Protein AF-A0A7S3QVF7-F1 (afdb_monomer_lite)

Structure (mmCIF, N/CA/C/O backbone):
data_AF-A0A7S3QVF7-F1
#
_entry.id   AF-A0A7S3QVF7-F1
#
loop_
_atom_site.group_PDB
_atom_site.id
_atom_site.type_symbol
_atom_site.label_atom_id
_atom_site.label_alt_id
_atom_site.label_comp_id
_atom_site.label_asym_id
_atom_site.label_entity_id
_atom_site.label_seq_id
_atom_site.pdbx_PDB_ins_code
_atom_site.Cartn_x
_atom_site.Cartn_y
_atom_site.Cartn_z
_atom_site.occupancy
_atom_site.B_iso_or_equiv
_atom_site.auth_seq_id
_atom_site.auth_comp_id
_atom_site.auth_asym_id
_atom_site.auth_atom_id
_atom_site.pdbx_PDB_model_num
ATOM 1 N N . MET A 1 1 ? 8.727 -25.957 68.732 1.00 53.03 1 MET A N 1
ATOM 2 C CA . MET A 1 1 ? 9.577 -26.970 68.072 1.00 53.03 1 MET A CA 1
ATOM 3 C C . MET A 1 1 ? 8.767 -27.721 67.022 1.00 53.03 1 MET A C 1
ATOM 5 O O . MET A 1 1 ? 8.095 -28.667 67.396 1.00 53.03 1 MET A O 1
ATOM 9 N N . THR A 1 2 ? 8.829 -27.343 65.740 1.00 46.22 2 THR A N 1
ATOM 10 C CA . THR A 1 2 ? 8.772 -28.288 64.598 1.00 46.22 2 THR A CA 1
ATOM 11 C C . THR A 1 2 ? 9.211 -27.546 63.330 1.00 46.22 2 THR A C 1
ATOM 13 O O . THR A 1 2 ? 8.646 -26.516 62.979 1.00 46.22 2 THR A O 1
ATOM 16 N N . ARG A 1 3 ? 10.284 -28.026 62.691 1.00 47.75 3 ARG A N 1
ATOM 17 C CA . ARG A 1 3 ? 10.813 -27.532 61.410 1.00 47.75 3 ARG A CA 1
ATOM 18 C C . ARG A 1 3 ? 10.069 -28.234 60.277 1.00 47.75 3 ARG A C 1
ATOM 20 O O . ARG A 1 3 ? 10.037 -29.459 60.283 1.00 47.75 3 ARG A O 1
ATOM 27 N N . ILE A 1 4 ? 9.593 -27.497 59.273 1.00 52.06 4 ILE A N 1
ATOM 28 C CA . ILE A 1 4 ? 9.209 -28.073 57.975 1.00 52.06 4 ILE A CA 1
ATOM 29 C C . ILE A 1 4 ? 9.954 -27.338 56.857 1.00 52.06 4 ILE A C 1
ATOM 31 O O . ILE A 1 4 ? 10.165 -26.128 56.889 1.00 52.06 4 ILE A O 1
ATOM 35 N N . GLN A 1 5 ? 10.477 -28.152 55.948 1.00 49.47 5 GLN A N 1
ATOM 36 C CA . GLN A 1 5 ? 11.608 -27.899 55.072 1.00 49.47 5 GLN A CA 1
ATOM 37 C C . GLN A 1 5 ? 11.250 -27.105 53.808 1.00 49.47 5 GLN A C 1
ATOM 39 O O . GLN A 1 5 ? 10.257 -27.369 53.137 1.00 49.47 5 GLN A O 1
ATOM 44 N N . LYS A 1 6 ? 12.166 -26.205 53.429 1.00 51.09 6 LYS A N 1
ATOM 45 C CA . LYS A 1 6 ? 12.298 -25.606 52.093 1.00 51.09 6 LYS A CA 1
ATOM 46 C C . LYS A 1 6 ? 12.533 -26.695 51.038 1.00 51.09 6 LYS A C 1
ATOM 48 O O . LYS A 1 6 ? 13.575 -27.346 51.066 1.00 51.09 6 LYS A O 1
ATOM 53 N N . ARG A 1 7 ? 11.649 -26.807 50.043 1.00 48.09 7 ARG A N 1
ATOM 54 C CA . ARG A 1 7 ? 11.953 -27.444 48.752 1.00 48.09 7 ARG A CA 1
ATOM 55 C C . ARG A 1 7 ? 12.159 -26.357 47.698 1.00 48.09 7 ARG A C 1
ATOM 57 O O . ARG A 1 7 ? 11.225 -25.663 47.319 1.00 48.09 7 ARG A O 1
ATOM 64 N N . ARG A 1 8 ? 13.412 -26.190 47.263 1.00 44.38 8 ARG A N 1
ATOM 65 C CA . ARG A 1 8 ? 13.795 -25.410 46.079 1.00 44.38 8 ARG A CA 1
ATOM 66 C C . ARG A 1 8 ? 13.640 -26.311 44.851 1.00 44.38 8 ARG A C 1
ATOM 68 O O . ARG A 1 8 ? 14.362 -27.299 44.740 1.00 44.38 8 ARG A O 1
ATOM 75 N N . GLY A 1 9 ? 12.719 -25.975 43.953 1.00 45.03 9 GLY A N 1
ATOM 76 C CA . GLY A 1 9 ? 12.634 -26.569 42.619 1.00 45.03 9 GLY A CA 1
ATOM 77 C C . GLY A 1 9 ? 13.639 -25.904 41.676 1.00 45.03 9 GLY A C 1
ATOM 78 O O . GLY A 1 9 ? 13.624 -24.687 41.515 1.00 45.03 9 GLY A O 1
ATOM 79 N N . ARG A 1 10 ? 14.538 -26.703 41.094 1.00 51.75 10 ARG A N 1
ATOM 80 C CA . ARG A 1 10 ? 15.382 -26.344 39.942 1.00 51.75 10 ARG A CA 1
ATOM 81 C C . ARG A 1 10 ? 14.523 -26.350 38.665 1.00 51.75 10 ARG A C 1
ATOM 83 O O . ARG A 1 10 ? 13.769 -27.307 38.504 1.00 51.75 10 ARG A O 1
ATOM 90 N N . PRO A 1 11 ? 14.687 -25.401 37.728 1.00 51.50 11 PRO A N 1
ATOM 91 C CA . PRO A 1 11 ? 14.188 -25.565 36.366 1.00 51.50 11 PRO A CA 1
ATOM 92 C C . PRO A 1 11 ? 15.179 -26.398 35.520 1.00 51.50 11 PRO A C 1
ATOM 94 O O . PRO A 1 11 ? 16.395 -26.303 35.736 1.00 51.50 11 PRO A O 1
ATOM 97 N N . PRO A 1 12 ? 14.704 -27.219 34.566 1.00 52.66 12 PRO A N 1
ATOM 98 C CA . PRO A 1 12 ? 15.567 -28.009 33.696 1.00 52.66 12 PRO A CA 1
ATOM 99 C C . PRO A 1 12 ? 16.131 -27.144 32.558 1.00 52.66 12 PRO A C 1
ATOM 101 O O . PRO A 1 12 ? 15.398 -26.607 31.734 1.00 52.66 12 PRO A O 1
ATOM 104 N N . LYS A 1 13 ? 17.461 -27.030 32.497 1.00 50.66 13 LYS A N 1
ATOM 105 C CA . LYS A 1 13 ? 18.193 -26.602 31.298 1.00 50.66 13 LYS A CA 1
ATOM 106 C C . LYS A 1 13 ? 18.429 -27.836 30.432 1.00 50.66 13 LYS A C 1
ATOM 108 O O . LYS A 1 13 ? 19.403 -28.535 30.676 1.00 50.66 13 LYS A O 1
ATOM 113 N N . GLN A 1 14 ? 17.548 -28.127 29.479 1.00 53.38 14 GLN A N 1
ATOM 114 C CA . GLN A 1 14 ? 17.820 -29.100 28.409 1.00 53.38 14 GLN A CA 1
ATOM 115 C C . GLN A 1 14 ? 16.765 -28.988 27.296 1.00 53.38 14 GLN A C 1
ATOM 117 O O . GLN A 1 14 ? 15.979 -29.893 27.062 1.00 53.38 14 GLN A O 1
ATOM 122 N N . GLN A 1 15 ? 16.712 -27.836 26.622 1.00 47.94 15 GLN A N 1
ATOM 123 C CA . GLN A 1 15 ? 15.997 -27.714 25.342 1.00 47.94 15 GLN A CA 1
ATOM 124 C C . GLN A 1 15 ? 16.528 -26.544 24.500 1.00 47.94 15 GLN A C 1
ATOM 126 O O . GLN A 1 15 ? 15.779 -25.790 23.896 1.00 47.94 15 GLN A O 1
ATOM 131 N N . GLN A 1 16 ? 17.849 -26.346 24.504 1.00 47.97 16 GLN A N 1
ATOM 132 C CA . GLN A 1 16 ? 18.496 -25.290 23.718 1.00 47.97 16 GLN A CA 1
ATOM 133 C C . GLN A 1 16 ? 19.848 -25.761 23.169 1.00 47.97 16 GLN A C 1
ATOM 135 O O . GLN A 1 16 ? 20.853 -25.063 23.240 1.00 47.97 16 GLN A O 1
ATOM 140 N N . GLN A 1 17 ? 19.889 -27.003 22.682 1.00 49.03 17 GLN A N 1
ATOM 141 C CA . GLN A 1 17 ? 21.078 -27.556 22.029 1.00 49.03 17 GLN A CA 1
ATOM 142 C C . GLN A 1 17 ? 20.718 -28.557 20.921 1.00 49.03 17 GLN A C 1
ATOM 144 O O . GLN A 1 17 ? 21.410 -29.544 20.713 1.00 49.03 17 GLN A O 1
ATOM 149 N N . GLN A 1 18 ? 19.612 -28.297 20.213 1.00 45.06 18 GLN A N 1
ATOM 150 C CA . GLN A 1 18 ? 19.188 -29.089 19.053 1.00 45.06 18 GLN A CA 1
ATOM 151 C C . GLN A 1 18 ? 18.587 -28.211 17.939 1.00 45.06 18 GLN A C 1
ATOM 153 O O . GLN A 1 18 ? 17.607 -28.573 17.305 1.00 45.06 18 GLN A O 1
ATOM 158 N N . GLN A 1 19 ? 19.170 -27.023 17.735 1.00 47.50 19 GLN A N 1
ATOM 159 C CA . GLN A 1 19 ? 18.889 -26.130 16.595 1.00 47.50 19 GLN A CA 1
ATOM 160 C C . GLN A 1 19 ? 20.181 -25.545 15.985 1.00 47.50 19 GLN A C 1
ATOM 162 O O . GLN A 1 19 ? 20.173 -24.451 15.439 1.00 47.50 19 GLN A O 1
ATOM 167 N N . GLN A 1 20 ? 21.325 -26.233 16.107 1.00 47.50 20 GLN A N 1
ATOM 168 C CA . GLN A 1 20 ? 22.597 -25.757 15.525 1.00 47.50 20 GLN A CA 1
ATOM 169 C C . GLN A 1 20 ? 23.251 -26.724 14.533 1.00 47.50 20 GLN A C 1
ATOM 171 O O . GLN A 1 20 ? 24.400 -26.521 14.156 1.00 47.50 20 GLN A O 1
ATOM 176 N N . GLN A 1 21 ? 22.547 -27.759 14.078 1.00 44.81 21 GLN A N 1
ATOM 177 C CA . GLN A 1 21 ? 23.069 -28.665 13.055 1.00 44.81 21 GLN A CA 1
ATOM 178 C C . GLN A 1 21 ? 21.932 -29.100 12.140 1.00 44.81 21 GLN A C 1
ATOM 180 O O . GLN A 1 21 ? 21.388 -30.172 12.330 1.00 44.81 21 GLN A O 1
ATOM 185 N N . ASP A 1 22 ? 21.532 -28.210 11.235 1.00 42.53 22 ASP A N 1
ATOM 186 C CA . ASP A 1 22 ? 20.975 -28.531 9.917 1.00 42.53 22 ASP A CA 1
ATOM 187 C C . ASP A 1 22 ? 20.913 -27.221 9.124 1.00 42.53 22 ASP A C 1
ATOM 189 O O . ASP A 1 22 ? 20.160 -26.309 9.458 1.00 42.53 22 ASP A O 1
ATOM 193 N N . GLY A 1 23 ? 21.778 -27.088 8.117 1.00 40.66 23 GLY A N 1
ATOM 194 C CA . GLY A 1 23 ? 21.824 -25.899 7.263 1.00 40.66 23 GLY A CA 1
ATOM 195 C C . GLY A 1 23 ? 23.201 -25.571 6.698 1.00 40.66 23 GLY A C 1
ATOM 196 O O . GLY A 1 23 ? 23.620 -24.417 6.711 1.00 40.66 23 GLY A O 1
ATOM 197 N N . ALA A 1 24 ? 23.928 -26.583 6.225 1.00 44.53 24 ALA A N 1
ATOM 198 C CA . ALA A 1 24 ? 25.065 -26.372 5.347 1.00 44.53 24 ALA A CA 1
ATOM 199 C C . ALA A 1 24 ? 24.586 -25.869 3.972 1.00 44.53 24 ALA A C 1
ATOM 201 O O . ALA A 1 24 ? 23.633 -26.400 3.412 1.00 44.53 24 ALA A O 1
ATOM 202 N N . SER A 1 25 ? 25.349 -24.927 3.414 1.00 45.94 25 SER A N 1
ATOM 203 C CA . SER A 1 25 ? 25.468 -24.647 1.979 1.00 45.94 25 SER A CA 1
ATOM 204 C C . SER A 1 25 ? 24.233 -24.082 1.260 1.00 45.94 25 SER A C 1
ATOM 206 O O . SER A 1 25 ? 23.471 -24.804 0.626 1.00 45.94 25 SER A O 1
ATOM 208 N N . VAL A 1 26 ? 24.128 -22.750 1.227 1.00 44.81 26 VAL A N 1
ATOM 209 C CA . VAL A 1 26 ? 23.520 -22.051 0.084 1.00 44.81 26 VAL A CA 1
ATOM 210 C C . VAL A 1 26 ? 24.628 -21.263 -0.600 1.00 44.81 26 VAL A C 1
ATOM 212 O O . VAL A 1 26 ? 24.959 -20.136 -0.234 1.00 44.81 26 VAL A O 1
ATOM 215 N N . ALA A 1 27 ? 25.255 -21.928 -1.568 1.00 41.25 27 ALA A N 1
ATOM 216 C CA . ALA A 1 27 ? 26.032 -21.280 -2.605 1.00 41.25 27 ALA A CA 1
ATOM 217 C C . ALA A 1 27 ? 25.123 -20.330 -3.399 1.00 41.25 27 ALA A C 1
ATOM 219 O O . ALA A 1 27 ? 23.940 -20.606 -3.610 1.00 41.25 27 ALA A O 1
ATOM 220 N N . GLY A 1 28 ? 25.696 -19.200 -3.805 1.00 46.28 28 GLY A N 1
ATOM 221 C CA . GLY A 1 28 ? 24.997 -18.093 -4.433 1.00 46.28 28 GLY A CA 1
ATOM 222 C C . GLY A 1 28 ? 24.122 -18.494 -5.617 1.00 46.28 28 GLY A C 1
ATOM 223 O O . GLY A 1 28 ? 24.598 -18.983 -6.635 1.00 46.28 28 GLY A O 1
ATOM 224 N N . THR A 1 29 ? 22.847 -18.153 -5.506 1.00 40.06 29 THR A N 1
ATOM 225 C CA . THR A 1 29 ? 22.083 -17.617 -6.626 1.00 40.06 29 THR A CA 1
ATOM 226 C C . THR A 1 29 ? 21.461 -16.325 -6.121 1.00 40.06 29 THR A C 1
ATOM 228 O O . THR A 1 29 ? 20.715 -16.304 -5.148 1.00 40.06 29 THR A O 1
ATOM 231 N N . SER A 1 30 ? 21.874 -15.213 -6.724 1.00 42.12 30 SER A N 1
ATOM 232 C CA . SER A 1 30 ? 21.235 -13.915 -6.549 1.00 42.12 30 SER A CA 1
ATOM 233 C C . SER A 1 30 ? 19.883 -13.997 -7.248 1.00 42.12 30 SER A C 1
ATOM 235 O O . SER A 1 30 ? 19.756 -13.610 -8.408 1.00 42.12 30 SER A O 1
ATOM 237 N N . THR A 1 31 ? 18.890 -14.589 -6.587 1.00 49.88 31 THR A N 1
ATOM 238 C CA . THR A 1 31 ? 17.507 -14.566 -7.052 1.00 49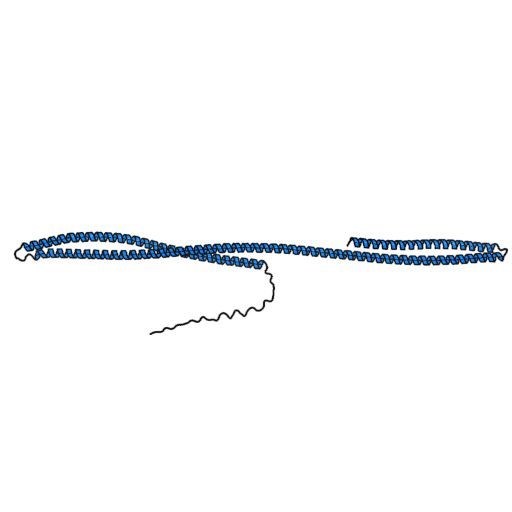.88 31 THR A CA 1
ATOM 239 C C . THR A 1 31 ? 17.048 -13.122 -6.951 1.00 49.88 31 THR A C 1
ATOM 241 O O . THR A 1 31 ? 16.848 -12.590 -5.859 1.00 49.88 31 THR A O 1
ATOM 244 N N . ALA A 1 32 ? 16.957 -12.459 -8.101 1.00 43.34 32 ALA A N 1
ATOM 245 C CA . ALA A 1 32 ? 16.237 -11.209 -8.224 1.00 43.34 32 ALA A CA 1
ATOM 246 C C . ALA A 1 32 ? 14.834 -11.444 -7.654 1.00 43.34 32 ALA A C 1
ATOM 248 O O . ALA A 1 32 ? 14.074 -12.242 -8.200 1.00 43.34 32 ALA A O 1
ATOM 249 N N . TRP A 1 33 ? 14.531 -10.808 -6.522 1.00 43.97 33 TRP A N 1
ATOM 250 C CA . TRP A 1 33 ? 13.187 -10.787 -5.964 1.00 43.97 33 TRP A CA 1
ATOM 251 C C . TRP A 1 33 ? 12.302 -10.133 -7.013 1.00 43.97 33 TRP A C 1
ATOM 253 O O . TRP A 1 33 ? 12.413 -8.936 -7.284 1.00 43.97 33 TRP A O 1
ATOM 263 N N . THR A 1 34 ? 11.498 -10.945 -7.689 1.00 51.47 34 THR A N 1
ATOM 264 C CA . THR A 1 34 ? 10.581 -10.431 -8.696 1.00 51.47 34 THR A CA 1
ATOM 265 C C . THR A 1 34 ? 9.538 -9.573 -7.982 1.00 51.47 34 THR A C 1
ATOM 267 O O . THR A 1 34 ? 9.170 -9.856 -6.842 1.00 51.47 34 THR A O 1
ATOM 270 N N . GLY A 1 35 ? 9.036 -8.512 -8.622 1.00 52.31 35 GLY A N 1
ATOM 271 C CA . GLY A 1 35 ? 7.989 -7.667 -8.027 1.00 52.31 35 GLY A CA 1
ATOM 272 C C . GLY A 1 35 ? 6.749 -8.456 -7.563 1.00 52.31 35 GLY A C 1
ATOM 273 O O . GLY A 1 35 ? 6.043 -8.010 -6.664 1.00 52.31 35 GLY A O 1
ATOM 274 N N . ALA A 1 36 ? 6.532 -9.659 -8.107 1.00 57.47 36 ALA A N 1
ATOM 275 C CA . ALA A 1 36 ? 5.493 -10.596 -7.684 1.00 57.47 36 ALA A CA 1
ATOM 276 C C . ALA A 1 36 ? 5.729 -11.192 -6.278 1.00 57.47 36 ALA A C 1
ATOM 278 O O . ALA A 1 36 ? 4.775 -11.358 -5.515 1.00 57.47 36 ALA A O 1
ATOM 279 N N . ASP A 1 37 ? 6.979 -11.461 -5.890 1.00 58.03 37 ASP A N 1
ATOM 280 C CA . ASP A 1 37 ? 7.311 -11.987 -4.557 1.00 58.03 37 ASP A CA 1
ATOM 281 C C . ASP A 1 37 ? 7.116 -10.922 -3.466 1.00 58.03 37 ASP A C 1
ATOM 283 O O . ASP A 1 37 ? 6.627 -11.215 -2.376 1.00 58.03 37 ASP A O 1
ATOM 287 N N . LEU A 1 38 ? 7.416 -9.658 -3.782 1.00 57.22 38 LEU A N 1
ATOM 288 C CA . LEU A 1 38 ? 7.151 -8.524 -2.888 1.00 57.22 38 LEU A CA 1
ATOM 289 C C . LEU A 1 38 ? 5.649 -8.220 -2.773 1.00 57.22 38 LEU A C 1
ATOM 291 O O . LEU A 1 38 ? 5.163 -7.976 -1.670 1.00 57.22 38 LEU A O 1
ATOM 295 N N . SER A 1 39 ? 4.905 -8.292 -3.884 1.00 62.38 39 SER A N 1
ATOM 296 C CA . SER A 1 39 ? 3.445 -8.115 -3.885 1.00 62.38 39 SER A CA 1
ATOM 297 C C . SER A 1 39 ? 2.745 -9.202 -3.066 1.00 62.38 39 SER A C 1
ATOM 299 O O . SER A 1 39 ? 1.918 -8.896 -2.213 1.00 62.38 39 SER A O 1
ATOM 301 N N . SER A 1 40 ? 3.125 -10.470 -3.252 1.00 71.19 40 SER A N 1
ATOM 302 C CA . SER A 1 40 ? 2.537 -11.593 -2.505 1.00 71.19 40 SER A CA 1
ATOM 303 C C . SER A 1 40 ? 2.914 -11.593 -1.016 1.00 71.19 40 SER A C 1
ATOM 305 O O . SER A 1 40 ? 2.121 -12.019 -0.173 1.00 71.19 40 SER A O 1
ATOM 307 N N . GLY A 1 41 ? 4.100 -11.080 -0.666 1.00 68.44 41 GLY A N 1
ATOM 308 C CA . GLY A 1 41 ? 4.510 -10.855 0.722 1.00 68.44 41 GLY A CA 1
ATOM 309 C C . GLY A 1 41 ? 3.669 -9.784 1.420 1.00 68.44 41 GLY A C 1
ATOM 310 O O . GLY A 1 41 ? 3.199 -10.012 2.536 1.00 68.44 41 GLY A O 1
ATOM 311 N N . LEU A 1 42 ? 3.424 -8.656 0.745 1.00 66.50 42 LEU A N 1
ATOM 312 C CA . LEU A 1 42 ? 2.557 -7.584 1.245 1.00 66.50 42 LEU A CA 1
ATOM 313 C C . LEU A 1 42 ? 1.100 -8.040 1.376 1.00 66.50 42 LEU A C 1
ATOM 315 O O . LEU A 1 42 ? 0.476 -7.768 2.397 1.00 66.50 42 LEU A O 1
ATOM 319 N N . GLU A 1 43 ? 0.571 -8.789 0.406 1.00 71.00 43 GLU A N 1
ATOM 320 C CA . GLU A 1 43 ? -0.786 -9.350 0.475 1.00 71.00 43 GLU A CA 1
ATOM 321 C C . GLU A 1 43 ? -0.953 -10.327 1.645 1.00 71.00 43 GLU A C 1
ATOM 323 O O . GLU A 1 43 ? -1.961 -10.274 2.351 1.00 71.00 43 GLU A O 1
ATOM 328 N N . ARG A 1 44 ? 0.046 -11.183 1.908 1.00 73.62 44 ARG A N 1
ATOM 329 C CA . ARG A 1 44 ? 0.030 -12.058 3.092 1.00 73.62 44 ARG A CA 1
ATOM 330 C C . ARG A 1 44 ? 0.063 -11.272 4.392 1.00 73.62 44 ARG A C 1
ATOM 332 O O . ARG A 1 44 ? -0.710 -11.593 5.287 1.00 73.62 44 ARG A O 1
ATOM 339 N N . GLN A 1 45 ? 0.926 -10.262 4.497 1.00 68.62 45 GLN A N 1
ATOM 340 C CA . GLN A 1 45 ? 0.980 -9.421 5.694 1.00 68.62 45 GLN A CA 1
ATOM 341 C C . GLN A 1 45 ? -0.337 -8.676 5.914 1.00 68.62 45 GLN A C 1
ATOM 343 O O . GLN A 1 45 ? -0.816 -8.612 7.043 1.00 68.62 45 GLN A O 1
ATOM 348 N N . LEU A 1 46 ? -0.961 -8.169 4.848 1.00 69.50 46 LEU A N 1
ATOM 349 C CA . LEU A 1 46 ? -2.256 -7.502 4.935 1.00 69.50 46 LEU A CA 1
ATOM 350 C C . LEU A 1 46 ? -3.353 -8.470 5.403 1.00 69.50 46 LEU A C 1
ATOM 352 O O . LEU A 1 46 ? -4.121 -8.131 6.300 1.00 69.50 46 LEU A O 1
ATOM 356 N N . ALA A 1 47 ? -3.393 -9.684 4.845 1.00 71.50 47 ALA A N 1
ATOM 357 C CA . ALA A 1 47 ? -4.355 -10.715 5.229 1.00 71.50 47 ALA A CA 1
ATOM 358 C C . ALA A 1 47 ? -4.153 -11.195 6.676 1.00 71.50 47 ALA A C 1
ATOM 360 O O . ALA A 1 47 ? -5.122 -11.438 7.392 1.00 71.50 47 ALA A O 1
ATOM 361 N N . GLU A 1 48 ? -2.904 -11.305 7.132 1.00 76.44 48 GLU A N 1
ATOM 362 C CA . GLU A 1 48 ? -2.581 -11.692 8.506 1.00 76.44 48 GLU A CA 1
ATOM 363 C C . GLU A 1 48 ? -2.983 -10.600 9.506 1.00 76.44 48 GLU A C 1
ATOM 365 O O . GLU A 1 48 ? -3.611 -10.900 10.521 1.00 76.44 48 GLU A O 1
ATOM 370 N N . VAL A 1 49 ? -2.724 -9.327 9.186 1.00 70.44 49 VAL A N 1
ATOM 371 C CA . VAL A 1 49 ? -3.184 -8.182 9.990 1.00 70.44 49 VAL A CA 1
ATOM 372 C C . VAL A 1 49 ? -4.715 -8.095 10.005 1.00 70.44 49 VAL A C 1
ATOM 374 O O . VAL A 1 49 ? -5.300 -7.849 11.059 1.00 70.44 49 VAL A O 1
ATOM 377 N N . GLN A 1 50 ? -5.380 -8.345 8.874 1.00 72.12 50 GLN A N 1
ATOM 378 C CA . GLN A 1 50 ? -6.845 -8.408 8.803 1.00 72.12 50 GLN A CA 1
ATOM 379 C C . GLN A 1 50 ? -7.414 -9.548 9.657 1.00 72.12 50 GLN A C 1
ATOM 381 O O . GLN A 1 50 ? -8.362 -9.328 10.407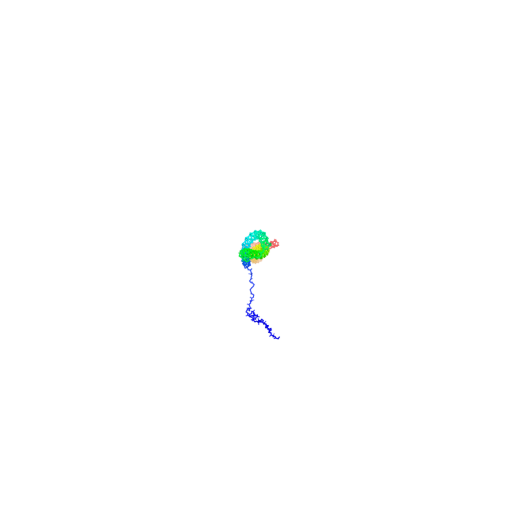 1.00 72.12 50 GLN A O 1
ATOM 386 N N . GLY A 1 51 ? -6.815 -10.741 9.612 1.00 77.94 51 GLY A N 1
ATOM 387 C CA . GLY A 1 51 ? -7.238 -11.872 10.442 1.00 77.94 51 GLY A CA 1
ATOM 388 C C . GLY A 1 51 ? -7.068 -11.599 11.938 1.00 77.94 51 GLY A C 1
ATOM 389 O O . GLY A 1 51 ? -8.001 -11.794 12.716 1.00 77.94 51 GLY A O 1
ATOM 390 N N . GLN A 1 52 ? -5.911 -11.063 12.340 1.00 69.56 52 GLN A N 1
ATOM 391 C CA . GLN A 1 52 ? -5.654 -10.668 13.730 1.00 69.56 52 GLN A CA 1
ATOM 392 C C . GLN A 1 52 ? -6.643 -9.604 14.221 1.00 69.56 52 GLN A C 1
ATOM 394 O O . GLN A 1 52 ? -7.051 -9.626 15.384 1.00 69.56 52 GLN A O 1
ATOM 399 N N . LEU A 1 53 ? -7.055 -8.691 13.340 1.00 66.31 53 LEU A N 1
ATOM 400 C CA . LEU A 1 53 ? -8.050 -7.675 13.651 1.00 66.31 53 LEU A CA 1
ATOM 401 C C . LEU A 1 53 ? -9.440 -8.273 13.857 1.00 66.31 53 LEU A C 1
ATOM 403 O O . LEU A 1 53 ? -10.090 -7.938 14.844 1.00 66.31 53 LEU A O 1
ATOM 407 N N . GLU A 1 54 ? -9.906 -9.134 12.951 1.00 75.38 54 GLU A N 1
ATOM 408 C CA . GLU A 1 54 ? -11.212 -9.782 13.101 1.00 75.38 54 GLU A CA 1
ATOM 409 C C . GLU A 1 54 ? -11.280 -10.588 14.400 1.00 75.38 54 GLU A C 1
ATOM 411 O O . GLU A 1 54 ? -12.283 -10.534 15.116 1.00 75.38 54 GLU A O 1
ATOM 416 N N . ASP A 1 55 ? -10.196 -11.280 14.746 1.00 72.12 55 ASP A N 1
ATOM 417 C CA . ASP A 1 55 ? -10.099 -12.027 15.995 1.00 72.12 55 ASP A CA 1
ATOM 418 C C . ASP A 1 55 ? -10.093 -11.101 17.218 1.00 72.12 55 ASP A C 1
ATOM 420 O O . ASP A 1 55 ? -10.823 -11.356 18.180 1.00 72.12 55 ASP A O 1
ATOM 424 N N . ALA A 1 56 ? -9.348 -9.993 17.184 1.00 66.38 56 ALA A N 1
ATOM 425 C CA . ALA A 1 56 ? -9.362 -8.993 18.251 1.00 66.38 56 ALA A CA 1
ATOM 426 C C . ALA A 1 56 ? -10.747 -8.340 18.404 1.00 66.38 56 ALA A C 1
ATOM 428 O O . ALA A 1 56 ? -11.236 -8.160 19.520 1.00 66.38 56 ALA A O 1
ATOM 429 N N . GLN A 1 57 ? -11.420 -8.038 17.293 1.00 71.88 57 GLN A N 1
ATOM 430 C CA . GLN A 1 57 ? -12.756 -7.452 17.284 1.00 71.88 57 GLN A CA 1
ATOM 431 C C . GLN A 1 57 ? -13.787 -8.429 17.858 1.00 71.88 57 GLN A C 1
ATOM 433 O O . GLN A 1 57 ? -14.589 -8.035 18.706 1.00 71.88 57 GLN A O 1
ATOM 438 N N . ARG A 1 58 ? -13.718 -9.715 17.488 1.00 76.31 58 ARG A N 1
ATOM 439 C CA . ARG A 1 58 ? -14.547 -10.770 18.092 1.00 76.31 58 ARG A CA 1
ATOM 440 C C . ARG A 1 58 ? -14.270 -10.927 19.583 1.00 76.31 58 ARG A C 1
ATOM 442 O O . ARG A 1 58 ? -15.219 -11.068 20.348 1.00 76.31 58 ARG A O 1
ATOM 449 N N . GLN A 1 59 ? -13.009 -10.880 20.014 1.00 73.56 59 GLN A N 1
ATOM 450 C CA . GLN A 1 59 ? -12.653 -10.985 21.433 1.00 73.56 59 GLN A CA 1
ATOM 451 C C . GLN A 1 59 ? -13.189 -9.807 22.248 1.00 73.56 59 GLN A C 1
ATOM 453 O O . GLN A 1 59 ? -13.785 -10.022 23.302 1.00 73.56 59 GLN A O 1
ATOM 458 N N . VAL A 1 60 ? -13.031 -8.573 21.761 1.00 72.56 60 VAL A N 1
ATOM 459 C CA . VAL A 1 60 ? -13.564 -7.388 22.448 1.00 72.56 60 VAL A CA 1
ATOM 460 C C . VAL A 1 60 ? -15.086 -7.416 22.465 1.00 72.56 60 VAL A C 1
ATOM 462 O O . VAL A 1 60 ? -15.682 -7.152 23.506 1.00 72.56 60 VAL A O 1
ATOM 465 N N . GLN A 1 61 ? -15.725 -7.788 21.357 1.00 76.94 61 GLN A N 1
ATOM 466 C CA . GLN A 1 61 ? -17.178 -7.884 21.304 1.00 76.94 61 GLN A CA 1
ATOM 467 C C . GLN A 1 61 ? -17.711 -8.958 22.257 1.00 76.94 61 GLN A C 1
ATOM 469 O O . GLN A 1 61 ? -18.603 -8.668 23.049 1.00 76.94 61 GLN A O 1
ATOM 474 N N . ALA A 1 62 ? -17.107 -10.147 22.280 1.00 77.69 62 ALA A N 1
ATOM 475 C CA . ALA A 1 62 ? -17.459 -11.196 23.233 1.00 77.69 62 ALA A CA 1
ATOM 476 C C . ALA A 1 62 ? -17.227 -10.755 24.689 1.00 77.69 62 ALA A C 1
ATOM 478 O O . ALA A 1 62 ? -18.034 -11.061 25.568 1.00 77.69 62 ALA A O 1
ATOM 479 N N . HIS A 1 63 ? -16.153 -10.005 24.960 1.00 76.19 63 HIS A N 1
ATOM 480 C CA . HIS A 1 63 ? -15.889 -9.481 26.296 1.00 76.19 63 HIS A CA 1
ATOM 481 C C . HIS A 1 63 ? -16.936 -8.440 26.723 1.00 76.19 63 HIS A C 1
ATOM 483 O O . HIS A 1 63 ? -17.429 -8.515 27.852 1.00 76.19 63 HIS A O 1
ATOM 489 N N . LEU A 1 64 ? -17.307 -7.517 25.830 1.00 70.06 64 LEU A N 1
ATOM 490 C CA . LEU A 1 64 ? -18.332 -6.498 26.070 1.00 70.06 64 LEU A CA 1
ATOM 491 C C . LEU A 1 64 ? -19.719 -7.118 26.241 1.00 70.06 64 LEU A C 1
ATOM 493 O O . LEU A 1 64 ? -20.438 -6.736 27.160 1.00 70.06 64 LEU A O 1
ATOM 497 N N . GLU A 1 65 ? -20.086 -8.094 25.411 1.00 76.25 65 GLU A N 1
ATOM 498 C CA . GLU A 1 65 ? -21.342 -8.839 25.544 1.00 76.25 65 GLU A CA 1
ATOM 499 C C . GLU A 1 65 ? -21.384 -9.606 26.872 1.00 76.25 65 GLU A C 1
ATOM 501 O O . GLU A 1 65 ? -22.389 -9.557 27.584 1.00 76.25 65 GLU A O 1
ATOM 506 N N . GLY A 1 66 ? -20.270 -10.229 27.272 1.00 77.69 66 GLY A N 1
ATOM 507 C CA . GLY A 1 66 ? -20.136 -10.884 28.573 1.00 77.69 66 GLY A CA 1
ATOM 508 C C . GLY A 1 66 ? -20.267 -9.916 29.754 1.00 77.69 66 GLY A C 1
ATOM 509 O O . GLY A 1 66 ? -20.979 -10.207 30.715 1.00 77.69 66 GLY A O 1
ATOM 510 N N . GLN A 1 67 ? -19.633 -8.741 29.681 1.00 71.06 67 GLN A N 1
ATOM 511 C CA . GLN A 1 67 ? -19.746 -7.704 30.712 1.00 71.06 67 GLN A CA 1
ATOM 512 C C . GLN A 1 67 ? -21.149 -7.092 30.765 1.00 71.06 67 GLN A C 1
ATOM 514 O O . GLN A 1 67 ? -21.674 -6.880 31.856 1.00 71.06 67 GLN A O 1
ATOM 519 N N . ALA A 1 68 ? -21.784 -6.853 29.616 1.00 64.31 68 ALA A N 1
ATOM 520 C CA . ALA A 1 68 ? -23.150 -6.347 29.541 1.00 64.31 68 ALA A CA 1
ATOM 521 C C . ALA A 1 68 ? -24.152 -7.355 30.120 1.00 64.31 68 ALA A C 1
ATOM 523 O O . ALA A 1 68 ? -25.021 -6.970 30.900 1.00 64.31 68 ALA A O 1
ATOM 524 N N . ALA A 1 69 ? -23.996 -8.646 29.812 1.00 70.12 69 ALA A N 1
ATOM 525 C CA . ALA A 1 69 ? -24.815 -9.707 30.389 1.00 70.12 69 ALA A CA 1
ATOM 526 C C . ALA A 1 69 ? -24.623 -9.814 31.912 1.00 70.12 69 ALA A C 1
ATOM 528 O O . ALA 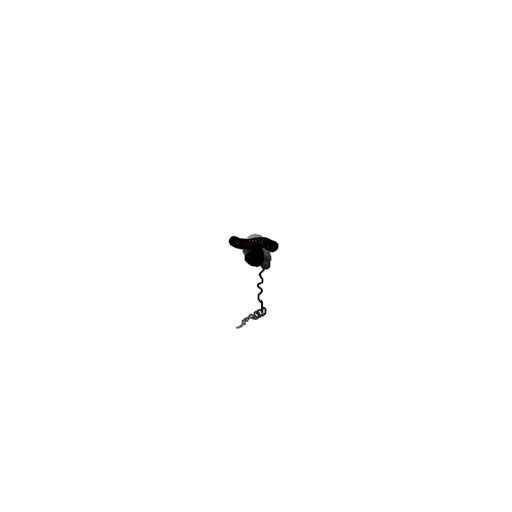A 1 69 ? -25.604 -9.909 32.651 1.00 70.12 69 ALA A O 1
ATOM 529 N N . ALA A 1 70 ? -23.379 -9.733 32.398 1.00 69.06 70 ALA A N 1
ATOM 530 C CA . ALA A 1 70 ? -23.083 -9.734 33.829 1.00 69.06 70 ALA A CA 1
ATOM 531 C C . ALA A 1 70 ? -23.661 -8.499 34.544 1.00 69.06 70 ALA A C 1
ATOM 533 O O . ALA A 1 70 ? -24.254 -8.630 35.614 1.00 69.06 70 ALA A O 1
ATOM 534 N N . ALA A 1 71 ? -23.550 -7.313 33.940 1.00 61.22 71 ALA A N 1
ATOM 535 C CA . ALA A 1 71 ? -24.120 -6.078 34.473 1.00 61.22 71 ALA A CA 1
ATOM 536 C C . ALA A 1 71 ? -25.656 -6.112 34.487 1.00 61.22 71 ALA A C 1
ATOM 538 O O . ALA A 1 71 ? -26.265 -5.693 35.469 1.00 61.22 71 ALA A O 1
ATOM 539 N N . ALA A 1 72 ? -26.288 -6.655 33.441 1.00 67.44 72 ALA A N 1
ATOM 540 C CA . ALA A 1 72 ? -27.736 -6.835 33.383 1.00 67.44 72 ALA A CA 1
ATOM 541 C C . ALA A 1 72 ? -28.230 -7.820 34.456 1.00 67.44 72 ALA A C 1
ATOM 543 O O . ALA A 1 72 ? -29.218 -7.543 35.135 1.00 67.44 72 ALA A O 1
ATOM 544 N N . ALA A 1 73 ? -27.514 -8.930 34.664 1.00 71.44 73 ALA A N 1
ATOM 545 C CA . ALA A 1 73 ? -27.815 -9.878 35.733 1.00 71.44 73 ALA A CA 1
ATOM 546 C C . ALA A 1 73 ? -27.666 -9.234 37.122 1.00 71.44 73 ALA A C 1
ATOM 548 O O . ALA A 1 73 ? -28.565 -9.363 37.950 1.00 71.44 73 ALA A O 1
ATOM 549 N N . ALA A 1 74 ? -26.582 -8.482 37.348 1.00 66.44 74 ALA A N 1
ATOM 550 C CA . ALA A 1 74 ? -26.345 -7.758 38.596 1.00 66.44 74 ALA A CA 1
ATOM 551 C C . ALA A 1 74 ? -27.434 -6.707 38.870 1.00 66.44 74 ALA A C 1
ATOM 553 O O . ALA A 1 74 ? -27.926 -6.604 39.996 1.00 66.44 74 ALA A O 1
ATOM 554 N N . ALA A 1 75 ? -27.855 -5.967 37.840 1.00 64.00 75 ALA A N 1
ATOM 555 C CA . ALA A 1 75 ? -28.938 -4.994 37.933 1.00 64.00 75 ALA A CA 1
ATOM 556 C C . ALA A 1 75 ? -30.288 -5.657 38.246 1.00 64.00 75 ALA A C 1
ATOM 558 O O . ALA A 1 75 ? -31.039 -5.141 39.071 1.00 64.00 75 ALA A O 1
ATOM 559 N N . ALA A 1 76 ? -30.581 -6.819 37.653 1.00 71.50 76 ALA A N 1
ATOM 560 C CA . ALA A 1 76 ? -31.793 -7.578 37.956 1.00 71.50 76 ALA A CA 1
ATOM 561 C C . ALA A 1 76 ? -31.819 -8.059 39.418 1.00 71.50 76 ALA A C 1
ATOM 563 O O . ALA A 1 76 ? -32.844 -7.927 40.086 1.00 71.50 76 ALA A O 1
ATOM 564 N N . THR A 1 77 ? -30.691 -8.547 39.950 1.00 73.56 77 THR A N 1
ATOM 565 C CA . THR A 1 77 ? -30.586 -8.887 41.380 1.00 73.56 77 THR A CA 1
ATOM 566 C C . THR A 1 77 ? -30.725 -7.666 42.283 1.00 73.56 77 THR A C 1
ATOM 568 O O . THR A 1 77 ? -31.485 -7.725 43.244 1.00 73.56 77 THR A O 1
ATOM 571 N N . ALA A 1 78 ? -30.082 -6.544 41.948 1.00 64.56 78 ALA A N 1
ATOM 572 C CA . ALA A 1 78 ? -30.192 -5.313 42.727 1.00 64.56 78 ALA A CA 1
ATOM 573 C C . ALA A 1 78 ? -31.624 -4.766 42.740 1.00 64.56 78 ALA A C 1
ATOM 575 O O . ALA A 1 78 ? -32.092 -4.273 43.765 1.00 64.56 78 ALA A O 1
ATOM 576 N N . HIS A 1 79 ? -32.345 -4.891 41.623 1.00 71.44 79 HIS A N 1
ATOM 577 C CA . HIS A 1 79 ? -33.748 -4.505 41.560 1.00 71.44 79 HIS A CA 1
ATOM 578 C C . HIS A 1 79 ? -34.620 -5.395 42.453 1.00 71.44 79 HIS A C 1
ATOM 580 O O . HIS A 1 79 ? -35.410 -4.868 43.234 1.00 71.44 79 HIS A O 1
ATOM 586 N N . ALA A 1 80 ? -34.424 -6.716 42.409 1.00 72.38 80 ALA A N 1
ATOM 587 C CA . ALA A 1 80 ? -35.129 -7.653 43.282 1.00 72.38 80 ALA A CA 1
ATOM 588 C C . ALA A 1 80 ? -34.814 -7.417 44.773 1.00 72.38 80 ALA A C 1
ATOM 590 O O . ALA A 1 80 ? -35.696 -7.531 45.625 1.00 72.38 80 ALA A O 1
ATOM 591 N N . ASP A 1 81 ? -33.573 -7.059 45.106 1.00 66.69 81 ASP A N 1
ATOM 592 C CA . ASP A 1 81 ? -33.181 -6.722 46.476 1.00 66.69 81 ASP A CA 1
ATOM 593 C C . ASP A 1 81 ? -33.776 -5.374 46.925 1.00 66.69 81 ASP A C 1
ATOM 595 O O . ASP A 1 81 ? -34.214 -5.254 48.069 1.00 66.69 81 ASP A O 1
ATOM 599 N N . ALA A 1 82 ? -33.908 -4.390 46.029 1.00 63.69 82 ALA A N 1
ATOM 600 C CA . ALA A 1 82 ? -34.608 -3.133 46.308 1.00 63.69 82 ALA A CA 1
ATOM 601 C C . ALA A 1 82 ? -36.125 -3.328 46.524 1.00 63.69 82 ALA A C 1
ATOM 603 O O . ALA A 1 82 ? -36.719 -2.710 47.412 1.00 63.69 82 ALA A O 1
ATOM 604 N N . GLU A 1 83 ? -36.763 -4.222 45.764 1.00 76.06 83 GLU A N 1
ATOM 605 C CA . GLU A 1 83 ? -38.160 -4.617 45.997 1.00 76.06 83 GLU A CA 1
ATOM 606 C C . GLU A 1 83 ? -38.338 -5.305 47.358 1.00 76.06 83 GLU A C 1
ATOM 608 O O . GLU A 1 83 ? -39.308 -5.056 48.073 1.00 76.06 83 GLU A O 1
ATOM 613 N N . ARG A 1 84 ? -37.381 -6.141 47.773 1.00 76.75 84 ARG A N 1
ATOM 614 C CA . ARG A 1 84 ? -37.404 -6.745 49.114 1.00 76.75 84 ARG A CA 1
ATOM 615 C C . ARG A 1 84 ? -37.200 -5.712 50.218 1.00 76.75 84 ARG A C 1
ATOM 617 O O . ARG A 1 84 ? -37.871 -5.808 51.244 1.00 76.75 84 ARG A O 1
ATOM 624 N N . ALA A 1 85 ? -36.325 -4.731 50.007 1.00 65.25 85 ALA A N 1
ATOM 625 C CA . ALA A 1 85 ? -36.087 -3.658 50.966 1.00 65.25 85 ALA A CA 1
ATOM 626 C C . ALA A 1 85 ? -37.352 -2.812 51.177 1.00 65.25 85 ALA A C 1
ATOM 628 O O . ALA A 1 85 ? -37.758 -2.593 52.315 1.00 65.25 85 ALA A O 1
ATOM 629 N N . THR A 1 86 ? -38.041 -2.435 50.095 1.00 72.25 86 THR A N 1
ATOM 630 C CA . THR A 1 86 ? -39.326 -1.714 50.181 1.00 72.25 86 THR A CA 1
ATOM 631 C C . THR A 1 86 ? -40.414 -2.547 50.866 1.00 72.25 86 THR A C 1
ATOM 633 O O . THR A 1 86 ? -41.135 -2.032 51.720 1.00 72.25 86 THR A O 1
ATOM 636 N N . GLN A 1 87 ? -40.495 -3.856 50.597 1.00 76.44 87 GLN A N 1
ATOM 637 C CA . GLN A 1 87 ? -41.397 -4.753 51.335 1.00 76.44 87 GLN A CA 1
ATOM 638 C C . GLN A 1 87 ? -41.053 -4.836 52.832 1.00 76.44 87 GLN A C 1
ATOM 640 O O . GLN A 1 87 ? -41.958 -4.888 53.668 1.00 76.44 87 GLN A O 1
ATOM 645 N N . LEU A 1 88 ? -39.767 -4.854 53.196 1.00 71.25 88 LEU A N 1
ATOM 646 C CA . LEU A 1 88 ? -39.330 -4.857 54.594 1.00 71.25 88 LEU A CA 1
ATOM 647 C C . LEU A 1 88 ? -39.624 -3.532 55.297 1.00 71.25 88 LEU A C 1
ATOM 649 O O . LEU A 1 88 ? -40.089 -3.570 56.434 1.00 71.25 88 LEU A O 1
ATOM 653 N N . GLU A 1 89 ? -39.428 -2.388 54.640 1.00 72.81 89 GLU A N 1
ATOM 654 C CA . GLU A 1 89 ? -39.836 -1.076 55.163 1.00 72.81 89 GLU A CA 1
ATOM 655 C C . GLU A 1 89 ? -41.338 -1.040 55.447 1.00 72.81 89 GLU A C 1
ATOM 657 O O . GLU A 1 89 ? -41.767 -0.580 56.507 1.00 72.81 89 GLU A O 1
ATOM 662 N N . GLN A 1 90 ? -42.142 -1.595 54.541 1.00 75.94 90 GLN A N 1
ATOM 663 C CA . GLN A 1 90 ? -43.588 -1.662 54.705 1.00 75.94 90 GLN A CA 1
ATOM 664 C C . GLN A 1 90 ? -43.980 -2.573 55.878 1.00 75.94 90 GLN A C 1
ATOM 666 O O . GLN A 1 90 ? -44.763 -2.171 56.737 1.00 75.94 90 GLN A O 1
ATOM 671 N N . ARG A 1 91 ? -43.342 -3.747 56.006 1.00 76.38 91 ARG A N 1
ATOM 672 C CA . ARG A 1 91 ? -43.519 -4.632 57.173 1.00 76.38 91 ARG A CA 1
ATOM 673 C C . ARG A 1 91 ? -43.060 -3.980 58.478 1.00 76.38 91 ARG A C 1
ATOM 675 O O . ARG A 1 91 ? -43.703 -4.186 59.502 1.00 76.38 91 ARG A O 1
ATOM 682 N N . LEU A 1 92 ? -41.973 -3.209 58.469 1.00 72.62 92 LEU A N 1
ATOM 683 C CA . LEU A 1 92 ? -41.505 -2.450 59.632 1.00 72.62 92 LEU A CA 1
ATOM 684 C C . LEU A 1 92 ? -42.534 -1.400 60.049 1.00 72.62 92 LEU A C 1
ATOM 686 O O . LEU A 1 92 ? -42.831 -1.288 61.238 1.00 72.62 92 LEU A O 1
ATOM 690 N N . MET A 1 93 ? -43.100 -0.669 59.087 1.00 76.50 93 MET A N 1
ATOM 691 C CA . MET A 1 93 ? -44.135 0.332 59.339 1.00 76.50 93 MET A CA 1
ATOM 692 C C . MET A 1 93 ? -45.400 -0.315 59.928 1.00 76.50 93 MET A C 1
ATOM 694 O O . MET A 1 93 ? -45.930 0.173 60.929 1.00 76.50 93 MET A O 1
ATOM 698 N N . ASP A 1 94 ? -45.818 -1.467 59.395 1.00 75.94 94 ASP A N 1
ATOM 699 C CA . ASP A 1 94 ? -46.941 -2.249 59.926 1.00 75.94 94 ASP A CA 1
ATOM 700 C C . ASP A 1 94 ? -46.670 -2.763 61.348 1.00 75.94 94 ASP A C 1
ATOM 702 O O . ASP A 1 94 ? -47.509 -2.607 62.238 1.00 75.94 94 ASP A O 1
ATOM 706 N N . VAL A 1 95 ? -45.487 -3.338 61.600 1.00 73.44 95 VAL A N 1
ATOM 707 C CA . VAL A 1 95 ? -45.091 -3.842 62.928 1.00 73.44 95 VAL A CA 1
ATOM 708 C C . VAL A 1 95 ? -44.991 -2.702 63.943 1.00 73.44 95 VAL A C 1
ATOM 710 O O . VAL A 1 95 ? -45.433 -2.861 65.079 1.00 73.44 95 VAL A O 1
ATOM 713 N N . GLN A 1 96 ? -44.477 -1.531 63.559 1.00 72.12 96 GLN A N 1
ATOM 714 C CA . GLN A 1 96 ? -44.481 -0.344 64.420 1.00 72.12 96 GLN A CA 1
ATOM 715 C C . GLN A 1 96 ? -45.905 0.124 64.737 1.00 72.12 96 GLN A C 1
ATOM 717 O O . GLN A 1 96 ? -46.195 0.451 65.890 1.00 72.12 96 GLN A O 1
ATOM 722 N N . GLY A 1 97 ? -46.805 0.113 63.749 1.00 75.69 97 GLY A N 1
ATOM 723 C CA . GLY A 1 97 ? -48.223 0.411 63.951 1.00 75.69 97 GLY A CA 1
ATOM 724 C C . GLY A 1 97 ? -48.886 -0.562 64.931 1.00 75.69 97 GLY A C 1
ATOM 725 O O . GLY A 1 97 ? -49.558 -0.134 65.873 1.00 75.69 97 GLY A O 1
ATOM 726 N N . GLN A 1 98 ? -48.637 -1.864 64.768 1.00 73.56 98 GLN A N 1
ATOM 727 C CA . GLN A 1 98 ? -49.106 -2.909 65.685 1.00 73.56 98 GLN A CA 1
ATOM 728 C C . GLN A 1 98 ? -48.540 -2.726 67.096 1.00 73.56 98 GLN A C 1
ATOM 730 O O . GLN A 1 98 ? -49.290 -2.811 68.066 1.00 73.56 98 GLN A O 1
ATOM 735 N N . LEU A 1 99 ? -47.249 -2.411 67.226 1.00 72.38 99 LEU A N 1
ATOM 736 C CA . LEU A 1 99 ? -46.601 -2.176 68.515 1.00 72.38 99 LEU A CA 1
ATOM 737 C C . LEU A 1 99 ? -47.197 -0.961 69.237 1.00 72.38 99 LEU A C 1
ATOM 739 O O . LEU A 1 99 ? -47.475 -1.038 70.431 1.00 72.38 99 LEU A O 1
ATOM 743 N N . GLN A 1 100 ? -47.440 0.149 68.532 1.00 76.00 100 GLN A N 1
ATOM 744 C CA . GLN A 1 100 ? -48.087 1.328 69.118 1.00 76.00 100 GLN A CA 1
ATOM 745 C C . GLN A 1 100 ? -49.527 1.035 69.556 1.00 76.00 100 GLN A C 1
ATOM 747 O O . GLN A 1 100 ? -49.954 1.484 70.624 1.00 76.00 100 GLN A O 1
ATOM 752 N N . ALA A 1 101 ? -50.279 0.280 68.749 1.00 72.25 101 ALA A N 1
ATOM 753 C CA . ALA A 1 101 ? -51.631 -0.146 69.094 1.00 72.25 101 ALA A CA 1
ATOM 754 C C . ALA A 1 101 ? -51.627 -1.050 70.336 1.00 72.25 101 ALA A C 1
ATOM 756 O O . ALA A 1 101 ? -52.370 -0.785 71.283 1.00 72.25 101 ALA A O 1
ATOM 757 N N . ALA A 1 102 ? -50.730 -2.039 70.374 1.00 68.25 102 ALA A N 1
ATOM 758 C CA . ALA A 1 102 ? -50.532 -2.918 71.518 1.00 68.25 102 ALA A CA 1
ATOM 759 C C . ALA A 1 102 ? -50.137 -2.117 72.767 1.00 68.25 102 ALA A C 1
ATOM 761 O O . ALA A 1 102 ? -50.790 -2.251 73.795 1.00 68.25 102 ALA A O 1
ATOM 762 N N . GLN A 1 103 ? -49.163 -1.201 72.688 1.00 71.94 103 GLN A N 1
ATOM 763 C CA . GLN A 1 103 ? -48.785 -0.336 73.816 1.00 71.94 103 GLN A CA 1
ATOM 764 C C . GLN A 1 103 ? -49.965 0.472 74.358 1.00 71.94 103 GLN A C 1
ATOM 766 O O . GLN A 1 103 ? -50.170 0.510 75.572 1.00 71.94 103 GLN A O 1
ATOM 771 N N . LYS A 1 104 ? -50.766 1.095 73.483 1.00 75.94 104 LYS A N 1
ATOM 772 C CA . LYS A 1 104 ? -51.980 1.812 73.904 1.00 75.94 104 LYS A CA 1
ATOM 773 C C . LYS A 1 104 ? -52.972 0.882 74.593 1.00 75.94 104 LYS A C 1
ATOM 775 O O . LYS A 1 104 ? -53.567 1.262 75.599 1.00 75.94 104 LYS A O 1
ATOM 780 N N . GLN A 1 105 ? -53.150 -0.328 74.071 1.00 74.25 105 GLN A N 1
ATOM 781 C CA . GLN A 1 105 ? -54.066 -1.316 74.627 1.00 74.25 105 GLN A CA 1
ATOM 782 C C . GLN A 1 105 ? -53.591 -1.813 75.998 1.00 74.25 105 GLN A C 1
ATOM 784 O O . GLN A 1 105 ? -54.397 -1.876 76.923 1.00 74.25 105 GLN A O 1
ATOM 789 N N . VAL A 1 106 ? -52.288 -2.062 76.161 1.00 73.62 106 VAL A N 1
ATOM 790 C CA . VAL A 1 106 ? -51.664 -2.405 77.446 1.00 73.62 106 VAL A CA 1
ATOM 791 C C . VAL A 1 106 ? -51.794 -1.261 78.448 1.00 73.62 106 VAL A C 1
ATOM 793 O O . VAL A 1 106 ? -52.207 -1.504 79.575 1.00 73.62 106 VAL A O 1
ATOM 796 N N . GLN A 1 107 ? -51.526 -0.011 78.059 1.00 75.38 107 GLN A N 1
ATOM 797 C CA . GLN A 1 107 ? -51.715 1.144 78.947 1.00 75.38 107 GLN A CA 1
ATOM 798 C C . GLN A 1 107 ? -53.177 1.314 79.373 1.00 75.38 107 GLN A C 1
ATOM 800 O O . GLN A 1 107 ? -53.454 1.565 80.544 1.00 75.38 107 GLN A O 1
ATOM 805 N N . ALA A 1 108 ? -54.124 1.147 78.446 1.00 75.62 108 ALA A N 1
ATOM 806 C CA . ALA A 1 108 ? -55.548 1.216 78.757 1.00 75.62 108 ALA A CA 1
ATOM 807 C C . ALA A 1 108 ? -55.990 0.071 79.683 1.00 75.62 108 ALA A C 1
ATOM 809 O O . ALA A 1 108 ? -56.783 0.296 80.597 1.00 75.62 108 ALA A O 1
ATOM 810 N N . GLN A 1 109 ? -55.476 -1.143 79.463 1.00 74.25 109 GLN A N 1
ATOM 811 C CA . GLN A 1 109 ? -55.704 -2.305 80.324 1.00 74.25 109 GLN A CA 1
ATOM 812 C C . GLN A 1 109 ? -55.129 -2.064 81.721 1.00 74.25 109 GLN A C 1
ATOM 814 O O . GLN A 1 109 ? -55.886 -2.144 82.676 1.00 74.25 109 GLN A O 1
ATOM 819 N N . LEU A 1 110 ? -53.865 -1.644 81.845 1.00 74.06 110 LEU A N 1
ATOM 820 C CA . LEU A 1 110 ? -53.231 -1.284 83.122 1.00 74.06 110 LEU A CA 1
ATOM 821 C C . LEU A 1 110 ? -53.987 -0.174 83.862 1.00 74.06 110 LEU A C 1
ATOM 823 O O . LEU A 1 110 ? -54.140 -0.239 85.077 1.00 74.06 110 LEU A O 1
ATOM 827 N N . GLY A 1 111 ? -54.503 0.828 83.147 1.00 73.19 111 GLY A N 1
ATOM 828 C CA . GLY A 1 111 ? -55.335 1.877 83.739 1.00 73.19 111 GLY A CA 1
ATOM 829 C C . GLY A 1 111 ? -56.642 1.331 84.323 1.00 73.19 111 GLY A C 1
ATOM 830 O O . GLY A 1 111 ? -56.983 1.637 85.465 1.00 73.19 111 GLY A O 1
ATOM 831 N N . LYS A 1 112 ? -57.348 0.472 83.574 1.00 75.88 112 LYS A N 1
ATOM 832 C CA . LYS A 1 112 ? -58.536 -0.247 84.076 1.00 75.88 112 LYS A CA 1
ATOM 833 C C . LYS A 1 112 ? -58.180 -1.174 85.238 1.00 75.88 112 LYS A C 1
ATOM 835 O O . LYS A 1 112 ? -58.959 -1.306 86.176 1.00 75.88 112 LYS A O 1
ATOM 840 N N . GLN A 1 113 ? -57.000 -1.779 85.180 1.00 73.50 113 GLN A N 1
ATOM 841 C CA . GLN A 1 113 ? -56.474 -2.685 86.184 1.00 73.50 113 GLN A CA 1
ATOM 842 C C . GLN A 1 113 ? -56.242 -1.980 87.512 1.00 73.50 113 GLN A C 1
ATOM 844 O O . GLN A 1 113 ? -56.783 -2.406 88.522 1.00 73.50 113 GLN A O 1
ATOM 849 N N . ALA A 1 114 ? -55.528 -0.856 87.494 1.00 74.31 114 ALA A N 1
ATOM 850 C CA . ALA A 1 114 ? -55.278 -0.039 88.673 1.00 74.31 114 ALA A CA 1
ATOM 851 C C . ALA A 1 114 ? -56.585 0.482 89.293 1.00 74.31 114 ALA A C 1
ATOM 853 O O . ALA A 1 114 ? -56.706 0.561 90.513 1.00 74.31 114 ALA A O 1
ATOM 854 N N . GLN A 1 115 ? -57.588 0.803 88.467 1.00 77.62 115 GLN A N 1
ATOM 855 C CA . GLN A 1 115 ? -58.921 1.186 88.943 1.00 77.62 115 GLN A CA 1
ATOM 856 C C . GLN A 1 115 ? -59.649 0.022 89.627 1.00 77.62 115 GLN A C 1
ATOM 858 O O . GLN A 1 115 ? -60.233 0.215 90.692 1.00 77.62 115 GLN A O 1
ATOM 863 N N . LEU A 1 116 ? -59.604 -1.178 89.039 1.00 75.62 116 LEU A N 1
ATOM 864 C CA . LEU A 1 116 ? -60.161 -2.398 89.626 1.00 75.62 116 LEU A CA 1
ATOM 865 C C . LEU A 1 116 ? -59.442 -2.770 90.922 1.00 75.62 116 LEU A C 1
ATOM 867 O O . LEU A 1 116 ? -60.105 -2.999 91.923 1.00 75.62 116 LEU A O 1
ATOM 871 N N . GLU A 1 117 ? -58.111 -2.759 90.940 1.00 73.81 117 GLU A N 1
ATOM 872 C CA . GLU A 1 117 ? -57.306 -3.017 92.136 1.00 73.81 117 GLU A CA 1
ATOM 873 C C . GLU A 1 117 ? -57.624 -2.021 93.251 1.00 73.81 117 GLU A C 1
ATOM 875 O O . GLU A 1 117 ? -57.926 -2.439 94.365 1.00 73.81 117 GLU A O 1
ATOM 880 N N . ALA A 1 118 ? -57.665 -0.719 92.952 1.00 76.31 118 ALA A N 1
ATOM 881 C CA . ALA A 1 118 ? -58.034 0.301 93.931 1.00 76.31 118 ALA A CA 1
ATOM 882 C C . ALA A 1 118 ? -59.473 0.121 94.449 1.00 76.31 118 ALA A C 1
ATOM 884 O O . ALA A 1 118 ? -59.737 0.313 95.637 1.00 76.31 118 ALA A O 1
ATOM 885 N N . HIS A 1 119 ? -60.407 -0.269 93.576 1.00 77.31 119 HIS A N 1
ATOM 886 C CA . HIS A 1 119 ? -61.792 -0.535 93.953 1.00 77.31 119 HIS A CA 1
ATOM 887 C C . HIS A 1 119 ? -61.922 -1.782 94.836 1.00 77.31 119 HIS A C 1
ATOM 889 O O . HIS A 1 119 ? -62.592 -1.732 95.867 1.00 77.31 119 HIS A O 1
ATOM 895 N N . LEU A 1 120 ? -61.260 -2.881 94.466 1.00 74.94 120 LEU A N 1
ATOM 896 C CA . LEU A 1 120 ? -61.268 -4.135 95.215 1.00 74.94 120 LEU A CA 1
ATOM 897 C C . LEU A 1 120 ? -60.539 -3.996 96.551 1.00 74.94 120 LEU A C 1
ATOM 899 O O . LEU A 1 120 ? -61.067 -4.430 97.570 1.00 74.94 120 LEU A O 1
ATOM 903 N N . GLU A 1 121 ? -59.386 -3.326 96.595 1.00 73.38 121 GLU A N 1
ATOM 904 C CA . GLU A 1 121 ? -58.720 -2.994 97.858 1.00 73.38 121 GLU A CA 1
ATOM 905 C C . GLU A 1 121 ? -59.593 -2.111 98.748 1.00 73.38 121 GLU A C 1
ATOM 907 O O . GLU A 1 121 ? -59.645 -2.326 99.959 1.00 73.38 121 GLU A O 1
ATOM 912 N N . GLY A 1 122 ? -60.283 -1.125 98.169 1.00 77.56 122 GLY A N 1
ATOM 913 C CA . GLY A 1 122 ? -61.225 -0.274 98.889 1.00 77.56 122 GLY A CA 1
ATOM 914 C C . GLY A 1 122 ? -62.391 -1.070 99.477 1.00 77.56 122 GLY A C 1
ATOM 915 O O . GLY A 1 122 ? -62.744 -0.866 100.638 1.00 77.56 122 GLY A O 1
ATOM 916 N N . GLN A 1 123 ? -62.949 -2.020 98.719 1.00 75.94 123 GLN A N 1
ATOM 917 C CA . GLN A 1 123 ? -63.990 -2.927 99.206 1.00 75.94 123 GLN A CA 1
ATOM 918 C C . GLN A 1 123 ? -63.476 -3.857 100.310 1.00 75.94 123 GLN A C 1
ATOM 920 O O . GLN A 1 123 ? -64.136 -3.979 101.337 1.00 75.94 123 GLN A O 1
ATOM 925 N N . ILE A 1 124 ? -62.295 -4.460 100.146 1.00 67.69 124 ILE A N 1
ATOM 926 C CA . ILE A 1 124 ? -61.693 -5.356 101.146 1.00 67.69 124 ILE A CA 1
ATOM 927 C C . ILE A 1 124 ? -61.385 -4.585 102.439 1.00 67.69 124 ILE A C 1
ATOM 929 O O . ILE A 1 124 ? -61.780 -5.017 103.520 1.00 67.69 124 ILE A O 1
ATOM 933 N N . LYS A 1 125 ? -60.757 -3.402 102.352 1.00 70.00 125 LYS A N 1
ATOM 934 C CA . LYS A 1 125 ? -60.472 -2.538 103.517 1.00 70.00 125 LYS A CA 1
ATOM 935 C C . LYS A 1 125 ? -61.757 -2.030 104.180 1.00 70.00 125 LYS A C 1
ATOM 937 O O . LYS A 1 125 ? -61.832 -1.990 105.406 1.00 70.00 125 LYS A O 1
ATOM 942 N N . GLY A 1 126 ? -62.775 -1.681 103.392 1.00 64.94 126 GLY A N 1
ATOM 943 C CA . GLY A 1 126 ? -64.085 -1.254 103.887 1.00 64.94 126 GLY A CA 1
ATOM 944 C C . GLY A 1 126 ? -64.860 -2.373 104.589 1.00 64.94 126 GLY A C 1
ATOM 945 O O . GLY A 1 126 ? -65.436 -2.141 105.649 1.00 64.94 126 GLY A O 1
ATOM 946 N N . GLN A 1 127 ? -64.828 -3.597 104.056 1.00 61.62 127 GLN A N 1
ATOM 947 C CA . GLN A 1 127 ? -65.437 -4.777 104.680 1.00 61.62 127 GLN A CA 1
ATOM 948 C C . GLN A 1 127 ? -64.674 -5.225 105.935 1.00 61.62 127 GLN A C 1
ATOM 950 O O . GLN A 1 127 ? -65.302 -5.627 106.913 1.00 61.62 127 GLN A O 1
ATOM 955 N N . ALA A 1 128 ? -63.345 -5.084 105.954 1.00 56.56 128 ALA A N 1
ATOM 956 C CA . ALA A 1 128 ? -62.517 -5.357 107.129 1.00 56.56 128 ALA A CA 1
ATOM 957 C C . ALA A 1 128 ? -62.735 -4.343 108.271 1.00 56.56 128 ALA A C 1
ATOM 959 O O . ALA A 1 128 ? -62.655 -4.712 109.440 1.00 56.56 128 ALA A O 1
ATOM 960 N N . ALA A 1 129 ? -63.039 -3.077 107.957 1.00 56.12 129 ALA A N 1
ATOM 961 C CA . ALA A 1 129 ? -63.316 -2.036 108.953 1.00 56.12 129 ALA A CA 1
ATOM 962 C C . ALA A 1 129 ? -64.754 -2.071 109.517 1.00 56.12 129 ALA A C 1
ATOM 964 O O . ALA A 1 129 ? -65.014 -1.464 110.555 1.00 56.12 129 ALA A O 1
ATOM 965 N N . ALA A 1 130 ? -65.687 -2.761 108.850 1.00 50.22 130 ALA A N 1
ATOM 966 C CA . ALA A 1 130 ? -67.123 -2.701 109.140 1.00 50.22 130 ALA A CA 1
ATOM 967 C C . ALA A 1 130 ? -67.698 -3.891 109.942 1.00 50.22 130 ALA A C 1
ATOM 969 O O . ALA A 1 130 ? -68.906 -3.910 110.176 1.00 50.22 130 ALA A O 1
ATOM 970 N N . ALA A 1 131 ? -66.898 -4.868 110.391 1.00 40.75 131 ALA A N 1
ATOM 971 C CA . ALA A 1 131 ? -67.427 -6.052 111.085 1.00 40.75 131 ALA A CA 1
ATOM 972 C C . ALA A 1 131 ? -66.691 -6.406 112.400 1.00 40.75 131 ALA A C 1
ATOM 974 O O . ALA A 1 131 ? -65.482 -6.641 112.376 1.00 40.75 131 ALA A O 1
ATOM 975 N N . PRO A 1 132 ? -67.402 -6.542 113.543 1.00 47.00 132 PRO A N 1
ATOM 976 C CA . PRO A 1 132 ? -66.939 -7.328 114.682 1.00 47.00 132 PRO A CA 1
ATOM 977 C C . PRO A 1 132 ? -67.098 -8.834 114.384 1.00 47.00 132 PRO A C 1
ATOM 979 O O . PRO A 1 132 ? -68.073 -9.265 113.776 1.00 47.00 132 PRO A O 1
ATOM 982 N N . THR A 1 133 ? -66.104 -9.619 114.803 1.00 47.50 133 THR A N 1
ATOM 983 C CA . THR A 1 133 ? -65.964 -11.092 114.762 1.00 47.50 133 THR A CA 1
ATOM 984 C C . THR A 1 133 ? -67.211 -11.935 114.414 1.00 47.50 133 THR A C 1
ATOM 986 O O . THR A 1 133 ? -68.136 -12.000 115.219 1.00 47.50 133 THR A O 1
ATOM 989 N N . THR A 1 134 ? -67.185 -12.669 113.284 1.00 40.97 134 THR A N 1
ATOM 990 C CA . THR A 1 134 ? -67.566 -14.108 113.128 1.00 40.97 134 THR A CA 1
ATOM 991 C C . THR A 1 134 ? -67.481 -14.592 111.657 1.00 40.97 134 THR A C 1
ATOM 993 O O . THR A 1 134 ? -68.190 -14.113 110.777 1.00 40.97 134 THR A O 1
ATOM 996 N N . THR A 1 135 ? -66.553 -15.530 111.410 1.00 46.81 135 THR A N 1
ATOM 997 C CA . THR A 1 135 ? -66.467 -16.651 110.427 1.00 46.81 135 THR A CA 1
ATOM 998 C C . THR A 1 135 ? -67.078 -16.618 109.008 1.00 46.81 135 THR A C 1
ATOM 1000 O O . THR A 1 135 ? -67.018 -17.641 108.333 1.00 46.81 135 THR A O 1
ATOM 1003 N N . THR A 1 136 ? -67.586 -15.505 108.477 1.00 47.97 136 THR A N 1
ATOM 1004 C CA . THR A 1 136 ? -68.180 -15.466 107.113 1.00 47.97 136 THR A CA 1
ATOM 1005 C C . THR A 1 136 ? -67.421 -14.586 106.114 1.00 47.97 136 THR A C 1
ATOM 1007 O O . THR A 1 136 ? -67.875 -14.377 104.992 1.00 47.97 136 THR A O 1
ATOM 1010 N N . THR A 1 137 ? -66.246 -14.082 106.491 1.00 50.25 137 THR A N 1
ATOM 1011 C CA . THR A 1 137 ? -65.405 -13.195 105.668 1.00 50.25 137 THR A CA 1
ATOM 1012 C C . THR A 1 137 ? -64.559 -13.940 104.626 1.00 50.25 137 THR A C 1
ATOM 1014 O O . THR A 1 137 ? -64.346 -13.420 103.532 1.00 50.25 137 THR A O 1
ATOM 1017 N N . GLU A 1 138 ? -64.149 -15.185 104.886 1.00 52.00 138 GLU A N 1
ATOM 1018 C CA . GLU A 1 138 ? -63.286 -15.946 103.961 1.00 52.00 138 GLU A CA 1
ATOM 1019 C C . GLU A 1 138 ? -63.992 -16.352 102.653 1.00 52.00 138 GLU A C 1
ATOM 1021 O O . GLU A 1 138 ? -63.366 -16.385 101.592 1.00 52.00 138 GLU A O 1
ATOM 1026 N N . ALA A 1 139 ? -65.309 -16.593 102.692 1.00 53.88 139 ALA A N 1
ATOM 1027 C CA . ALA A 1 139 ? -66.091 -16.955 101.505 1.00 53.88 139 ALA A CA 1
ATOM 1028 C C . ALA A 1 139 ? -66.288 -15.777 100.527 1.00 53.88 139 ALA A C 1
ATOM 1030 O O . ALA A 1 139 ? -66.435 -15.993 99.325 1.00 53.88 139 ALA A O 1
ATOM 1031 N N . SER A 1 140 ? -66.258 -14.538 101.034 1.00 56.09 140 SER A N 1
ATOM 1032 C CA . SER A 1 140 ? -66.412 -13.300 100.253 1.00 56.09 140 SER A CA 1
ATOM 1033 C C . SER A 1 140 ? -65.081 -12.799 99.667 1.00 56.09 140 SER A C 1
ATOM 1035 O O . SER A 1 140 ? -65.057 -12.242 98.573 1.00 56.09 140 SER A O 1
ATOM 1037 N N . GLU A 1 141 ? -63.950 -13.039 100.341 1.00 59.59 141 GLU A N 1
ATOM 1038 C CA . GLU A 1 141 ? -62.620 -12.641 99.845 1.00 59.59 141 GLU A CA 1
ATOM 1039 C C . GLU A 1 141 ? -62.069 -13.542 98.727 1.00 59.59 141 GLU A C 1
ATOM 1041 O O . GLU A 1 141 ? -61.327 -13.078 97.858 1.00 59.59 141 GLU A O 1
ATOM 1046 N N . ALA A 1 142 ? -62.399 -14.836 98.739 1.00 68.69 142 ALA A N 1
ATOM 1047 C CA . ALA A 1 142 ? -61.904 -15.803 97.758 1.00 68.69 142 ALA A CA 1
ATOM 1048 C C . ALA A 1 142 ? -62.192 -15.436 96.278 1.00 68.69 142 ALA A C 1
ATOM 1050 O O . ALA A 1 142 ? -61.269 -15.535 95.462 1.00 68.69 142 ALA A O 1
ATOM 1051 N N . PRO A 1 143 ? -63.409 -14.997 95.885 1.00 73.19 143 PRO A N 1
ATOM 1052 C CA . PRO A 1 143 ? -63.679 -14.594 94.502 1.00 73.19 143 PRO A CA 1
ATOM 1053 C C . PRO A 1 143 ? -62.930 -13.319 94.087 1.00 73.19 143 PRO A C 1
ATOM 1055 O O . PRO A 1 143 ? -62.473 -13.233 92.948 1.00 73.19 143 PRO A O 1
ATOM 1058 N N . LEU A 1 144 ? -62.727 -12.370 95.006 1.00 68.69 144 LEU A N 1
ATOM 1059 C CA . LEU A 1 144 ? -61.982 -11.134 94.738 1.00 68.69 144 LEU A CA 1
ATOM 1060 C C . LEU A 1 144 ? -60.489 -11.401 94.509 1.00 68.69 144 LEU A C 1
ATOM 1062 O O . LEU A 1 144 ? -59.897 -10.875 93.568 1.00 68.69 144 LEU A O 1
ATOM 1066 N N . LYS A 1 145 ? -59.890 -12.292 95.310 1.00 72.62 145 LYS A N 1
ATOM 1067 C CA . LYS A 1 145 ? -58.500 -12.742 95.114 1.00 72.62 145 LYS A CA 1
ATOM 1068 C C . LYS A 1 145 ? -58.320 -13.495 93.790 1.00 72.62 145 LYS A C 1
ATOM 1070 O O . LYS A 1 145 ? -57.281 -13.351 93.151 1.00 72.62 145 LYS A O 1
ATOM 1075 N N . ARG A 1 146 ? -59.328 -14.260 93.347 1.00 75.94 146 ARG A N 1
ATOM 1076 C CA . ARG A 1 146 ? -59.322 -14.912 92.023 1.00 75.94 146 ARG A CA 1
ATOM 1077 C C . ARG A 1 146 ? -59.346 -13.907 90.876 1.00 75.94 146 ARG A C 1
ATOM 1079 O O . ARG A 1 146 ? -58.525 -14.033 89.975 1.00 75.94 146 ARG A O 1
ATOM 1086 N N . GLN A 1 147 ? -60.226 -12.907 90.932 1.00 71.88 147 GLN A N 1
ATOM 1087 C CA . GLN A 1 147 ? -60.282 -11.864 89.902 1.00 71.88 147 GLN A CA 1
ATOM 1088 C C . GLN A 1 147 ? -58.973 -11.078 89.818 1.00 71.88 147 GLN A C 1
ATOM 1090 O O . GLN A 1 147 ? -58.482 -10.836 88.720 1.00 71.88 147 GLN A O 1
ATOM 1095 N N . LEU A 1 148 ? -58.360 -10.749 90.960 1.00 72.75 148 LEU A N 1
ATOM 1096 C CA . LEU A 1 148 ? -57.046 -10.106 90.991 1.00 72.75 148 LEU A CA 1
ATOM 1097 C C . LEU A 1 148 ? -55.963 -10.972 90.322 1.00 72.75 148 LEU A C 1
ATOM 1099 O O . LEU A 1 148 ? -55.152 -10.464 89.551 1.00 72.75 148 LEU A O 1
ATOM 1103 N N . ALA A 1 149 ? -55.968 -12.284 90.571 1.00 74.81 149 ALA A N 1
ATOM 1104 C CA . ALA A 1 149 ? -55.010 -13.210 89.969 1.00 74.81 149 ALA A CA 1
ATOM 1105 C C . ALA A 1 149 ? -55.201 -13.372 88.447 1.00 74.81 149 ALA A C 1
ATOM 1107 O O . ALA A 1 149 ? -54.216 -13.410 87.709 1.00 74.81 149 ALA A O 1
ATOM 1108 N N . GLU A 1 150 ? -56.445 -13.439 87.961 1.00 75.69 150 GLU A N 1
ATOM 1109 C CA . GLU A 1 150 ? -56.755 -13.476 86.520 1.00 75.69 150 GLU A CA 1
ATOM 1110 C C . GLU A 1 150 ? -56.274 -12.207 85.816 1.00 75.69 150 GLU A C 1
ATOM 1112 O O . GLU A 1 150 ? -55.631 -12.255 84.766 1.00 75.69 150 GLU A O 1
ATOM 1117 N N . VAL A 1 151 ? -56.523 -11.069 86.450 1.00 69.25 151 VAL A N 1
ATOM 1118 C CA . VAL A 1 151 ? -56.102 -9.754 85.992 1.00 69.25 151 VAL A CA 1
ATOM 1119 C C . VAL A 1 151 ? -54.566 -9.635 85.934 1.00 69.25 151 VAL A C 1
ATOM 1121 O O . VAL A 1 151 ? -54.013 -9.178 84.930 1.00 69.25 151 VAL A O 1
ATOM 1124 N N . GLN A 1 152 ? -53.850 -10.135 86.945 1.00 72.69 152 GLN A N 1
ATOM 1125 C CA . GLN A 1 152 ? -52.383 -10.202 86.937 1.00 72.69 152 GLN A CA 1
ATOM 1126 C C . GLN A 1 152 ? -51.834 -11.144 85.853 1.00 72.69 152 GLN A C 1
ATOM 1128 O O .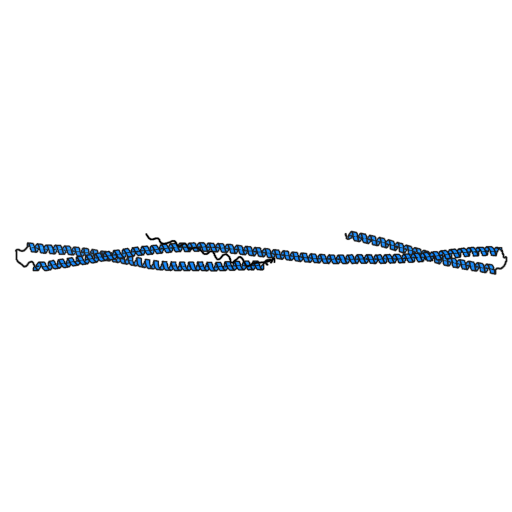 GLN A 1 152 ? -50.828 -10.821 85.215 1.00 72.69 152 GLN A O 1
ATOM 1133 N N . GLN A 1 153 ? -52.491 -12.280 85.587 1.00 78.06 153 GLN A N 1
ATOM 1134 C CA . GLN A 1 153 ? -52.110 -13.151 84.469 1.00 78.06 153 GLN A CA 1
ATOM 1135 C C . GLN A 1 153 ? -52.287 -12.465 83.113 1.00 78.06 153 GLN A C 1
ATOM 1137 O O . GLN A 1 153 ? -51.429 -12.608 82.239 1.00 78.06 153 GLN A O 1
ATOM 1142 N N . GLN A 1 154 ? -53.367 -11.705 82.934 1.00 73.94 154 GLN A N 1
ATOM 1143 C CA . GLN A 1 154 ? -53.640 -11.001 81.684 1.00 73.94 154 GLN A CA 1
ATOM 1144 C C . GLN A 1 154 ? -52.605 -9.895 81.417 1.00 73.94 154 GLN A C 1
ATOM 1146 O O . GLN A 1 154 ? -52.125 -9.759 80.290 1.00 73.94 154 GLN A O 1
ATOM 1151 N N . ALA A 1 155 ? -52.174 -9.178 82.462 1.00 70.25 155 ALA A N 1
ATOM 1152 C CA . ALA A 1 155 ? -51.074 -8.216 82.384 1.00 70.25 155 ALA A CA 1
ATOM 1153 C C . ALA A 1 155 ? -49.744 -8.880 81.991 1.00 70.25 155 ALA A C 1
ATOM 1155 O O . ALA A 1 155 ? -49.041 -8.394 81.103 1.00 70.25 155 ALA A O 1
ATOM 1156 N N . ALA A 1 156 ? -49.421 -10.025 82.600 1.00 76.44 156 ALA A N 1
ATOM 1157 C CA . ALA A 1 156 ? -48.212 -10.779 82.277 1.00 76.44 156 ALA A CA 1
ATOM 1158 C C . ALA A 1 156 ? -48.216 -11.306 80.829 1.00 76.44 156 ALA A C 1
ATOM 1160 O O . ALA A 1 156 ? -47.171 -11.322 80.174 1.00 76.44 156 ALA A O 1
ATOM 1161 N N . TRP A 1 157 ? -49.381 -11.714 80.313 1.00 80.88 157 TRP A N 1
ATOM 1162 C CA . TRP A 1 157 ? -49.538 -12.147 78.923 1.00 80.88 157 TRP A CA 1
ATOM 1163 C C . TRP A 1 157 ? -49.303 -10.995 77.936 1.00 80.88 157 TRP A C 1
ATOM 1165 O O . TRP A 1 157 ? -48.473 -11.120 77.038 1.00 80.88 157 TRP A O 1
ATOM 1175 N N . LEU A 1 158 ? -49.936 -9.841 78.165 1.00 72.75 158 LEU A N 1
ATOM 1176 C CA . LEU A 1 158 ? -49.749 -8.639 77.347 1.00 72.75 158 LEU A CA 1
ATOM 1177 C C . LEU A 1 158 ? -48.296 -8.138 77.350 1.00 72.75 158 LEU A C 1
ATOM 1179 O O . LEU A 1 158 ? -47.775 -7.693 76.328 1.00 72.75 158 LEU A O 1
ATOM 1183 N N . GLN A 1 159 ? -47.620 -8.225 78.496 1.00 77.31 159 GLN A N 1
ATOM 1184 C CA . GLN A 1 159 ? -46.220 -7.828 78.614 1.00 77.31 159 GLN A CA 1
ATOM 1185 C C . GLN A 1 159 ? -45.284 -8.758 77.825 1.00 77.31 159 GLN A C 1
ATOM 1187 O O . GLN A 1 159 ? -44.313 -8.281 77.234 1.00 77.31 159 GLN A O 1
ATOM 1192 N N . ARG A 1 160 ? -45.593 -10.063 77.761 1.00 79.44 160 ARG A N 1
ATOM 1193 C CA . ARG A 1 160 ? -44.889 -11.010 76.881 1.00 79.44 160 ARG A CA 1
ATOM 1194 C C . ARG A 1 160 ? -45.107 -10.688 75.410 1.00 79.44 160 ARG A C 1
ATOM 1196 O O . ARG A 1 160 ? -44.130 -10.629 74.673 1.00 79.44 160 ARG A O 1
ATOM 1203 N N . GLU A 1 161 ? -46.345 -10.436 75.000 1.00 77.94 161 GLU A N 1
ATOM 1204 C CA . GLU A 1 161 ? -46.669 -10.125 73.603 1.00 77.94 161 GLU A CA 1
ATOM 1205 C C . GLU A 1 161 ? -45.966 -8.838 73.132 1.00 77.94 161 GLU A C 1
ATOM 1207 O O . GLU A 1 161 ? -45.417 -8.784 72.030 1.00 77.94 161 GLU A O 1
ATOM 1212 N N . LEU A 1 162 ? -45.871 -7.830 74.008 1.00 76.56 162 LEU A N 1
ATOM 1213 C CA . LEU A 1 162 ? -45.113 -6.607 73.744 1.00 76.56 162 LEU A CA 1
ATOM 1214 C C . LEU A 1 162 ? -43.603 -6.868 73.594 1.00 76.56 162 LEU A C 1
ATOM 1216 O O . LEU A 1 162 ? -42.974 -6.312 72.692 1.00 76.56 162 LEU A O 1
ATOM 1220 N N . GLN A 1 163 ? -43.010 -7.705 74.455 1.00 79.00 163 GLN A N 1
ATOM 1221 C CA . GLN A 1 163 ? -41.605 -8.104 74.308 1.00 79.00 163 GLN A CA 1
ATOM 1222 C C . GLN A 1 163 ? -41.367 -8.842 72.988 1.00 79.00 163 GLN A C 1
ATOM 1224 O O . GLN A 1 163 ? -40.392 -8.554 72.297 1.00 79.00 163 GLN A O 1
ATOM 1229 N N . GLU A 1 164 ? -42.272 -9.741 72.609 1.00 79.75 164 GLU A N 1
ATOM 1230 C CA . GLU A 1 164 ? -42.177 -10.503 71.365 1.00 79.75 164 GLU A CA 1
ATOM 1231 C C . GLU A 1 164 ? -42.266 -9.591 70.129 1.00 79.75 164 GLU A C 1
ATOM 1233 O O . GLU A 1 164 ? -41.495 -9.745 69.180 1.00 79.75 164 GLU A O 1
ATOM 1238 N N . ALA A 1 165 ? -43.140 -8.580 70.161 1.00 71.62 165 ALA A N 1
ATOM 1239 C CA . ALA A 1 165 ? -43.227 -7.561 69.117 1.00 71.62 165 ALA A CA 1
ATOM 1240 C C . ALA A 1 165 ? -41.946 -6.707 69.019 1.00 71.62 165 ALA A C 1
ATOM 1242 O O . ALA A 1 165 ? -41.469 -6.444 67.914 1.00 71.62 165 ALA A O 1
ATOM 1243 N N . HIS A 1 166 ? -41.345 -6.324 70.152 1.00 76.31 166 HIS A N 1
ATOM 1244 C CA . HIS A 1 166 ? -40.052 -5.630 70.168 1.00 76.31 166 HIS A CA 1
ATOM 1245 C C . HIS A 1 166 ? -38.924 -6.481 69.571 1.00 76.31 166 HIS A C 1
ATOM 1247 O O . HIS A 1 166 ? -38.127 -5.962 68.788 1.00 76.31 166 HIS A O 1
ATOM 1253 N N . SER A 1 167 ? -38.867 -7.777 69.893 1.00 81.38 167 SER A N 1
ATOM 1254 C CA . SER A 1 167 ? -37.887 -8.697 69.306 1.00 81.38 167 SER A CA 1
ATOM 1255 C C . SER A 1 167 ? -38.051 -8.812 67.789 1.00 81.38 167 SER A C 1
ATOM 1257 O O . SER A 1 167 ? -37.068 -8.675 67.063 1.00 81.38 167 SER A O 1
ATOM 1259 N N . ARG A 1 168 ? -39.287 -8.960 67.290 1.00 76.81 168 ARG A N 1
ATOM 1260 C CA . ARG A 1 168 ? -39.569 -9.001 65.841 1.00 76.81 168 ARG A CA 1
ATOM 1261 C C . ARG A 1 168 ? -39.185 -7.701 65.131 1.00 76.81 168 ARG A C 1
ATOM 1263 O O . ARG A 1 168 ? -38.682 -7.746 64.011 1.00 76.81 168 ARG A O 1
ATOM 1270 N N . LEU A 1 169 ? -39.396 -6.549 65.773 1.00 78.56 169 LEU A N 1
ATOM 1271 C CA . LEU A 1 169 ? -38.986 -5.253 65.228 1.00 78.56 169 LEU A CA 1
ATOM 1272 C C . LEU A 1 169 ? -37.458 -5.152 65.107 1.00 78.56 169 LEU A C 1
ATOM 1274 O O . LEU A 1 169 ? -36.960 -4.720 64.069 1.00 78.56 169 LEU A O 1
ATOM 1278 N N . ALA A 1 170 ? -36.724 -5.576 66.138 1.00 79.69 170 ALA A N 1
ATOM 1279 C CA . ALA A 1 170 ? -35.264 -5.573 66.121 1.00 79.69 170 ALA A CA 1
ATOM 1280 C C . ALA A 1 170 ? -34.708 -6.494 65.019 1.00 79.69 170 ALA A C 1
ATOM 1282 O O . ALA A 1 170 ? -33.824 -6.093 64.260 1.00 79.69 170 ALA A O 1
ATOM 1283 N N . GLU A 1 171 ? -35.261 -7.700 64.862 1.00 82.06 171 GLU A N 1
ATOM 1284 C CA . GLU A 1 171 ? -34.881 -8.615 63.776 1.00 82.06 171 GLU A CA 1
ATOM 1285 C C . GLU A 1 171 ? -35.139 -8.006 62.390 1.00 82.06 171 GLU A C 1
ATOM 1287 O O . GLU A 1 171 ? -34.266 -8.061 61.521 1.00 82.06 171 GLU A O 1
ATOM 1292 N N . ALA A 1 172 ? -36.299 -7.372 62.191 1.00 73.75 172 ALA A N 1
ATOM 1293 C CA . ALA A 1 172 ? -36.640 -6.716 60.932 1.00 73.75 172 ALA A CA 1
ATOM 1294 C C . ALA A 1 172 ? -35.708 -5.532 60.611 1.00 73.75 172 ALA A C 1
ATOM 1296 O O . ALA A 1 172 ? -35.283 -5.386 59.465 1.00 73.75 172 ALA A O 1
ATOM 1297 N N . GLN A 1 173 ? -35.327 -4.728 61.612 1.00 76.94 173 GLN A N 1
ATOM 1298 C CA . GLN A 1 173 ? -34.336 -3.656 61.441 1.00 76.94 173 GLN A CA 1
ATOM 1299 C C . GLN A 1 173 ? -32.977 -4.216 61.013 1.00 76.94 173 GLN A C 1
ATOM 1301 O O . GLN A 1 173 ? -32.393 -3.745 60.039 1.00 76.94 173 GLN A O 1
ATOM 1306 N N . THR A 1 174 ? -32.519 -5.278 61.676 1.00 84.44 174 THR A N 1
ATOM 1307 C CA . THR A 1 174 ? -31.230 -5.909 61.360 1.00 84.44 174 THR A CA 1
ATOM 1308 C C . THR A 1 174 ? -31.215 -6.479 59.933 1.00 84.44 174 THR A C 1
ATOM 1310 O O . THR A 1 174 ? -30.228 -6.337 59.210 1.00 84.44 174 THR A O 1
ATOM 1313 N N . GLN A 1 175 ? -32.319 -7.093 59.486 1.00 78.12 175 GLN A N 1
ATOM 1314 C CA . GLN A 1 175 ? -32.461 -7.574 58.105 1.00 78.12 175 GLN A CA 1
ATOM 1315 C C . GLN A 1 175 ? -32.464 -6.429 57.084 1.00 78.12 175 GLN A C 1
ATOM 1317 O O . GLN A 1 175 ? -31.828 -6.551 56.035 1.00 78.12 175 GLN A O 1
ATOM 1322 N N . SER A 1 176 ? -33.137 -5.319 57.395 1.00 77.69 176 SER A N 1
ATOM 1323 C CA . SER A 1 176 ? -33.162 -4.127 56.542 1.00 77.69 176 SER A CA 1
ATOM 1324 C C . SER A 1 176 ? -31.763 -3.528 56.364 1.00 77.69 176 SER A C 1
ATOM 1326 O O . SER A 1 176 ? -31.363 -3.216 55.243 1.00 77.69 176 SER A O 1
ATOM 1328 N N . GLU A 1 177 ? -30.987 -3.405 57.444 1.00 80.25 177 GLU A N 1
ATOM 1329 C CA . GLU A 1 177 ? -29.607 -2.902 57.390 1.00 80.25 177 GLU A CA 1
ATOM 1330 C C . GLU A 1 177 ? -28.692 -3.818 56.563 1.00 80.25 177 GLU A C 1
ATOM 1332 O O . GLU A 1 177 ? -27.903 -3.340 55.743 1.00 80.25 177 GLU A O 1
ATOM 1337 N N . ALA A 1 178 ? -28.829 -5.139 56.718 1.00 79.31 178 ALA A N 1
ATOM 1338 C CA . ALA A 1 178 ? -28.063 -6.111 55.941 1.00 79.31 178 ALA A CA 1
ATOM 1339 C C . ALA A 1 178 ? -28.374 -6.034 54.434 1.00 79.31 178 ALA A C 1
ATOM 1341 O O . ALA A 1 178 ? -27.456 -6.094 53.610 1.00 79.31 178 ALA A O 1
ATOM 1342 N N . GLN A 1 179 ? -29.645 -5.853 54.057 1.00 76.56 179 GLN A N 1
ATOM 1343 C CA . GLN A 1 179 ? -30.022 -5.645 52.656 1.00 76.56 179 GLN A CA 1
ATOM 1344 C C . GLN A 1 179 ? -29.504 -4.316 52.106 1.00 76.56 179 GLN A C 1
ATOM 1346 O O . GLN A 1 179 ? -28.947 -4.299 51.009 1.00 76.56 179 GLN A O 1
ATOM 1351 N N . ALA A 1 180 ? -29.599 -3.223 52.868 1.00 74.44 180 ALA A N 1
ATOM 1352 C CA . ALA A 1 180 ? -29.056 -1.930 52.454 1.00 74.44 180 ALA A CA 1
ATOM 1353 C C . ALA A 1 180 ? -27.542 -2.007 52.180 1.00 74.44 180 ALA A C 1
ATOM 1355 O O . ALA A 1 180 ? -27.058 -1.489 51.170 1.00 74.44 180 ALA A O 1
ATOM 1356 N N . ALA A 1 181 ? -26.793 -2.717 53.031 1.00 77.06 181 ALA A N 1
ATOM 1357 C CA . ALA A 1 181 ? -25.369 -2.967 52.815 1.00 77.06 181 ALA A CA 1
ATOM 1358 C C . ALA A 1 181 ? -25.101 -3.813 51.555 1.00 77.06 181 ALA A C 1
ATOM 1360 O O . ALA A 1 181 ? -24.148 -3.538 50.822 1.00 77.06 181 ALA A O 1
ATOM 1361 N N . SER A 1 182 ? -25.946 -4.812 51.275 1.00 80.62 182 SER A N 1
ATOM 1362 C CA . SER A 1 182 ? -25.844 -5.648 50.072 1.00 80.62 182 SER A CA 1
ATOM 1363 C C . SER A 1 182 ? -26.063 -4.842 48.787 1.00 80.62 182 SER A C 1
ATOM 1365 O O . SER A 1 182 ? -25.211 -4.877 47.895 1.00 80.62 182 SER A O 1
ATOM 1367 N N . VAL A 1 183 ? -27.127 -4.032 48.733 1.00 73.25 183 VAL A N 1
ATOM 1368 C CA . VAL A 1 183 ? -27.430 -3.145 47.595 1.00 73.25 183 VAL A CA 1
ATOM 1369 C C . VAL A 1 183 ? -26.301 -2.132 47.376 1.00 73.25 183 VAL A C 1
ATOM 1371 O O . VAL A 1 183 ? -25.862 -1.923 46.244 1.00 73.25 183 VAL A O 1
ATOM 1374 N N . ALA A 1 184 ? -25.755 -1.549 48.449 1.00 73.88 184 ALA A N 1
ATOM 1375 C CA . ALA A 1 184 ? -24.607 -0.647 48.350 1.00 73.88 184 ALA A CA 1
ATOM 1376 C C . ALA A 1 184 ? -23.353 -1.346 47.783 1.00 73.88 184 ALA A C 1
ATOM 1378 O O . ALA A 1 184 ? -22.602 -0.742 47.012 1.00 73.88 184 ALA A O 1
ATOM 1379 N N . GLY A 1 185 ? -23.128 -2.616 48.133 1.00 76.81 185 GLY A N 1
ATOM 1380 C CA . GLY A 1 185 ? -22.054 -3.439 47.573 1.00 76.81 185 GLY A CA 1
ATOM 1381 C C . GLY A 1 185 ? -22.225 -3.694 46.073 1.00 76.81 185 GLY A C 1
ATOM 1382 O O . GLY A 1 185 ? -21.289 -3.472 45.304 1.00 76.81 185 GLY A O 1
ATOM 1383 N N . GLN A 1 186 ? -23.428 -4.083 45.645 1.00 72.12 186 GLN A N 1
ATOM 1384 C CA . GLN A 1 186 ? -23.756 -4.300 44.230 1.00 72.12 186 GLN A CA 1
ATOM 1385 C C . GLN A 1 186 ? -23.619 -3.009 43.404 1.00 72.12 186 GLN A C 1
ATOM 1387 O O . GLN A 1 186 ? -23.057 -3.031 42.310 1.00 72.12 186 GLN A O 1
ATOM 1392 N N . ALA A 1 187 ? -24.049 -1.860 43.938 1.00 69.56 187 ALA A N 1
ATOM 1393 C CA . ALA A 1 187 ? -23.911 -0.566 43.265 1.00 69.56 187 ALA A CA 1
ATOM 1394 C C . ALA A 1 187 ? -22.439 -0.179 43.016 1.00 69.56 187 ALA A C 1
ATOM 1396 O O . ALA A 1 187 ? -22.098 0.353 41.954 1.00 69.56 187 ALA A O 1
ATOM 1397 N N . ARG A 1 188 ? -21.543 -0.483 43.967 1.00 78.25 188 ARG A N 1
ATOM 1398 C CA . ARG A 1 188 ? -20.094 -0.284 43.786 1.00 78.25 188 ARG A CA 1
ATOM 1399 C C . ARG A 1 188 ? -19.536 -1.179 42.683 1.00 78.25 188 ARG A C 1
ATOM 1401 O O . ARG A 1 188 ? -18.845 -0.673 41.806 1.00 78.25 188 ARG A O 1
ATOM 1408 N N . GLN A 1 189 ? -19.892 -2.464 42.682 1.00 73.06 189 GLN A N 1
ATOM 1409 C CA . GLN A 1 189 ? -19.465 -3.408 41.640 1.00 73.06 189 GLN A CA 1
ATOM 1410 C C . GLN A 1 189 ? -19.938 -2.978 40.247 1.00 73.06 189 GLN A C 1
ATOM 1412 O O . GLN A 1 189 ? -19.170 -3.035 39.289 1.00 73.06 189 GLN A O 1
ATOM 1417 N N . LEU A 1 190 ? -21.176 -2.489 40.133 1.00 73.25 190 LEU A N 1
ATOM 1418 C CA . LEU A 1 190 ? -21.698 -1.956 38.876 1.00 73.25 190 LEU A CA 1
ATOM 1419 C C . LEU A 1 190 ? -20.891 -0.739 38.399 1.00 73.25 190 LEU A C 1
ATOM 1421 O O . LEU A 1 190 ? -20.567 -0.639 37.218 1.00 73.25 190 LEU A O 1
ATOM 1425 N N . THR A 1 191 ? -20.535 0.162 39.315 1.00 73.75 191 THR A N 1
ATOM 1426 C CA . THR A 1 191 ? -19.725 1.350 39.001 1.00 73.75 191 THR A CA 1
ATOM 1427 C C . THR A 1 191 ? -18.323 0.961 38.518 1.00 73.75 191 THR A C 1
ATOM 1429 O O . THR A 1 191 ? -17.836 1.500 37.525 1.00 73.75 191 THR A O 1
ATOM 1432 N N . GLU A 1 192 ? -17.681 -0.007 39.176 1.00 73.69 192 GLU A N 1
ATOM 1433 C CA . GLU A 1 192 ? -16.377 -0.541 38.760 1.00 73.69 192 GLU A CA 1
ATOM 1434 C C . GLU A 1 192 ? -16.445 -1.202 37.376 1.00 73.69 192 GLU A C 1
ATOM 1436 O O . GLU A 1 192 ? -15.587 -0.947 36.529 1.00 73.69 192 GLU A O 1
ATOM 1441 N N . ALA A 1 193 ? -17.494 -1.987 37.107 1.00 66.25 193 ALA A N 1
ATOM 1442 C CA . ALA A 1 193 ? -17.712 -2.599 35.800 1.00 66.25 193 ALA A CA 1
ATOM 1443 C C . ALA A 1 193 ? -17.912 -1.544 34.695 1.00 66.25 193 ALA A C 1
ATOM 1445 O O . ALA A 1 193 ? -17.332 -1.664 33.617 1.00 66.25 193 ALA A O 1
ATOM 1446 N N . GLN A 1 194 ? -18.670 -0.474 34.961 1.00 65.38 194 GLN A N 1
ATOM 1447 C CA . GLN A 1 194 ? -18.850 0.633 34.011 1.00 65.38 194 GLN A CA 1
ATOM 1448 C C . GLN A 1 194 ? -17.530 1.349 33.692 1.00 65.38 194 GLN A C 1
ATOM 1450 O O . GLN A 1 194 ? -17.273 1.683 32.535 1.00 65.38 194 GLN A O 1
ATOM 1455 N N . LEU A 1 195 ? -16.672 1.549 34.696 1.00 72.25 195 LEU A N 1
ATOM 1456 C CA . LEU A 1 195 ? -15.329 2.104 34.511 1.00 72.25 195 LEU A CA 1
ATOM 1457 C C . LEU A 1 195 ? -14.449 1.201 33.637 1.00 72.25 195 LEU A C 1
ATOM 1459 O O . LEU A 1 195 ? -13.784 1.705 32.731 1.00 72.25 195 LEU A O 1
ATOM 1463 N N . GLN A 1 196 ? -14.479 -0.117 33.858 1.00 69.00 196 GLN A N 1
ATOM 1464 C CA . GLN A 1 196 ? -13.747 -1.080 33.027 1.00 69.00 196 GLN A CA 1
ATOM 1465 C C . GLN A 1 196 ? -14.233 -1.075 31.574 1.00 69.00 196 GLN A C 1
ATOM 1467 O O . GLN A 1 196 ? -13.411 -1.009 30.662 1.00 69.00 196 GLN A O 1
ATOM 1472 N N . VAL A 1 197 ? -15.551 -1.069 31.346 1.00 70.00 197 VAL A N 1
ATOM 1473 C CA . VAL A 1 197 ? -16.133 -0.966 29.996 1.00 70.00 197 VAL A CA 1
ATOM 1474 C C . VAL A 1 197 ? -15.669 0.318 29.304 1.00 70.00 197 VAL A C 1
ATOM 1476 O O . VAL A 1 197 ? -15.230 0.277 28.156 1.00 70.00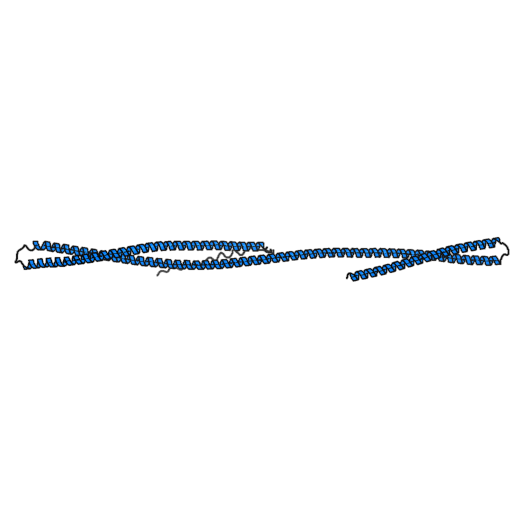 197 VAL A O 1
ATOM 1479 N N . ALA A 1 198 ? -15.712 1.457 30.000 1.00 67.25 198 ALA A N 1
ATOM 1480 C CA . ALA A 1 198 ? -15.269 2.733 29.443 1.00 67.25 198 ALA A CA 1
ATOM 1481 C C . ALA A 1 198 ? -13.769 2.732 29.094 1.00 67.25 198 ALA A C 1
ATOM 1483 O O . ALA A 1 198 ? -13.364 3.336 28.099 1.00 67.25 198 ALA A O 1
ATOM 1484 N N . GLN A 1 199 ? -12.938 2.052 29.888 1.00 72.00 199 GLN A N 1
ATOM 1485 C CA . GLN A 1 199 ? -11.516 1.893 29.594 1.00 72.00 199 GLN A CA 1
ATOM 1486 C C . GLN A 1 199 ? -11.289 1.015 28.355 1.00 72.00 199 GLN A C 1
ATOM 1488 O O . GLN A 1 199 ? -10.586 1.441 27.440 1.00 72.00 199 GLN A O 1
ATOM 1493 N N . LEU A 1 200 ? -11.946 -0.146 28.274 1.00 68.06 200 LEU A N 1
ATOM 1494 C CA . LEU A 1 200 ? -11.863 -1.042 27.115 1.00 68.06 200 LEU A CA 1
ATOM 1495 C C . LEU A 1 200 ? -12.334 -0.359 25.823 1.00 68.06 200 LEU A C 1
ATOM 1497 O O . LEU A 1 200 ? -11.725 -0.534 24.772 1.00 68.06 200 LEU A O 1
ATOM 1501 N N . GLN A 1 201 ? -13.376 0.474 25.889 1.00 68.19 201 GLN A N 1
ATOM 1502 C CA . GLN A 1 201 ? -13.835 1.264 24.741 1.00 68.19 201 GLN A CA 1
ATOM 1503 C C . GLN A 1 201 ? -12.773 2.254 24.242 1.00 68.19 201 GLN A C 1
ATOM 1505 O O . GLN A 1 201 ? -12.618 2.426 23.032 1.00 68.19 201 GLN A O 1
ATOM 1510 N N . ARG A 1 202 ? -12.021 2.891 25.149 1.00 75.88 202 ARG A N 1
ATOM 1511 C CA . ARG A 1 202 ? -10.912 3.785 24.772 1.00 75.88 202 ARG A CA 1
ATOM 1512 C C . ARG A 1 202 ? -9.751 3.015 24.158 1.00 75.88 202 ARG A C 1
ATOM 1514 O O . ARG A 1 202 ? -9.201 3.462 23.156 1.00 75.88 202 ARG A O 1
ATOM 1521 N N . GLU A 1 203 ? -9.397 1.868 24.730 1.00 67.62 203 GLU A N 1
ATOM 1522 C CA . GLU A 1 203 ? -8.354 0.990 24.186 1.00 67.62 203 GLU A CA 1
ATOM 1523 C C . GLU A 1 203 ? -8.732 0.489 22.783 1.00 67.62 203 GLU A C 1
ATOM 1525 O O . GLU A 1 203 ? -7.908 0.540 21.870 1.00 67.62 203 GLU A O 1
ATOM 1530 N N . LEU A 1 204 ? -10.001 0.119 22.569 1.00 70.62 204 LEU A N 1
ATOM 1531 C CA . LEU A 1 204 ? -10.522 -0.267 21.256 1.00 70.62 204 LEU A CA 1
ATOM 1532 C C . LEU A 1 204 ? -10.477 0.890 20.246 1.00 70.62 204 LEU A C 1
ATOM 1534 O O . LEU A 1 204 ? -10.077 0.679 19.102 1.00 70.62 204 LEU A O 1
ATOM 1538 N N . GLN A 1 205 ? -10.870 2.106 20.642 1.00 71.81 205 GLN A N 1
ATOM 1539 C CA . GLN A 1 205 ? -10.763 3.289 19.777 1.00 71.81 205 GLN A CA 1
ATOM 1540 C C . GLN A 1 205 ? -9.310 3.581 19.396 1.00 71.81 205 GLN A C 1
ATOM 1542 O O . GLN A 1 205 ? -9.024 3.865 18.233 1.00 71.81 205 GLN A O 1
ATOM 1547 N N . TYR A 1 206 ? -8.391 3.473 20.355 1.00 73.44 206 TYR A N 1
ATOM 1548 C CA . TYR A 1 206 ? -6.968 3.651 20.102 1.00 73.44 206 TYR A CA 1
ATOM 1549 C C . TYR A 1 206 ? -6.438 2.600 19.115 1.00 73.44 206 TYR A C 1
ATOM 1551 O O . TYR A 1 206 ? -5.799 2.961 18.126 1.00 73.44 206 TYR A O 1
ATOM 1559 N N . ALA A 1 207 ? -6.777 1.322 19.310 1.00 64.06 207 ALA A N 1
ATOM 1560 C CA . ALA A 1 207 ? -6.414 0.247 18.387 1.00 64.06 207 ALA A CA 1
ATOM 1561 C C . ALA A 1 207 ? -6.977 0.473 16.971 1.00 64.06 207 ALA A C 1
ATOM 1563 O O . ALA A 1 207 ? -6.253 0.304 15.992 1.00 64.06 207 ALA A O 1
ATOM 1564 N N . HIS A 1 208 ? -8.228 0.934 16.851 1.00 69.69 208 HIS A N 1
ATOM 1565 C CA . HIS A 1 208 ? -8.821 1.304 15.560 1.00 69.69 208 HIS A CA 1
ATOM 1566 C C . HIS A 1 208 ? -8.058 2.438 14.868 1.00 69.69 208 HIS A C 1
ATOM 1568 O O . HIS A 1 208 ? -7.846 2.386 13.659 1.00 69.69 208 HIS A O 1
ATOM 1574 N N . SER A 1 209 ? -7.635 3.459 15.619 1.00 77.81 209 SER A N 1
ATOM 1575 C CA . SER A 1 209 ? -6.877 4.575 15.044 1.00 77.81 209 SER A CA 1
ATOM 1576 C C . SER A 1 209 ? -5.503 4.137 14.527 1.00 77.81 209 SER A C 1
ATOM 1578 O O . SER A 1 209 ? -5.132 4.494 13.412 1.00 77.81 209 SER A O 1
ATOM 1580 N N . GLN A 1 210 ? -4.802 3.286 15.283 1.00 73.00 210 GLN A N 1
ATOM 1581 C CA . GLN A 1 210 ? -3.518 2.710 14.878 1.00 73.00 210 GLN A CA 1
ATOM 1582 C C . GLN A 1 210 ? -3.651 1.836 13.627 1.00 73.00 210 GLN A C 1
ATOM 1584 O O . GLN A 1 210 ? -2.799 1.876 12.743 1.00 73.00 210 GLN A O 1
ATOM 1589 N N . LEU A 1 211 ? -4.743 1.075 13.517 1.00 70.44 211 LEU A N 1
ATOM 1590 C CA . LEU A 1 211 ? -5.028 0.290 12.322 1.00 70.44 211 LEU A CA 1
ATOM 1591 C C . LEU A 1 211 ? -5.248 1.184 11.099 1.00 70.44 211 LEU A C 1
ATOM 1593 O O . LEU A 1 211 ? -4.676 0.916 10.045 1.00 70.44 211 LEU A O 1
ATOM 1597 N N . ALA A 1 212 ? -6.068 2.228 11.228 1.00 76.00 212 ALA A N 1
ATOM 1598 C CA . ALA A 1 212 ? -6.328 3.149 10.126 1.00 76.00 212 ALA A CA 1
ATOM 1599 C C . ALA A 1 212 ? -5.028 3.813 9.638 1.00 76.00 212 ALA A C 1
ATOM 1601 O O . ALA A 1 212 ? -4.813 3.953 8.435 1.00 76.00 212 ALA A O 1
ATOM 1602 N N . GLU A 1 213 ? -4.129 4.160 10.563 1.00 81.88 213 GLU A N 1
ATOM 1603 C CA . GLU A 1 213 ? -2.809 4.691 10.226 1.00 81.88 213 GLU A CA 1
ATOM 1604 C C . GLU A 1 213 ? -1.931 3.648 9.513 1.00 81.88 213 GLU A C 1
ATOM 1606 O O . GLU A 1 213 ? -1.339 3.952 8.476 1.00 81.88 213 GLU A O 1
ATOM 1611 N N . ALA A 1 214 ? -1.897 2.403 9.997 1.00 69.31 214 ALA A N 1
ATOM 1612 C CA . ALA A 1 214 ? -1.157 1.316 9.355 1.00 69.31 214 ALA A CA 1
ATOM 1613 C C . ALA A 1 214 ? -1.685 0.992 7.943 1.00 69.31 214 ALA A C 1
ATOM 1615 O O . ALA A 1 214 ? -0.893 0.767 7.025 1.00 69.31 214 ALA A O 1
ATOM 1616 N N . GLN A 1 215 ? -3.007 1.014 7.742 1.00 72.31 215 GLN A N 1
ATOM 1617 C CA . GLN A 1 215 ? -3.634 0.841 6.427 1.00 72.31 215 GLN A CA 1
ATOM 1618 C C . GLN A 1 215 ? -3.231 1.964 5.469 1.00 72.31 215 GLN A C 1
ATOM 1620 O O . GLN A 1 215 ? -2.756 1.683 4.371 1.00 72.31 215 GLN A O 1
ATOM 1625 N N . ALA A 1 216 ? -3.314 3.223 5.907 1.00 83.19 216 ALA A N 1
ATOM 1626 C CA . ALA A 1 216 ? -2.896 4.363 5.095 1.00 83.19 216 ALA A CA 1
ATOM 1627 C C . ALA A 1 216 ? -1.400 4.301 4.725 1.00 83.19 216 ALA A C 1
ATOM 1629 O O . ALA A 1 216 ? -1.019 4.606 3.593 1.00 83.19 216 ALA A O 1
ATOM 1630 N N . GLN A 1 217 ? -0.539 3.869 5.655 1.00 81.19 217 GLN A N 1
ATOM 1631 C CA . GLN A 1 217 ? 0.885 3.658 5.380 1.00 81.19 217 GLN A CA 1
ATOM 1632 C C . GLN A 1 217 ? 1.112 2.537 4.354 1.00 81.19 217 GLN A C 1
ATOM 1634 O O . GLN A 1 217 ? 1.930 2.702 3.446 1.00 81.19 217 GLN A O 1
ATOM 1639 N N . SER A 1 218 ? 0.381 1.425 4.464 1.00 78.81 218 SER A N 1
ATOM 1640 C CA . SER A 1 218 ? 0.452 0.312 3.510 1.00 78.81 218 SER A CA 1
ATOM 1641 C C . SER A 1 218 ? 0.017 0.739 2.103 1.00 78.81 218 SER A C 1
ATOM 1643 O O . SER A 1 218 ? 0.736 0.491 1.133 1.00 78.81 218 SER A O 1
ATOM 1645 N N . GLU A 1 219 ? -1.092 1.472 1.982 1.00 80.56 219 GLU A N 1
ATOM 1646 C CA . GLU A 1 219 ? -1.570 2.021 0.707 1.00 80.56 219 GLU A CA 1
ATOM 1647 C C . GLU A 1 219 ? -0.552 2.984 0.079 1.00 80.56 219 GLU A C 1
ATOM 1649 O O . GLU A 1 219 ? -0.264 2.906 -1.120 1.00 80.56 219 GLU A O 1
ATOM 1654 N N . ALA A 1 220 ? 0.061 3.855 0.887 1.00 85.69 220 ALA A N 1
ATOM 1655 C CA . ALA A 1 220 ? 1.105 4.765 0.423 1.00 85.69 220 ALA A CA 1
ATOM 1656 C C . ALA A 1 220 ? 2.351 4.014 -0.084 1.00 85.69 220 ALA A C 1
ATOM 1658 O O . ALA A 1 220 ? 2.931 4.385 -1.111 1.00 85.69 220 ALA A O 1
ATOM 1659 N N . GLN A 1 221 ? 2.755 2.937 0.597 1.00 77.69 221 GLN A N 1
ATOM 1660 C CA . GLN A 1 221 ? 3.851 2.075 0.150 1.00 77.69 221 GLN A CA 1
ATOM 1661 C C . GLN A 1 221 ? 3.507 1.352 -1.158 1.00 77.69 221 GLN A C 1
ATOM 1663 O O . GLN A 1 221 ? 4.323 1.360 -2.081 1.00 77.69 221 GLN A O 1
ATOM 1668 N N . ALA A 1 222 ? 2.296 0.804 -1.287 1.00 77.81 222 ALA A N 1
ATOM 1669 C CA . ALA A 1 222 ? 1.834 0.148 -2.511 1.00 77.81 222 ALA A CA 1
ATOM 1670 C C . ALA A 1 222 ? 1.816 1.112 -3.714 1.00 77.81 222 ALA A C 1
ATOM 1672 O O . ALA A 1 222 ? 2.279 0.770 -4.809 1.00 77.81 222 ALA A O 1
ATOM 1673 N N . ALA A 1 223 ? 1.365 2.354 -3.508 1.00 82.50 223 ALA A N 1
ATOM 1674 C CA . ALA A 1 223 ? 1.412 3.398 -4.529 1.00 82.50 223 ALA A CA 1
ATOM 1675 C C . ALA A 1 223 ? 2.857 3.748 -4.935 1.00 82.50 223 ALA A C 1
ATOM 1677 O O . ALA A 1 223 ? 3.153 3.904 -6.123 1.00 82.50 223 ALA A O 1
ATOM 1678 N N . SER A 1 224 ? 3.776 3.822 -3.965 1.00 88.38 224 SER A N 1
ATOM 1679 C CA . SER A 1 224 ? 5.203 4.057 -4.219 1.00 88.38 224 SER A CA 1
ATOM 1680 C C . SER A 1 224 ? 5.833 2.935 -5.054 1.00 88.38 224 SER A C 1
ATOM 1682 O O . SER A 1 224 ? 6.474 3.211 -6.070 1.00 88.38 224 SER A O 1
ATOM 1684 N N . VAL A 1 225 ? 5.584 1.671 -4.691 1.00 83.88 225 VAL A N 1
ATOM 1685 C CA . VAL A 1 225 ? 6.055 0.495 -5.445 1.00 83.88 225 VAL A CA 1
ATOM 1686 C C . VAL A 1 225 ? 5.505 0.506 -6.872 1.00 83.88 225 VAL A C 1
ATOM 1688 O O . VAL A 1 225 ? 6.253 0.288 -7.823 1.00 83.88 225 VAL A O 1
ATOM 1691 N N . THR A 1 226 ? 4.225 0.841 -7.046 1.00 87.00 226 THR A N 1
ATOM 1692 C CA . THR A 1 226 ? 3.600 0.955 -8.374 1.00 87.00 226 THR A CA 1
ATOM 1693 C C . THR A 1 226 ? 4.293 2.014 -9.233 1.00 87.00 226 THR A C 1
ATOM 1695 O O . THR A 1 226 ? 4.609 1.765 -10.397 1.00 87.00 226 THR A O 1
ATOM 1698 N N . LYS A 1 227 ? 4.596 3.184 -8.657 1.00 88.75 227 LYS A N 1
ATOM 1699 C CA . LYS A 1 227 ? 5.320 4.254 -9.355 1.00 88.75 227 LYS A CA 1
ATOM 1700 C C . LYS A 1 227 ? 6.734 3.821 -9.754 1.00 88.75 227 LYS A C 1
ATOM 1702 O O . LYS A 1 227 ? 7.158 4.087 -10.876 1.00 88.75 227 LYS A O 1
ATOM 1707 N N . GLN A 1 228 ? 7.453 3.132 -8.869 1.00 83.62 228 GLN A N 1
ATOM 1708 C CA . GLN A 1 228 ? 8.785 2.597 -9.173 1.00 83.62 228 GLN A CA 1
ATOM 1709 C C . GLN A 1 228 ? 8.737 1.543 -10.288 1.00 83.62 228 GLN A C 1
ATOM 1711 O O . GLN A 1 228 ? 9.577 1.561 -11.186 1.00 83.62 228 GLN A O 1
ATOM 1716 N N . ALA A 1 229 ? 7.732 0.664 -10.284 1.00 81.38 229 ALA A N 1
ATOM 1717 C CA . ALA A 1 229 ? 7.540 -0.328 -11.338 1.00 81.38 229 ALA A CA 1
ATOM 1718 C C . ALA A 1 229 ? 7.285 0.325 -12.709 1.00 81.38 229 ALA A C 1
ATOM 1720 O O . ALA A 1 229 ? 7.864 -0.100 -13.708 1.00 81.38 229 ALA A O 1
ATOM 1721 N N . GLN A 1 230 ? 6.482 1.394 -12.757 1.00 88.06 230 GLN A N 1
ATOM 1722 C CA . GLN A 1 230 ? 6.260 2.173 -13.981 1.00 88.06 230 GLN A CA 1
ATOM 1723 C C . GLN A 1 230 ? 7.555 2.816 -14.496 1.00 88.06 230 GLN A C 1
ATOM 1725 O O . GLN A 1 230 ? 7.853 2.722 -15.684 1.00 88.06 230 GLN A O 1
ATOM 1730 N N . GLN A 1 231 ? 8.361 3.402 -13.604 1.00 89.31 231 GLN A N 1
ATOM 1731 C CA . GLN A 1 231 ? 9.659 3.983 -13.968 1.00 89.31 231 GLN A CA 1
ATOM 1732 C C . GLN A 1 231 ? 10.625 2.933 -14.533 1.00 89.31 231 GLN A C 1
ATOM 1734 O O . GLN A 1 231 ? 11.292 3.181 -15.536 1.00 89.31 231 GLN A O 1
ATOM 1739 N N . LEU A 1 232 ? 10.685 1.741 -13.930 1.00 86.44 232 LEU A N 1
ATOM 1740 C CA . LEU A 1 232 ? 11.506 0.640 -14.443 1.00 86.44 232 LEU A CA 1
ATOM 1741 C C . LEU A 1 232 ? 11.035 0.155 -15.819 1.00 86.44 232 LEU A C 1
ATOM 1743 O O . LEU A 1 232 ? 11.868 -0.131 -16.682 1.00 86.44 232 LEU A O 1
ATOM 1747 N N . ALA A 1 233 ? 9.721 0.083 -16.046 1.00 86.69 233 ALA A N 1
ATOM 1748 C CA . ALA A 1 233 ? 9.166 -0.276 -17.347 1.00 86.69 233 ALA A CA 1
ATOM 1749 C C . ALA A 1 233 ? 9.541 0.754 -18.427 1.00 86.69 233 ALA A C 1
ATOM 1751 O O . ALA A 1 233 ? 9.941 0.374 -19.528 1.00 86.69 233 ALA A O 1
ATOM 1752 N N . GLU A 1 234 ? 9.487 2.046 -18.100 1.00 92.94 234 GLU A N 1
ATOM 1753 C CA . GLU A 1 234 ? 9.881 3.122 -19.011 1.00 92.94 234 GLU A CA 1
ATOM 1754 C C . GLU A 1 234 ? 11.376 3.069 -19.354 1.00 92.94 234 GLU A C 1
ATOM 1756 O O . GLU A 1 234 ? 11.731 3.065 -20.533 1.00 92.94 234 GLU A O 1
ATOM 1761 N N . ILE A 1 235 ? 12.253 2.916 -18.353 1.00 90.62 235 ILE A N 1
ATOM 1762 C CA . ILE A 1 235 ? 13.701 2.739 -18.568 1.00 90.62 235 ILE A CA 1
ATOM 1763 C C . ILE A 1 235 ? 13.976 1.510 -19.442 1.00 90.62 235 ILE A C 1
ATOM 1765 O O . ILE A 1 235 ? 14.803 1.560 -20.351 1.00 90.62 235 ILE A O 1
ATOM 1769 N N . THR A 1 236 ? 13.264 0.406 -19.206 1.00 89.88 236 THR A N 1
ATOM 1770 C CA . THR A 1 236 ? 13.405 -0.817 -20.009 1.00 89.88 236 THR A CA 1
ATOM 1771 C C . THR A 1 236 ? 13.020 -0.570 -21.467 1.00 89.88 236 THR A C 1
ATOM 1773 O O . THR A 1 236 ? 13.738 -0.998 -22.371 1.00 89.88 236 THR A O 1
ATOM 1776 N N . SER A 1 237 ? 11.928 0.158 -21.714 1.00 91.50 237 SER A N 1
ATOM 1777 C CA . SER A 1 237 ? 11.511 0.531 -23.068 1.00 91.50 237 SER A CA 1
ATOM 1778 C C . SER A 1 237 ? 12.535 1.440 -23.751 1.00 91.50 237 SER A C 1
ATOM 1780 O O . SER A 1 237 ? 12.854 1.232 -24.920 1.00 91.50 237 SER A O 1
ATOM 1782 N N . GLN A 1 238 ? 13.080 2.425 -23.030 1.00 93.31 238 GLN A N 1
ATOM 1783 C CA . GLN A 1 238 ? 14.124 3.315 -23.548 1.00 93.31 238 GLN A CA 1
ATOM 1784 C C . GLN A 1 238 ? 15.397 2.538 -23.905 1.00 93.31 238 GLN A C 1
ATOM 1786 O O . GLN A 1 238 ? 15.981 2.764 -24.963 1.00 93.31 238 GLN A O 1
ATOM 1791 N N . LEU A 1 239 ? 15.800 1.577 -23.070 1.00 91.94 239 LEU A N 1
ATOM 1792 C CA . LEU A 1 239 ? 16.957 0.723 -23.335 1.00 91.94 239 LEU A CA 1
ATOM 1793 C C . LEU A 1 239 ? 16.746 -0.165 -24.570 1.00 91.94 239 LEU A C 1
ATOM 1795 O O . LEU A 1 239 ? 17.652 -0.315 -25.388 1.00 91.94 239 LEU A O 1
ATOM 1799 N N . GLN A 1 240 ? 15.549 -0.737 -24.732 1.00 91.06 240 GLN A N 1
ATOM 1800 C CA . GLN A 1 240 ? 15.206 -1.517 -25.924 1.00 91.06 240 GLN A CA 1
ATOM 1801 C C . GLN A 1 240 ? 15.263 -0.672 -27.197 1.00 91.06 240 GLN A C 1
ATOM 1803 O O . GLN A 1 240 ? 15.766 -1.140 -28.218 1.00 91.06 240 GLN A O 1
ATOM 1808 N N . GLU A 1 241 ? 14.783 0.568 -27.139 1.00 94.25 241 GLU A N 1
ATOM 1809 C CA . GLU A 1 241 ? 14.847 1.489 -28.271 1.00 94.25 241 GLU A CA 1
ATOM 1810 C C . GLU A 1 241 ? 16.293 1.882 -28.597 1.00 94.25 241 GLU A C 1
ATOM 1812 O O . GLU A 1 241 ? 16.705 1.801 -29.753 1.00 94.25 241 GLU A O 1
ATOM 1817 N N . ALA A 1 242 ? 17.109 2.185 -27.585 1.00 90.50 242 ALA A N 1
ATOM 1818 C CA . ALA A 1 242 ? 18.535 2.448 -27.770 1.00 90.50 242 ALA A CA 1
ATOM 1819 C C . ALA A 1 242 ? 19.267 1.255 -28.413 1.00 90.50 242 ALA A C 1
ATOM 1821 O O . ALA A 1 242 ? 20.075 1.441 -29.322 1.00 90.50 242 ALA A O 1
ATOM 1822 N N . HIS A 1 243 ? 18.953 0.018 -28.009 1.00 91.94 243 HIS A N 1
ATOM 1823 C CA . HIS A 1 243 ? 19.504 -1.180 -28.650 1.00 91.94 243 HIS A CA 1
ATOM 1824 C C . HIS A 1 243 ? 19.081 -1.317 -30.117 1.00 91.94 243 HIS A C 1
ATOM 1826 O O . HIS A 1 243 ? 19.908 -1.688 -30.950 1.00 91.94 243 HIS A O 1
ATOM 1832 N N . ARG A 1 244 ? 17.825 -1.004 -30.461 1.00 94.25 244 ARG A N 1
ATOM 1833 C CA . ARG A 1 244 ? 17.374 -1.010 -31.863 1.00 94.25 244 ARG A CA 1
ATOM 1834 C C . ARG A 1 244 ? 18.102 0.038 -32.693 1.00 94.25 244 ARG A C 1
ATOM 1836 O O . ARG A 1 244 ? 18.529 -0.267 -33.803 1.00 94.25 244 ARG A O 1
ATOM 1843 N N . GLN A 1 245 ? 18.274 1.241 -32.152 1.00 93.44 245 GLN A N 1
ATOM 1844 C CA . GLN A 1 245 ? 19.006 2.318 -32.818 1.00 93.44 245 GLN A CA 1
ATOM 1845 C C . GLN A 1 245 ? 20.474 1.950 -33.029 1.00 93.44 245 GLN A C 1
ATOM 1847 O O . GLN A 1 245 ? 21.001 2.154 -34.120 1.00 93.44 245 GLN A O 1
ATOM 1852 N N . LEU A 1 246 ? 21.115 1.339 -32.030 1.00 93.75 246 LEU A N 1
ATOM 1853 C CA . LEU A 1 246 ? 22.484 0.848 -32.156 1.00 93.75 246 LEU A CA 1
ATOM 1854 C C . LEU A 1 246 ? 22.599 -0.234 -33.239 1.00 93.75 246 LEU A C 1
ATOM 1856 O O . LEU A 1 246 ? 23.491 -0.154 -34.078 1.00 93.75 246 LEU A O 1
ATOM 1860 N N . ALA A 1 247 ? 21.683 -1.205 -33.263 1.00 92.56 247 ALA A N 1
ATOM 1861 C CA . ALA A 1 247 ? 21.662 -2.245 -34.290 1.00 92.56 247 ALA A CA 1
ATOM 1862 C C . ALA A 1 247 ? 21.448 -1.659 -35.698 1.00 92.56 247 ALA A C 1
ATOM 1864 O O . ALA A 1 247 ? 22.115 -2.059 -36.649 1.00 92.56 247 ALA A O 1
ATOM 1865 N N . ALA A 1 248 ? 20.561 -0.669 -35.838 1.00 92.44 248 ALA A N 1
ATOM 1866 C CA . ALA A 1 248 ? 20.345 0.026 -37.105 1.00 92.44 248 ALA A CA 1
ATOM 1867 C C . ALA A 1 248 ? 21.592 0.804 -37.559 1.00 92.44 248 ALA A C 1
ATOM 1869 O O . ALA A 1 248 ? 21.955 0.749 -38.734 1.00 92.44 248 ALA A O 1
ATOM 1870 N N . ALA A 1 249 ? 22.278 1.484 -36.636 1.00 91.00 249 ALA A N 1
ATOM 1871 C CA . ALA A 1 249 ? 23.523 2.190 -36.924 1.00 91.00 249 ALA A CA 1
ATOM 1872 C C . ALA A 1 249 ? 24.649 1.228 -37.339 1.00 91.00 249 ALA A C 1
ATOM 1874 O O . ALA A 1 249 ? 25.381 1.520 -38.281 1.00 91.00 249 ALA A O 1
ATOM 1875 N N . GLN A 1 250 ? 24.753 0.064 -36.690 1.00 91.06 250 GLN A N 1
ATOM 1876 C CA . GLN A 1 250 ? 25.703 -0.987 -37.069 1.00 91.06 250 GLN A CA 1
ATOM 1877 C C . GLN A 1 250 ? 25.438 -1.497 -38.487 1.00 91.06 250 GLN A C 1
ATOM 1879 O O . GLN A 1 250 ? 26.351 -1.494 -39.308 1.00 91.06 250 GLN A O 1
ATOM 1884 N N . MET A 1 251 ? 24.185 -1.832 -38.809 1.00 92.44 251 MET A N 1
ATOM 1885 C CA . MET A 1 251 ? 23.796 -2.244 -40.163 1.00 92.44 251 MET A CA 1
ATOM 1886 C C . MET A 1 251 ? 24.113 -1.164 -41.205 1.00 92.44 251 MET A C 1
ATOM 1888 O O . MET A 1 251 ? 24.602 -1.471 -42.289 1.00 92.44 251 MET A O 1
ATOM 1892 N N . HIS A 1 252 ? 23.859 0.110 -40.889 1.00 92.81 252 HIS A N 1
ATOM 1893 C CA . HIS A 1 252 ? 24.201 1.212 -41.787 1.00 92.81 252 HIS A CA 1
ATOM 1894 C C . HIS A 1 252 ? 25.716 1.321 -42.011 1.00 92.81 252 HIS A C 1
ATOM 1896 O O . HIS A 1 252 ? 26.153 1.459 -43.152 1.00 92.81 252 HIS A O 1
ATOM 1902 N N . GLY A 1 253 ? 26.511 1.188 -40.946 1.00 90.88 253 GLY A N 1
ATOM 1903 C CA . GLY A 1 253 ? 27.971 1.167 -41.026 1.00 90.88 253 GLY A CA 1
ATOM 1904 C C . GLY A 1 253 ? 28.506 0.001 -41.861 1.00 90.88 253 GLY A C 1
ATOM 1905 O O . GLY A 1 253 ? 29.402 0.200 -42.677 1.00 90.88 253 GLY A O 1
ATOM 1906 N N . GLU A 1 254 ? 27.928 -1.196 -41.729 1.00 92.25 254 GLU A N 1
ATOM 1907 C CA . GLU A 1 254 ? 28.285 -2.360 -42.552 1.00 92.25 254 GLU A CA 1
ATOM 1908 C C . GLU A 1 254 ? 27.977 -2.131 -44.037 1.00 92.25 254 GLU A C 1
ATOM 1910 O O . GLU A 1 254 ? 28.815 -2.414 -44.895 1.00 92.25 254 GLU A O 1
ATOM 1915 N N . VAL A 1 255 ? 26.809 -1.561 -44.354 1.00 94.69 255 VAL A N 1
ATOM 1916 C CA . VAL A 1 255 ? 26.437 -1.211 -45.734 1.00 94.69 255 VAL A CA 1
ATOM 1917 C C . VAL A 1 255 ? 27.377 -0.149 -46.306 1.00 94.69 255 VAL A C 1
ATOM 1919 O O . VAL A 1 255 ? 27.827 -0.279 -47.445 1.00 94.69 255 VAL A O 1
ATOM 1922 N N . GLN A 1 256 ? 27.715 0.880 -45.527 1.00 91.19 256 GLN A N 1
ATOM 1923 C CA . GLN A 1 256 ? 28.651 1.919 -45.953 1.00 91.19 256 GLN A CA 1
ATOM 1924 C C . GLN A 1 256 ? 30.055 1.346 -46.188 1.00 91.19 256 GLN A C 1
ATOM 1926 O O . GLN A 1 256 ? 30.673 1.643 -47.210 1.00 91.19 256 GLN A O 1
ATOM 1931 N N . ALA A 1 257 ? 30.542 0.476 -45.299 1.00 90.75 257 ALA A N 1
ATOM 1932 C CA . ALA A 1 257 ? 31.824 -0.205 -45.462 1.00 90.75 257 ALA A CA 1
ATOM 1933 C C . ALA A 1 257 ? 31.848 -1.089 -46.718 1.00 90.75 257 ALA A C 1
ATOM 1935 O O . ALA A 1 257 ? 32.809 -1.038 -47.486 1.00 90.75 257 ALA A O 1
ATOM 1936 N N . ALA A 1 258 ? 30.776 -1.845 -46.975 1.00 92.06 258 ALA A N 1
ATOM 1937 C CA . ALA A 1 258 ? 30.640 -2.645 -48.190 1.00 92.06 258 ALA A CA 1
ATOM 1938 C C . ALA A 1 258 ? 30.621 -1.772 -49.458 1.00 92.06 258 ALA A C 1
ATOM 1940 O O . ALA A 1 258 ? 31.254 -2.122 -50.454 1.00 92.06 258 ALA A O 1
ATOM 1941 N N . SER A 1 259 ? 29.949 -0.617 -49.416 1.00 93.31 259 SER A N 1
ATOM 1942 C CA . SER A 1 259 ? 29.928 0.346 -50.523 1.00 93.31 259 SER A CA 1
ATOM 1943 C C . SER A 1 259 ? 31.317 0.921 -50.810 1.00 93.31 259 SER A C 1
ATOM 1945 O O . SER A 1 259 ? 31.738 0.944 -51.965 1.00 93.31 259 SER A O 1
ATOM 1947 N N . MET A 1 260 ? 32.054 1.344 -49.777 1.00 90.31 260 MET A N 1
ATOM 1948 C CA . MET A 1 260 ? 33.424 1.846 -49.940 1.00 90.31 260 MET A CA 1
ATOM 1949 C C . MET A 1 260 ? 34.366 0.759 -50.471 1.00 90.31 260 MET A C 1
ATOM 1951 O O . MET A 1 260 ? 35.180 1.027 -51.350 1.00 90.31 260 MET A O 1
ATOM 1955 N N . ALA A 1 261 ? 34.229 -0.485 -49.998 1.00 92.00 261 ALA A N 1
ATOM 1956 C CA . ALA A 1 261 ? 35.008 -1.610 -50.511 1.00 92.00 261 ALA A CA 1
ATOM 1957 C C . ALA A 1 261 ? 34.721 -1.882 -52.000 1.00 92.00 261 ALA A C 1
ATOM 1959 O O . ALA A 1 261 ? 35.648 -2.116 -52.775 1.00 92.00 261 ALA A O 1
ATOM 1960 N N . ALA A 1 262 ? 33.455 -1.801 -52.422 1.00 91.25 262 ALA A N 1
ATOM 1961 C CA . ALA A 1 262 ? 33.077 -1.948 -53.825 1.00 91.25 262 ALA A CA 1
ATOM 1962 C C . ALA A 1 262 ? 33.638 -0.815 -54.704 1.00 91.25 262 ALA A C 1
ATOM 1964 O O . ALA A 1 262 ? 34.136 -1.084 -55.795 1.00 91.25 262 ALA A O 1
ATOM 1965 N N . GLN A 1 263 ? 33.606 0.433 -54.225 1.00 89.88 263 GLN A N 1
ATOM 1966 C CA . GLN A 1 263 ? 34.214 1.577 -54.918 1.00 89.88 263 GLN A CA 1
ATOM 1967 C C . GLN A 1 263 ? 35.734 1.419 -55.054 1.00 89.88 263 GLN A C 1
ATOM 1969 O O . GLN A 1 263 ? 36.273 1.609 -56.142 1.00 89.88 263 GLN A O 1
ATOM 1974 N N . ALA A 1 264 ? 36.421 1.004 -53.986 1.00 86.88 264 ALA A N 1
ATOM 1975 C CA . ALA A 1 264 ? 37.859 0.742 -54.022 1.00 86.88 264 ALA A CA 1
ATOM 1976 C C . ALA A 1 264 ? 38.218 -0.348 -55.048 1.00 86.88 264 ALA A C 1
ATOM 1978 O O . ALA A 1 264 ? 39.181 -0.192 -55.798 1.00 86.88 264 ALA A O 1
ATOM 1979 N N . GLN A 1 265 ? 37.414 -1.414 -55.137 1.00 92.00 265 GLN A N 1
ATOM 1980 C CA . GLN A 1 265 ? 37.601 -2.455 -56.150 1.00 92.00 265 GLN A CA 1
ATOM 1981 C C . GLN A 1 265 ? 37.390 -1.921 -57.573 1.00 92.00 265 GLN A C 1
ATOM 1983 O O . GLN A 1 265 ? 38.181 -2.225 -58.461 1.00 92.00 265 GLN A O 1
ATOM 1988 N N . GLN A 1 266 ? 36.357 -1.102 -57.800 1.00 91.50 266 GLN A N 1
ATOM 1989 C CA . GLN A 1 266 ? 36.115 -0.487 -59.111 1.00 91.50 266 GLN A CA 1
ATOM 1990 C C . GLN A 1 266 ? 37.276 0.411 -59.547 1.00 91.50 266 GLN A C 1
ATOM 1992 O O . GLN A 1 266 ? 37.651 0.395 -60.720 1.00 91.50 266 GLN A O 1
ATOM 1997 N N . LEU A 1 267 ? 37.857 1.167 -58.613 1.00 88.12 267 LEU A N 1
ATOM 1998 C CA . LEU A 1 267 ? 39.017 2.007 -58.887 1.00 88.12 267 LEU A CA 1
ATOM 1999 C C . LEU A 1 267 ? 40.253 1.163 -59.229 1.00 88.12 267 LEU A C 1
ATOM 2001 O O . LEU A 1 267 ? 40.935 1.465 -60.206 1.00 88.12 267 LEU A O 1
ATOM 2005 N N . ALA A 1 268 ? 40.497 0.074 -58.494 1.00 89.75 268 ALA A N 1
ATOM 2006 C CA . ALA A 1 268 ? 41.583 -0.861 -58.789 1.00 89.75 268 ALA A CA 1
ATOM 2007 C C . ALA A 1 268 ? 41.426 -1.516 -60.176 1.00 89.75 268 ALA A C 1
ATOM 2009 O O . ALA A 1 268 ? 42.379 -1.565 -60.953 1.00 89.75 268 ALA A O 1
ATOM 2010 N N . ASP A 1 269 ? 40.214 -1.955 -60.531 1.00 92.00 269 ASP A N 1
ATOM 2011 C CA . ASP A 1 269 ? 39.927 -2.530 -61.851 1.00 92.00 269 ASP A CA 1
ATOM 2012 C C . ASP A 1 269 ? 40.108 -1.493 -62.976 1.00 92.00 269 ASP A C 1
ATOM 2014 O O . ASP A 1 269 ? 40.599 -1.818 -64.060 1.00 92.00 269 ASP A O 1
ATOM 2018 N N . ALA A 1 270 ? 39.716 -0.235 -62.742 1.00 84.19 270 ALA A N 1
ATOM 2019 C CA . ALA A 1 270 ? 39.905 0.855 -63.698 1.00 84.19 270 ALA A CA 1
ATOM 2020 C C . ALA A 1 270 ? 41.391 1.191 -63.900 1.00 84.19 270 ALA A C 1
ATOM 2022 O O . ALA A 1 270 ? 41.816 1.382 -65.040 1.00 84.19 270 ALA A O 1
ATOM 2023 N N . GLN A 1 271 ? 42.181 1.208 -62.822 1.00 88.50 271 GLN A N 1
ATOM 2024 C CA . GLN A 1 271 ? 43.634 1.385 -62.879 1.00 88.50 271 GLN A CA 1
ATOM 2025 C C . GLN A 1 271 ? 44.299 0.262 -63.679 1.00 88.50 271 GLN A C 1
ATOM 2027 O O . GLN A 1 271 ? 45.052 0.550 -64.604 1.00 88.50 271 GLN A O 1
ATOM 2032 N N . ALA A 1 272 ? 43.944 -1.000 -63.418 1.00 90.81 272 ALA A N 1
ATOM 2033 C CA . ALA A 1 272 ? 44.479 -2.137 -64.166 1.00 90.81 272 ALA A CA 1
ATOM 2034 C C . ALA A 1 272 ? 44.174 -2.042 -65.674 1.00 90.81 272 ALA A C 1
ATOM 2036 O O . ALA A 1 272 ? 45.051 -2.275 -66.506 1.00 90.81 272 ALA A O 1
ATOM 2037 N N . ARG A 1 273 ? 42.950 -1.638 -66.051 1.00 91.44 273 ARG A N 1
ATOM 2038 C CA . ARG A 1 273 ? 42.588 -1.415 -67.465 1.00 91.44 273 ARG A CA 1
ATOM 2039 C C . ARG A 1 273 ? 43.359 -0.256 -68.091 1.00 91.44 273 ARG A C 1
ATOM 2041 O O . ARG A 1 273 ? 43.716 -0.334 -69.264 1.00 91.44 273 ARG A O 1
ATOM 2048 N N . ALA A 1 274 ? 43.589 0.819 -67.340 1.00 84.31 274 ALA A N 1
ATOM 2049 C CA . ALA A 1 274 ? 44.365 1.957 -67.815 1.00 84.31 274 ALA A CA 1
ATOM 2050 C C . ALA A 1 274 ? 45.839 1.578 -68.037 1.00 84.31 274 ALA A C 1
ATOM 2052 O O . ALA A 1 274 ? 46.407 1.936 -69.067 1.00 84.31 274 ALA A O 1
ATOM 2053 N N . GLU A 1 275 ? 46.437 0.807 -67.125 1.00 89.25 275 GLU A N 1
ATOM 2054 C CA . GLU A 1 275 ? 47.797 0.273 -67.264 1.00 89.25 275 GLU A CA 1
ATOM 2055 C C . GLU A 1 275 ? 47.923 -0.665 -68.472 1.00 89.25 275 GLU A C 1
ATOM 2057 O O . GLU A 1 275 ? 48.875 -0.550 -69.247 1.00 89.25 275 GLU A O 1
ATOM 2062 N N . GLU A 1 276 ? 46.946 -1.552 -68.682 1.00 93.62 276 GLU A N 1
ATOM 2063 C CA . GLU A 1 276 ? 46.910 -2.431 -69.853 1.00 93.62 276 GLU A CA 1
ATOM 2064 C C . GLU A 1 276 ? 46.806 -1.624 -71.156 1.00 93.62 276 GLU A C 1
ATOM 2066 O O . GLU A 1 276 ? 47.588 -1.845 -72.082 1.00 93.62 276 GLU A O 1
ATOM 2071 N N . ALA A 1 277 ? 45.894 -0.647 -71.217 1.00 87.25 277 ALA A N 1
ATOM 2072 C CA . ALA A 1 277 ? 45.741 0.231 -72.375 1.00 87.25 277 ALA A CA 1
ATOM 2073 C C . ALA A 1 277 ? 47.024 1.028 -72.663 1.00 87.25 277 ALA A C 1
ATOM 2075 O O . ALA A 1 277 ? 47.443 1.131 -73.816 1.00 87.25 277 ALA A O 1
ATOM 2076 N N . HIS A 1 278 ? 47.685 1.540 -71.621 1.00 86.19 278 HIS A N 1
ATOM 2077 C CA . HIS A 1 278 ? 48.969 2.224 -71.745 1.00 86.19 278 HIS A CA 1
ATOM 2078 C C . HIS A 1 278 ? 50.062 1.285 -72.278 1.00 86.19 278 HIS A C 1
ATOM 2080 O O . HIS A 1 278 ? 50.786 1.650 -73.204 1.00 86.19 278 HIS A O 1
ATOM 2086 N N . SER A 1 279 ? 50.161 0.056 -71.758 1.00 91.62 279 SER A N 1
ATOM 2087 C CA . SER A 1 279 ? 51.113 -0.941 -72.263 1.00 91.62 279 SER A CA 1
ATOM 2088 C C . SER A 1 279 ? 50.865 -1.269 -73.736 1.00 91.62 279 SER A C 1
ATOM 2090 O O . SER A 1 279 ? 51.819 -1.328 -74.508 1.00 91.62 279 SER A O 1
ATOM 2092 N N . GLN A 1 280 ? 49.605 -1.460 -74.142 1.00 91.75 280 GLN A N 1
ATOM 2093 C CA . GLN A 1 280 ? 49.244 -1.735 -75.536 1.00 91.75 280 GLN A CA 1
ATOM 2094 C C . GLN A 1 280 ? 49.611 -0.564 -76.455 1.00 91.75 280 GLN A C 1
ATOM 2096 O O . GLN A 1 280 ? 50.242 -0.774 -77.491 1.00 91.75 280 GLN A O 1
ATOM 2101 N N . ALA A 1 281 ? 49.275 0.668 -76.060 1.00 84.25 281 ALA A N 1
ATOM 2102 C CA . ALA A 1 281 ? 49.617 1.867 -76.819 1.00 84.25 281 ALA A CA 1
ATOM 2103 C C . ALA A 1 281 ? 51.141 2.053 -76.932 1.00 84.25 281 ALA A C 1
ATOM 2105 O O . ALA A 1 281 ? 51.648 2.396 -78.000 1.00 84.25 281 ALA A O 1
ATOM 2106 N N . HIS A 1 282 ? 51.890 1.760 -75.864 1.00 85.69 282 HIS A N 1
ATOM 2107 C CA . HIS A 1 282 ? 53.349 1.797 -75.882 1.00 85.69 282 HIS A CA 1
ATOM 2108 C C . HIS A 1 282 ? 53.940 0.760 -76.848 1.00 85.69 282 HIS A C 1
ATOM 2110 O O . HIS A 1 282 ? 54.815 1.098 -77.644 1.00 85.69 282 HIS A O 1
ATOM 2116 N N . THR A 1 283 ? 53.447 -0.482 -76.824 1.00 92.00 283 THR A N 1
ATOM 2117 C CA . THR A 1 283 ? 53.867 -1.525 -77.771 1.00 92.00 283 THR A CA 1
ATOM 2118 C C . THR A 1 283 ? 53.569 -1.119 -79.214 1.00 92.00 283 THR A C 1
ATOM 2120 O O . THR A 1 283 ? 54.467 -1.180 -80.049 1.00 92.00 283 THR A O 1
ATOM 2123 N N . GLN A 1 284 ? 52.364 -0.617 -79.504 1.00 86.81 284 GLN A N 1
ATOM 2124 C CA . GLN A 1 284 ? 52.013 -0.122 -80.841 1.00 86.81 284 GLN A CA 1
ATOM 2125 C C . GLN A 1 284 ? 52.935 1.018 -81.287 1.00 86.81 284 GLN A C 1
ATOM 2127 O O . GLN A 1 284 ? 53.435 1.011 -82.410 1.00 86.81 284 GLN A O 1
ATOM 2132 N N . ALA A 1 285 ? 53.223 1.981 -80.407 1.00 80.69 285 ALA A N 1
ATOM 2133 C CA . ALA A 1 285 ? 54.145 3.070 -80.711 1.00 80.69 285 ALA A CA 1
ATOM 2134 C C . ALA A 1 285 ? 55.564 2.559 -81.027 1.00 80.69 285 ALA A C 1
ATOM 2136 O O . ALA A 1 285 ? 56.196 3.058 -81.961 1.00 80.69 285 ALA A O 1
ATOM 2137 N N . GLN A 1 286 ? 56.058 1.549 -80.299 1.00 87.25 286 GLN A N 1
ATOM 2138 C CA . GLN A 1 286 ? 57.343 0.904 -80.593 1.00 87.25 286 GLN A CA 1
ATOM 2139 C C . GLN A 1 286 ? 57.333 0.178 -81.945 1.00 87.25 286 GLN A C 1
ATOM 2141 O O . GLN A 1 286 ? 58.290 0.312 -82.709 1.00 87.25 286 GLN A O 1
ATOM 2146 N N . GLU A 1 287 ? 56.263 -0.553 -82.266 1.00 90.25 287 GLU A N 1
ATOM 2147 C CA . GLU A 1 287 ? 56.104 -1.237 -83.555 1.00 90.25 287 GLU A CA 1
ATOM 2148 C C . GLU A 1 287 ? 56.085 -0.239 -84.721 1.00 90.25 287 GLU A C 1
ATOM 2150 O O . GLU A 1 287 ? 56.826 -0.406 -85.692 1.00 90.25 287 GLU A O 1
ATOM 2155 N N . HIS A 1 288 ? 55.312 0.845 -84.602 1.00 83.38 288 HIS A N 1
ATOM 2156 C CA . HIS A 1 288 ? 55.279 1.918 -85.597 1.00 83.38 288 HIS A CA 1
ATOM 2157 C C . HIS A 1 288 ? 56.641 2.604 -85.754 1.00 83.38 288 HIS A C 1
ATOM 2159 O O . HIS A 1 288 ? 57.067 2.861 -86.880 1.00 83.38 288 HIS A O 1
ATOM 2165 N N . ALA A 1 289 ? 57.358 2.859 -84.655 1.00 82.38 289 ALA A N 1
ATOM 2166 C CA . ALA A 1 289 ? 58.699 3.439 -84.702 1.00 82.38 289 ALA A CA 1
ATOM 2167 C C . ALA A 1 289 ? 59.714 2.503 -85.382 1.00 82.38 289 ALA A C 1
ATOM 2169 O O . ALA A 1 289 ? 60.508 2.955 -86.208 1.00 82.38 289 ALA A O 1
ATOM 2170 N N . ALA A 1 290 ? 59.673 1.200 -85.087 1.00 88.06 290 ALA A N 1
ATOM 2171 C CA . ALA A 1 290 ? 60.530 0.204 -85.728 1.00 88.06 290 ALA A CA 1
ATOM 2172 C C . ALA A 1 290 ? 60.234 0.074 -87.232 1.00 88.06 290 ALA A C 1
ATOM 2174 O O . ALA A 1 290 ? 61.156 -0.000 -88.053 1.00 88.06 290 ALA A O 1
ATOM 2175 N N . TYR A 1 291 ? 58.953 0.102 -87.609 1.00 85.44 291 TYR A N 1
ATOM 2176 C CA . TYR A 1 291 ? 58.538 0.109 -89.008 1.00 85.44 291 TYR A CA 1
ATOM 2177 C C . TYR A 1 291 ? 59.027 1.373 -89.731 1.00 85.44 291 TYR A C 1
ATOM 2179 O O . TYR A 1 291 ? 59.646 1.274 -90.790 1.00 85.44 291 TYR A O 1
ATOM 2187 N N . ALA A 1 292 ? 58.834 2.554 -89.135 1.00 79.62 292 ALA A N 1
ATOM 2188 C CA . ALA A 1 292 ? 59.311 3.822 -89.684 1.00 79.62 292 ALA A CA 1
ATOM 2189 C C . ALA A 1 292 ? 60.843 3.852 -89.839 1.00 79.62 292 ALA A C 1
ATOM 2191 O O . ALA A 1 292 ? 61.344 4.314 -90.863 1.00 79.62 292 ALA A O 1
ATOM 2192 N N . ALA A 1 293 ? 61.597 3.307 -88.877 1.00 84.38 293 ALA A N 1
ATOM 2193 C CA . ALA A 1 293 ? 63.052 3.183 -88.975 1.00 84.38 293 ALA A CA 1
ATOM 2194 C C . ALA A 1 293 ? 63.481 2.267 -90.135 1.00 84.38 293 ALA A C 1
ATOM 2196 O O . ALA A 1 293 ? 64.403 2.599 -90.880 1.00 84.38 293 ALA A O 1
ATOM 2197 N N . THR A 1 294 ? 62.777 1.148 -90.329 1.00 88.81 294 THR A N 1
ATOM 2198 C CA . THR A 1 294 ? 63.020 0.230 -91.454 1.00 88.81 294 THR A CA 1
ATOM 2199 C C . THR A 1 294 ? 62.758 0.922 -92.794 1.00 88.81 294 THR A C 1
ATOM 2201 O O . THR A 1 294 ? 63.569 0.813 -93.711 1.00 88.81 294 THR A O 1
ATOM 2204 N N . GLN A 1 295 ? 61.662 1.678 -92.899 1.00 81.25 295 GLN A N 1
ATOM 2205 C CA . GLN A 1 295 ? 61.334 2.469 -94.088 1.00 81.25 295 GLN A CA 1
ATOM 2206 C C . GLN A 1 295 ? 62.379 3.560 -94.363 1.00 81.25 295 GLN A C 1
ATOM 2208 O O . GLN A 1 295 ? 62.831 3.710 -95.495 1.00 81.25 295 GLN A O 1
ATOM 2213 N N . ALA A 1 296 ? 62.837 4.276 -93.332 1.00 79.69 296 ALA A N 1
ATOM 2214 C CA . ALA A 1 296 ? 63.900 5.271 -93.468 1.00 79.69 296 ALA A CA 1
ATOM 2215 C C . ALA A 1 296 ? 65.219 4.653 -93.969 1.00 79.69 296 ALA A C 1
ATOM 2217 O O . ALA A 1 296 ? 65.908 5.250 -94.794 1.00 79.69 296 ALA A O 1
ATOM 2218 N N . GLN A 1 297 ? 65.554 3.437 -93.524 1.00 87.31 297 GLN A N 1
ATOM 2219 C CA . GLN A 1 297 ? 66.720 2.710 -94.026 1.00 87.31 297 GLN A CA 1
ATOM 2220 C C . GLN A 1 297 ? 66.549 2.283 -95.491 1.00 87.31 297 GLN A C 1
ATOM 2222 O O . GLN A 1 297 ? 67.479 2.433 -96.280 1.00 87.31 297 GLN A O 1
ATOM 2227 N N . GLN A 1 298 ? 65.360 1.808 -95.878 1.00 83.44 298 GLN A N 1
ATOM 2228 C CA . GLN A 1 298 ? 65.053 1.490 -97.278 1.00 83.44 298 GLN A CA 1
ATOM 2229 C C . GLN A 1 298 ? 65.157 2.724 -98.185 1.00 83.44 298 GLN A C 1
ATOM 2231 O O . GLN A 1 298 ? 65.679 2.610 -99.293 1.00 83.44 298 GLN A O 1
ATOM 2236 N N . LEU A 1 299 ? 64.714 3.897 -97.711 1.00 80.25 299 LEU A N 1
ATOM 2237 C CA . LEU A 1 299 ? 64.903 5.173 -98.408 1.00 80.25 299 LEU A CA 1
ATOM 2238 C C . LEU A 1 299 ? 66.381 5.507 -98.583 1.00 80.25 299 LEU A C 1
ATOM 2240 O O . LEU A 1 299 ? 66.801 5.764 -99.705 1.00 80.25 299 LEU A O 1
ATOM 2244 N N . ALA A 1 300 ? 67.176 5.440 -97.513 1.00 82.38 300 ALA A N 1
ATOM 2245 C CA . ALA A 1 300 ? 68.609 5.723 -97.579 1.00 82.38 300 ALA A CA 1
ATOM 2246 C C . ALA A 1 300 ? 69.348 4.779 -98.550 1.00 82.38 300 ALA A C 1
ATOM 2248 O O . ALA A 1 300 ? 70.185 5.221 -99.338 1.00 82.38 300 ALA A O 1
ATOM 2249 N N . ASP A 1 301 ? 69.007 3.485 -98.550 1.00 83.06 301 ASP A N 1
ATOM 2250 C CA . ASP A 1 301 ? 69.564 2.506 -99.489 1.00 83.06 301 ASP A CA 1
ATOM 2251 C C . ASP A 1 301 ? 69.130 2.785 -100.940 1.00 83.06 301 ASP A C 1
ATOM 2253 O O . ASP A 1 301 ? 69.923 2.620 -101.873 1.00 83.06 301 ASP A O 1
ATOM 2257 N N . ALA A 1 302 ? 67.876 3.198 -101.155 1.00 77.31 302 ALA A N 1
ATOM 2258 C CA . ALA A 1 302 ? 67.368 3.581 -102.471 1.00 77.31 302 ALA A CA 1
ATOM 2259 C C . ALA A 1 302 ? 68.050 4.854 -102.997 1.00 77.31 302 ALA A C 1
ATOM 2261 O O . ALA A 1 302 ? 68.472 4.876 -104.154 1.00 77.31 302 ALA A O 1
ATOM 2262 N N . GLU A 1 303 ? 68.224 5.870 -102.149 1.00 80.75 303 GLU A N 1
ATOM 2263 C CA . GLU A 1 303 ? 68.966 7.098 -102.456 1.00 80.75 303 GLU A CA 1
ATOM 2264 C C . GLU A 1 303 ? 70.428 6.791 -102.812 1.00 80.75 303 GLU A C 1
ATOM 2266 O O . GLU A 1 303 ? 70.928 7.261 -103.833 1.00 80.75 303 GLU A O 1
ATOM 2271 N N . ALA A 1 304 ? 71.105 5.927 -102.049 1.00 82.38 304 ALA A N 1
ATOM 2272 C CA . ALA A 1 304 ? 72.473 5.509 -102.355 1.00 82.38 304 ALA A CA 1
ATOM 2273 C C . ALA A 1 304 ? 72.577 4.776 -103.707 1.00 82.38 304 ALA A C 1
ATOM 2275 O O . ALA A 1 304 ? 73.521 4.998 -104.469 1.00 82.38 304 ALA A O 1
ATOM 2276 N N . ARG A 1 305 ? 71.599 3.918 -104.035 1.00 81.56 305 ARG A N 1
ATOM 2277 C CA . ARG A 1 305 ? 71.525 3.248 -105.345 1.00 81.56 305 ARG A CA 1
ATOM 2278 C C . ARG A 1 305 ? 71.272 4.231 -106.482 1.00 81.56 305 ARG A C 1
ATOM 2280 O O . ARG A 1 305 ? 71.861 4.049 -107.541 1.00 81.56 305 ARG A O 1
ATOM 2287 N N . LEU A 1 306 ? 70.422 5.237 -106.281 1.00 77.62 306 LEU A N 1
ATOM 2288 C CA . LEU A 1 306 ? 70.189 6.302 -107.258 1.00 77.62 306 LEU A CA 1
ATOM 2289 C C . LEU A 1 306 ? 71.483 7.060 -107.557 1.00 77.62 306 LEU A C 1
ATOM 2291 O O . LEU A 1 306 ? 71.860 7.142 -108.720 1.00 77.62 306 LEU A O 1
ATOM 2295 N N . VAL A 1 307 ? 72.217 7.497 -106.528 1.00 82.44 307 VAL A N 1
ATOM 2296 C CA . VAL A 1 307 ? 73.524 8.164 -106.691 1.00 82.44 307 VAL A CA 1
ATOM 2297 C C . VAL A 1 307 ? 74.523 7.277 -107.447 1.00 82.44 307 VAL A C 1
ATOM 2299 O O . VAL A 1 307 ? 75.261 7.753 -108.308 1.00 82.44 307 VAL A O 1
ATOM 2302 N N . GLU A 1 308 ? 74.546 5.971 -107.173 1.00 80.88 308 GLU A N 1
ATOM 2303 C CA . GLU A 1 308 ? 75.402 5.018 -107.890 1.00 80.88 308 GLU A CA 1
ATOM 2304 C C . GLU A 1 308 ? 74.971 4.821 -109.355 1.00 80.88 308 GLU A C 1
ATOM 2306 O O . GLU A 1 308 ? 75.825 4.757 -110.240 1.00 80.88 308 GLU A O 1
ATOM 2311 N N . VAL A 1 309 ? 73.665 4.760 -109.642 1.00 76.88 309 VAL A N 1
ATOM 2312 C CA . VAL A 1 309 ? 73.143 4.725 -111.018 1.00 76.88 309 VAL A CA 1
ATOM 2313 C C . VAL A 1 309 ? 73.496 6.018 -111.746 1.00 76.88 309 VAL A C 1
ATOM 2315 O O . VAL A 1 309 ? 74.013 5.946 -112.856 1.00 76.88 309 VAL A O 1
ATOM 2318 N N . GLU A 1 310 ? 73.298 7.185 -111.130 1.00 74.38 310 GLU A N 1
ATOM 2319 C CA . GLU A 1 310 ? 73.700 8.490 -111.671 1.00 74.38 310 GLU A CA 1
ATOM 2320 C C . GLU A 1 310 ? 75.204 8.546 -111.972 1.00 74.38 310 GLU A C 1
ATOM 2322 O O . GLU A 1 310 ? 75.604 9.019 -113.040 1.00 74.38 310 GLU A O 1
ATOM 2327 N N . ARG A 1 311 ? 76.043 7.999 -111.082 1.00 75.19 311 ARG A N 1
ATOM 2328 C CA . ARG A 1 311 ? 77.489 7.850 -111.301 1.00 75.19 311 ARG A CA 1
ATOM 2329 C C . ARG A 1 311 ? 77.786 6.947 -112.497 1.00 75.19 311 ARG A C 1
ATOM 2331 O O . ARG A 1 311 ? 78.586 7.327 -113.349 1.00 75.19 311 ARG A O 1
ATOM 2338 N N . GLN A 1 312 ? 77.127 5.791 -112.605 1.00 72.19 312 GLN A N 1
ATOM 2339 C CA . GLN A 1 312 ? 77.266 4.888 -113.753 1.00 72.19 312 GLN A CA 1
ATOM 2340 C C . GLN A 1 312 ? 76.803 5.543 -115.060 1.00 72.19 312 GLN A C 1
ATOM 2342 O O . GLN A 1 312 ? 77.454 5.347 -116.083 1.00 72.19 312 GLN A O 1
ATOM 2347 N N . VAL A 1 313 ? 75.739 6.358 -115.040 1.00 66.81 313 VAL A N 1
ATOM 2348 C CA . VAL A 1 313 ? 75.298 7.158 -116.198 1.00 66.81 313 VAL A CA 1
ATOM 2349 C C . VAL A 1 313 ? 76.388 8.147 -116.608 1.00 66.81 313 VAL A C 1
ATOM 2351 O O . VAL A 1 313 ? 76.700 8.248 -117.793 1.00 66.81 313 VAL A O 1
ATOM 2354 N N . HIS A 1 314 ? 76.993 8.853 -115.648 1.00 65.94 314 HIS A N 1
ATOM 2355 C CA . HIS A 1 314 ? 78.088 9.793 -115.909 1.00 65.94 314 HIS A CA 1
ATOM 2356 C C . HIS A 1 314 ? 79.344 9.093 -116.453 1.00 65.94 314 HIS A C 1
ATOM 2358 O O . HIS A 1 314 ? 79.958 9.578 -117.403 1.00 65.94 314 HIS A O 1
ATOM 2364 N N . GLU A 1 315 ? 79.714 7.936 -115.899 1.00 60.47 315 GLU A N 1
ATOM 2365 C CA . GLU A 1 315 ? 80.879 7.161 -116.340 1.00 60.47 315 GLU A CA 1
ATOM 2366 C C . GLU A 1 315 ? 80.660 6.518 -117.718 1.00 60.47 315 GLU A C 1
ATOM 2368 O O . GLU A 1 315 ? 81.523 6.644 -118.590 1.00 60.47 315 GLU A O 1
ATOM 2373 N N . GLN A 1 316 ? 79.497 5.908 -117.970 1.00 54.12 316 GLN A N 1
ATOM 2374 C CA . GLN A 1 316 ? 79.143 5.343 -119.281 1.00 54.12 316 GLN A CA 1
ATOM 2375 C C . GLN A 1 316 ? 78.938 6.430 -120.346 1.00 54.12 316 GLN A C 1
ATOM 2377 O O . GLN A 1 316 ? 79.339 6.242 -121.494 1.00 54.12 316 GLN A O 1
ATOM 2382 N N . GLY A 1 317 ? 78.409 7.597 -119.965 1.00 52.94 317 GLY A N 1
ATOM 2383 C CA . GLY A 1 317 ? 78.302 8.775 -120.830 1.00 52.94 317 GLY A CA 1
ATOM 2384 C C . GLY A 1 317 ? 79.656 9.362 -121.248 1.00 52.94 317 GLY A C 1
ATOM 2385 O O . GLY A 1 317 ? 79.744 10.010 -122.286 1.00 52.94 317 GLY A O 1
ATOM 2386 N N . SER A 1 318 ? 80.725 9.093 -120.491 1.00 52.41 318 SER A N 1
ATOM 2387 C CA . SER A 1 318 ? 82.090 9.521 -120.831 1.00 52.41 318 SER A CA 1
ATOM 2388 C C . SER A 1 318 ? 82.864 8.525 -121.713 1.00 52.41 318 SER A C 1
ATOM 2390 O O . SER A 1 318 ? 83.905 8.888 -122.260 1.00 52.41 318 SER A O 1
ATOM 2392 N N . ALA A 1 319 ? 82.368 7.287 -121.877 1.00 49.94 319 ALA A N 1
ATOM 2393 C CA . ALA A 1 319 ? 83.105 6.189 -122.517 1.00 49.94 319 ALA A CA 1
ATOM 2394 C C . ALA A 1 319 ? 82.510 5.653 -123.838 1.00 49.94 319 ALA A C 1
ATOM 2396 O O . ALA A 1 319 ? 83.190 4.888 -124.520 1.00 49.94 319 ALA A O 1
ATOM 2397 N N . GLN A 1 320 ? 81.298 6.038 -124.254 1.00 42.00 320 GLN A N 1
ATOM 2398 C CA . GLN A 1 320 ? 80.699 5.555 -125.509 1.00 42.00 320 GLN A CA 1
ATOM 2399 C C . GLN A 1 320 ? 79.850 6.633 -126.198 1.00 42.00 320 GLN A C 1
ATOM 2401 O O . GLN A 1 320 ? 78.696 6.866 -125.842 1.00 42.00 320 GLN A O 1
ATOM 2406 N N . GLU A 1 321 ? 80.388 7.240 -127.258 1.00 47.47 321 GLU A N 1
ATOM 2407 C CA . GLU A 1 321 ? 79.539 7.768 -128.326 1.00 47.47 321 GLU A CA 1
ATOM 2408 C C . GLU A 1 321 ? 78.838 6.580 -129.012 1.00 47.47 321 GLU A C 1
ATOM 2410 O O . GLU A 1 321 ? 79.491 5.689 -129.551 1.00 47.47 321 GLU A O 1
ATOM 2415 N N . ALA A 1 322 ? 77.502 6.617 -129.003 1.00 48.31 322 ALA A N 1
ATOM 2416 C CA . ALA A 1 322 ? 76.574 5.825 -129.816 1.00 48.31 322 ALA A CA 1
ATOM 2417 C C . ALA A 1 322 ? 76.245 4.373 -129.385 1.00 48.31 322 ALA A C 1
ATOM 2419 O O . ALA A 1 322 ? 76.677 3.408 -130.009 1.00 48.31 322 ALA A O 1
ATOM 2420 N N . ASP A 1 323 ? 75.299 4.237 -128.445 1.00 48.91 323 ASP A N 1
ATOM 2421 C CA . ASP A 1 323 ? 74.115 3.380 -128.649 1.00 48.91 323 ASP A CA 1
ATOM 2422 C C . ASP A 1 323 ? 72.901 3.969 -127.898 1.00 48.91 323 ASP A C 1
ATOM 2424 O O . ASP A 1 323 ? 72.795 3.886 -126.673 1.00 48.91 323 ASP A O 1
ATOM 2428 N N . ALA A 1 324 ? 71.977 4.604 -128.628 1.00 55.09 324 ALA A N 1
ATOM 2429 C CA . ALA A 1 324 ? 70.785 5.257 -128.069 1.00 55.09 324 ALA A CA 1
ATOM 2430 C C . ALA A 1 324 ? 69.881 4.292 -127.272 1.00 55.09 324 ALA A C 1
ATOM 2432 O O . ALA A 1 324 ? 69.083 4.729 -126.439 1.00 55.09 324 ALA A O 1
ATOM 2433 N N . SER A 1 325 ? 70.024 2.978 -127.486 1.00 56.22 325 SER A N 1
ATOM 2434 C CA . SER A 1 325 ? 69.291 1.961 -126.734 1.00 56.22 325 SER A CA 1
ATOM 2435 C C . SER A 1 325 ? 69.798 1.798 -125.295 1.00 56.22 325 SER A C 1
ATOM 2437 O O . SER A 1 325 ? 68.997 1.522 -124.401 1.00 56.22 325 SER A O 1
ATOM 2439 N N . GLY A 1 326 ? 71.098 1.982 -125.039 1.00 59.06 326 GLY A N 1
ATOM 2440 C CA . GLY A 1 326 ? 71.673 1.858 -123.695 1.00 59.06 326 GLY A CA 1
ATOM 2441 C C . GLY A 1 326 ? 71.233 2.998 -122.778 1.00 59.06 326 GLY A C 1
ATOM 2442 O O . GLY A 1 326 ? 70.763 2.764 -121.664 1.00 59.06 326 GLY A O 1
ATOM 2443 N N . THR A 1 327 ? 71.281 4.232 -123.284 1.00 61.47 327 THR A N 1
ATOM 2444 C CA . THR A 1 327 ? 70.859 5.433 -122.548 1.00 61.47 327 THR A CA 1
ATOM 2445 C C . THR A 1 327 ? 69.363 5.409 -122.225 1.00 61.47 327 THR A C 1
ATOM 2447 O O . THR A 1 327 ? 68.972 5.763 -121.117 1.00 61.47 327 THR A O 1
ATOM 2450 N N . ALA A 1 328 ? 68.519 4.923 -123.143 1.00 63.50 328 ALA A N 1
ATOM 2451 C CA . ALA A 1 328 ? 67.080 4.795 -122.906 1.00 63.50 328 ALA A CA 1
ATOM 2452 C C . ALA A 1 328 ? 66.743 3.774 -121.801 1.00 63.50 328 ALA A C 1
ATOM 2454 O O . ALA A 1 328 ? 65.869 4.032 -120.976 1.00 63.50 328 ALA A O 1
ATOM 2455 N N . ILE A 1 329 ? 67.455 2.640 -121.740 1.00 70.50 329 ILE A N 1
ATOM 2456 C CA . ILE A 1 329 ? 67.274 1.629 -120.682 1.00 70.50 329 ILE A CA 1
ATOM 2457 C C . ILE A 1 329 ? 67.680 2.190 -119.316 1.00 70.50 329 ILE A C 1
ATOM 2459 O O . ILE A 1 329 ? 67.019 1.924 -118.313 1.00 70.50 329 ILE A O 1
ATOM 2463 N N . VAL A 1 330 ? 68.758 2.971 -119.268 1.00 66.44 330 VAL A N 1
ATOM 2464 C CA . VAL A 1 330 ? 69.240 3.593 -118.032 1.00 66.44 330 VAL A CA 1
ATOM 2465 C C . VAL A 1 330 ? 68.285 4.691 -117.552 1.00 66.44 330 VAL A C 1
ATOM 2467 O O . VAL A 1 330 ? 67.931 4.696 -116.377 1.00 66.44 330 VAL A O 1
ATOM 2470 N N . ILE A 1 331 ? 67.784 5.548 -118.450 1.00 73.19 331 ILE A N 1
ATOM 2471 C CA . ILE A 1 331 ? 66.764 6.560 -118.118 1.00 73.19 331 ILE A CA 1
ATOM 2472 C C . ILE A 1 331 ? 65.473 5.891 -117.623 1.00 73.19 331 ILE A C 1
ATOM 2474 O O . ILE A 1 331 ? 64.905 6.328 -116.628 1.00 73.19 331 ILE A O 1
ATOM 2478 N N . ALA A 1 332 ? 65.024 4.804 -118.258 1.00 71.00 332 ALA A N 1
ATOM 2479 C CA . ALA A 1 332 ? 63.838 4.074 -117.809 1.00 71.00 332 ALA A CA 1
ATOM 2480 C C . ALA A 1 332 ? 64.017 3.475 -116.403 1.00 71.00 332 ALA A C 1
ATOM 2482 O O . ALA A 1 332 ? 63.109 3.568 -115.579 1.00 71.00 332 ALA A O 1
ATOM 2483 N N . LYS A 1 333 ? 65.199 2.916 -116.103 1.00 73.75 333 LYS A N 1
ATOM 2484 C CA . LYS A 1 333 ? 65.531 2.432 -114.754 1.00 73.75 333 LYS A CA 1
ATOM 2485 C C . LYS A 1 333 ? 65.576 3.566 -113.734 1.00 73.75 333 LYS A C 1
ATOM 2487 O O . LYS A 1 333 ? 65.090 3.358 -112.630 1.00 73.75 333 LYS A O 1
ATOM 2492 N N . LEU A 1 334 ? 66.103 4.736 -114.106 1.00 72.81 334 LEU A N 1
ATOM 2493 C CA . LEU A 1 334 ? 66.140 5.920 -113.244 1.00 72.81 334 LEU A CA 1
ATOM 2494 C C . LEU A 1 334 ? 64.720 6.381 -112.880 1.00 72.81 334 LEU A C 1
ATOM 2496 O O . LEU A 1 334 ? 64.406 6.528 -111.702 1.00 72.81 334 LEU A O 1
ATOM 2500 N N . VAL A 1 335 ? 63.834 6.494 -113.875 1.00 76.94 335 VAL A N 1
ATOM 2501 C CA . VAL A 1 335 ? 62.423 6.863 -113.667 1.00 76.94 335 VAL A CA 1
ATOM 2502 C C . VAL A 1 335 ? 61.692 5.827 -112.803 1.00 76.94 335 VAL A C 1
ATOM 2504 O O . VAL A 1 335 ? 60.912 6.194 -111.927 1.00 76.94 335 VAL A O 1
ATOM 2507 N N . GLU A 1 336 ? 61.954 4.529 -112.992 1.00 76.56 336 GLU A N 1
ATOM 2508 C CA . GLU A 1 336 ? 61.383 3.475 -112.140 1.00 76.56 336 GLU A CA 1
ATOM 2509 C C . GLU A 1 336 ? 61.901 3.565 -110.693 1.00 76.56 336 GLU A C 1
ATOM 2511 O O . GLU A 1 336 ? 61.133 3.384 -109.745 1.00 76.56 336 GLU A O 1
ATOM 2516 N N . THR A 1 337 ? 63.186 3.877 -110.497 1.00 70.06 337 THR A N 1
ATOM 2517 C CA . THR A 1 337 ? 63.760 4.077 -109.160 1.00 70.06 337 THR A CA 1
ATOM 2518 C C . THR A 1 337 ? 63.255 5.346 -108.478 1.00 70.06 337 THR A C 1
ATOM 2520 O O . THR A 1 337 ? 62.982 5.297 -107.283 1.00 70.06 337 THR A O 1
ATOM 2523 N N . GLU A 1 338 ? 63.048 6.444 -109.208 1.00 73.25 338 GLU A N 1
ATOM 2524 C CA . GLU A 1 338 ? 62.433 7.670 -108.682 1.00 73.25 338 GLU A CA 1
ATOM 2525 C C . GLU A 1 338 ? 60.964 7.450 -108.302 1.00 73.25 338 GLU A C 1
ATOM 2527 O O . GLU A 1 338 ? 60.520 7.910 -107.250 1.00 73.25 338 GLU A O 1
ATOM 2532 N N . ALA A 1 339 ? 60.210 6.699 -109.112 1.00 75.31 339 ALA A N 1
ATOM 2533 C CA . ALA A 1 339 ? 58.830 6.342 -108.792 1.00 75.31 339 ALA A CA 1
ATOM 2534 C C . ALA A 1 339 ? 58.749 5.489 -107.514 1.00 75.31 339 ALA A C 1
ATOM 2536 O O . ALA A 1 339 ? 57.935 5.776 -106.637 1.00 75.31 339 ALA A O 1
ATOM 2537 N N . ARG A 1 340 ? 59.637 4.492 -107.366 1.00 76.06 340 ARG A N 1
ATOM 2538 C CA . ARG A 1 340 ? 59.748 3.704 -106.127 1.00 76.06 340 ARG A CA 1
ATOM 2539 C C . ARG A 1 340 ? 60.180 4.559 -104.940 1.00 76.06 340 ARG A C 1
ATOM 2541 O O . ARG A 1 340 ? 59.646 4.375 -103.854 1.00 76.06 340 ARG A O 1
ATOM 2548 N N . LEU A 1 341 ? 61.100 5.506 -105.131 1.00 72.00 341 LEU A N 1
ATOM 2549 C CA . LEU A 1 341 ? 61.506 6.429 -104.072 1.00 72.00 341 LEU A CA 1
ATOM 2550 C C . LEU A 1 341 ? 60.320 7.281 -103.599 1.00 72.00 341 LEU A C 1
ATOM 2552 O O . LEU A 1 341 ? 60.096 7.380 -102.398 1.00 72.00 341 LEU A O 1
ATOM 2556 N N . MET A 1 342 ? 59.524 7.839 -104.517 1.00 76.88 342 MET A N 1
ATOM 2557 C CA . MET A 1 342 ? 58.325 8.609 -104.163 1.00 76.88 342 MET A CA 1
ATOM 2558 C C . MET A 1 342 ? 57.273 7.764 -103.432 1.00 76.88 342 MET A C 1
ATOM 2560 O O . MET A 1 342 ? 56.653 8.247 -102.483 1.00 76.88 342 MET A O 1
ATOM 2564 N N . GLU A 1 343 ? 57.080 6.504 -103.828 1.00 79.31 343 GLU A N 1
ATOM 2565 C CA . GLU A 1 343 ? 56.164 5.587 -103.140 1.00 79.31 343 GLU A CA 1
ATOM 2566 C C . GLU A 1 343 ? 56.634 5.299 -101.706 1.00 79.31 343 GLU A C 1
ATOM 2568 O O . GLU A 1 343 ? 55.856 5.448 -100.762 1.00 79.31 343 GLU A O 1
ATOM 2573 N N . VAL A 1 344 ? 57.921 4.992 -101.519 1.00 74.19 344 VAL A N 1
ATOM 2574 C CA . VAL A 1 344 ? 58.499 4.759 -100.187 1.00 74.19 344 VAL A CA 1
ATOM 2575 C C . VAL A 1 344 ? 58.477 6.043 -99.343 1.00 74.19 344 VAL A C 1
ATOM 2577 O O . VAL A 1 344 ? 58.173 5.983 -98.155 1.00 74.19 344 VAL A O 1
ATOM 2580 N N . GLN A 1 345 ? 58.712 7.225 -99.926 1.00 73.75 345 GLN A N 1
ATOM 2581 C CA . GLN A 1 345 ? 58.605 8.507 -99.212 1.00 73.75 345 GLN A CA 1
ATOM 2582 C C . GLN A 1 345 ? 57.170 8.787 -98.757 1.00 73.75 345 GLN A C 1
ATOM 2584 O O . GLN A 1 345 ? 56.957 9.288 -97.651 1.00 73.75 345 GLN A O 1
ATOM 2589 N N . THR A 1 346 ? 56.186 8.437 -99.587 1.00 81.38 346 THR A N 1
ATOM 2590 C CA . THR A 1 346 ? 54.765 8.571 -99.244 1.00 81.38 346 THR A CA 1
ATOM 2591 C C . THR A 1 346 ? 54.408 7.638 -98.088 1.00 81.38 346 THR A C 1
ATOM 2593 O O . THR A 1 346 ? 53.865 8.098 -97.086 1.00 81.38 346 THR A O 1
ATOM 2596 N N . GLN A 1 347 ? 54.816 6.367 -98.157 1.00 76.44 347 GLN A N 1
ATOM 2597 C CA . GLN A 1 347 ? 54.604 5.401 -97.074 1.00 76.44 347 GLN A CA 1
ATOM 2598 C C . GLN A 1 347 ? 55.315 5.828 -95.781 1.00 76.44 347 GLN A C 1
ATOM 2600 O O . GLN A 1 347 ? 54.710 5.828 -94.711 1.00 76.44 347 GLN A O 1
ATOM 2605 N N . ALA A 1 348 ? 56.579 6.257 -95.850 1.00 69.75 348 ALA A N 1
ATOM 2606 C CA . ALA A 1 348 ? 57.324 6.731 -94.684 1.00 69.75 348 ALA A CA 1
ATOM 2607 C C . ALA A 1 348 ? 56.641 7.935 -94.015 1.00 69.75 348 ALA A C 1
ATOM 2609 O O . ALA A 1 348 ? 56.593 8.012 -92.785 1.00 69.75 348 ALA A O 1
ATOM 2610 N N . ARG A 1 349 ? 56.066 8.846 -94.809 1.00 78.06 349 ARG A N 1
ATOM 2611 C CA . ARG A 1 349 ? 55.297 9.982 -94.297 1.00 78.06 349 ARG A CA 1
ATOM 2612 C C . ARG A 1 349 ? 53.999 9.543 -93.622 1.00 78.06 349 ARG A C 1
ATOM 2614 O O . ARG A 1 349 ? 53.736 9.994 -92.512 1.00 78.06 349 ARG A O 1
ATOM 2621 N N . GLU A 1 350 ? 53.229 8.650 -94.239 1.00 80.50 350 GLU A N 1
ATOM 2622 C CA . GLU A 1 350 ? 51.997 8.112 -93.643 1.00 80.50 350 GLU A CA 1
ATOM 2623 C C . GLU A 1 350 ? 52.280 7.419 -92.303 1.00 80.50 350 GLU A C 1
ATOM 2625 O O . GLU A 1 350 ? 51.570 7.637 -91.322 1.00 80.50 350 GLU A O 1
ATOM 2630 N N . HIS A 1 351 ? 53.361 6.642 -92.216 1.00 73.81 351 HIS A N 1
ATOM 2631 C CA . HIS A 1 351 ? 53.746 5.980 -90.972 1.00 73.81 351 HIS A CA 1
ATOM 2632 C C . HIS A 1 351 ? 54.299 6.941 -89.914 1.00 73.81 351 HIS A C 1
ATOM 2634 O O . HIS A 1 351 ? 54.041 6.740 -88.728 1.00 73.81 351 HIS A O 1
ATOM 2640 N N . ALA A 1 352 ? 55.005 8.006 -90.303 1.00 70.56 352 ALA A N 1
ATOM 2641 C CA . ALA A 1 352 ? 55.409 9.059 -89.373 1.00 70.56 352 ALA A CA 1
ATOM 2642 C C . ALA A 1 352 ? 54.191 9.823 -88.823 1.00 70.56 352 ALA A C 1
ATOM 2644 O O . ALA A 1 352 ? 54.123 10.099 -87.624 1.00 70.56 352 ALA A O 1
ATOM 2645 N N . GLU A 1 353 ? 53.197 10.114 -89.666 1.00 80.38 353 GLU A N 1
ATOM 2646 C CA . GLU A 1 353 ? 51.930 10.723 -89.248 1.00 80.38 353 GLU A CA 1
ATOM 2647 C C . GLU A 1 353 ? 51.155 9.789 -88.297 1.00 80.38 353 GLU A C 1
ATOM 2649 O O . GLU A 1 353 ? 50.694 10.241 -87.247 1.00 80.38 353 GLU A O 1
ATOM 2654 N N . GLN A 1 354 ? 51.109 8.479 -88.575 1.00 77.44 354 GLN A N 1
ATOM 2655 C CA . GLN A 1 354 ? 50.531 7.470 -87.672 1.00 77.44 354 GLN A CA 1
ATOM 2656 C C . GLN A 1 354 ? 51.275 7.381 -86.331 1.00 77.44 354 GLN A C 1
ATOM 2658 O O . GLN A 1 354 ? 50.634 7.349 -85.282 1.00 77.44 354 GLN A O 1
ATOM 2663 N N . ALA A 1 355 ? 52.611 7.390 -86.337 1.00 70.31 355 ALA A N 1
ATOM 2664 C CA . ALA A 1 355 ? 53.413 7.370 -85.113 1.00 70.31 355 ALA A CA 1
ATOM 2665 C C . ALA A 1 355 ? 53.185 8.631 -84.263 1.00 70.31 355 ALA A C 1
ATOM 2667 O O . ALA A 1 355 ? 53.054 8.547 -83.042 1.00 70.31 355 ALA A O 1
ATOM 2668 N N . THR A 1 356 ? 53.067 9.795 -84.907 1.00 76.75 356 THR A N 1
ATOM 2669 C CA . THR A 1 356 ? 52.772 11.065 -84.226 1.00 76.75 356 THR A CA 1
ATOM 2670 C C . THR A 1 356 ? 51.354 11.061 -83.646 1.00 76.75 356 THR A C 1
ATOM 2672 O O . THR A 1 356 ? 51.143 11.507 -82.519 1.00 76.75 356 THR A O 1
ATOM 2675 N N . ALA A 1 357 ? 50.381 10.503 -84.374 1.00 76.88 357 ALA A N 1
ATOM 2676 C CA . ALA A 1 357 ? 49.013 10.336 -83.888 1.00 76.88 357 ALA A CA 1
ATOM 2677 C C . ALA A 1 357 ? 48.939 9.375 -82.688 1.00 76.88 357 ALA A C 1
ATOM 2679 O O . ALA A 1 357 ? 48.265 9.682 -81.707 1.00 76.88 357 ALA A O 1
ATOM 2680 N N . ALA A 1 358 ? 49.673 8.260 -82.721 1.00 71.38 358 ALA A N 1
ATOM 2681 C CA . ALA A 1 358 ? 49.767 7.329 -81.598 1.00 71.38 358 ALA A CA 1
ATOM 2682 C C . ALA A 1 358 ? 50.408 7.987 -80.361 1.00 71.38 358 ALA A C 1
ATOM 2684 O O . ALA A 1 358 ? 49.900 7.848 -79.251 1.00 71.38 358 ALA A O 1
ATOM 2685 N N . GLN A 1 359 ? 51.474 8.776 -80.540 1.00 73.88 359 GLN A N 1
ATOM 2686 C CA . GLN A 1 359 ? 52.087 9.542 -79.446 1.00 73.88 359 GLN A CA 1
ATOM 2687 C C . GLN A 1 359 ? 51.132 10.587 -78.854 1.00 73.88 359 GLN A C 1
ATOM 2689 O O . GLN A 1 359 ? 51.078 10.747 -77.636 1.00 73.88 359 GLN A O 1
ATOM 2694 N N . ALA A 1 360 ? 50.342 11.265 -79.691 1.00 78.56 360 ALA A N 1
ATOM 2695 C CA . ALA A 1 360 ? 49.322 12.198 -79.222 1.00 78.56 360 ALA A CA 1
ATOM 2696 C C . ALA A 1 360 ? 48.222 11.489 -78.411 1.00 78.56 360 ALA A C 1
ATOM 2698 O O . ALA A 1 360 ? 47.792 12.013 -77.386 1.00 78.56 360 ALA A O 1
ATOM 2699 N N . GLN A 1 361 ? 47.812 10.283 -78.820 1.00 78.12 361 GLN A N 1
ATOM 2700 C CA . GLN A 1 361 ? 46.852 9.468 -78.068 1.00 78.12 361 GLN A CA 1
ATOM 2701 C C . GLN A 1 361 ? 47.402 9.036 -76.703 1.00 78.12 361 GLN A C 1
ATOM 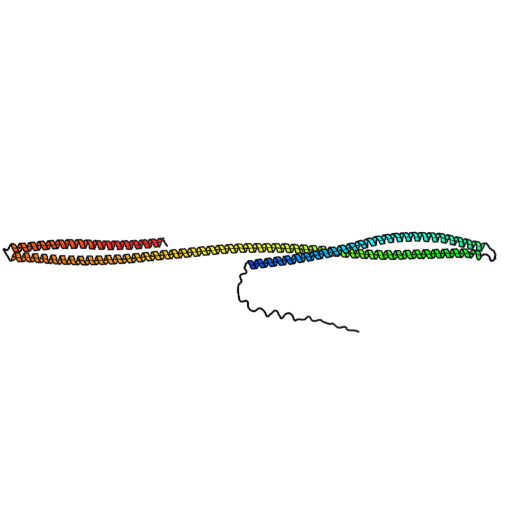2703 O O . GLN A 1 361 ? 46.673 9.106 -75.716 1.00 78.12 361 GLN A O 1
ATOM 2708 N N . VAL A 1 362 ? 48.680 8.645 -76.620 1.00 74.56 362 VAL A N 1
ATOM 2709 C CA . VAL A 1 362 ? 49.334 8.333 -75.336 1.00 74.56 362 VAL A CA 1
ATOM 2710 C C . VAL A 1 362 ? 49.331 9.557 -74.417 1.00 74.56 362 VAL A C 1
ATOM 2712 O O . VAL A 1 362 ? 48.864 9.458 -73.286 1.00 74.56 362 VAL A O 1
ATOM 2715 N N . ALA A 1 363 ? 49.749 10.725 -74.914 1.00 77.06 363 ALA A N 1
ATOM 2716 C CA . ALA A 1 363 ? 49.757 11.959 -74.125 1.00 77.06 363 ALA A CA 1
ATOM 2717 C C . ALA A 1 363 ? 48.345 12.381 -73.664 1.00 77.06 363 ALA A C 1
ATOM 2719 O O . ALA A 1 363 ? 48.167 12.878 -72.551 1.00 77.06 363 ALA A O 1
ATOM 2720 N N . GLU A 1 364 ? 47.318 12.165 -74.494 1.00 82.38 364 GLU A N 1
ATOM 2721 C CA . GLU A 1 364 ? 45.924 12.426 -74.121 1.00 82.38 364 GLU A CA 1
ATOM 2722 C C . GLU A 1 364 ? 45.440 11.472 -73.016 1.00 82.38 364 GLU A C 1
ATOM 2724 O O . GLU A 1 364 ? 44.751 11.902 -72.087 1.00 82.38 364 GLU A O 1
ATOM 2729 N N . LEU A 1 365 ? 45.802 10.187 -73.087 1.00 79.00 365 LEU A N 1
ATOM 2730 C CA . LEU A 1 365 ? 45.471 9.208 -72.050 1.00 79.00 365 LEU A CA 1
ATOM 2731 C C . LEU A 1 365 ? 46.179 9.519 -70.726 1.00 79.00 365 LEU A C 1
ATOM 2733 O O . LEU A 1 365 ? 45.535 9.466 -69.679 1.00 79.00 365 LEU A O 1
ATOM 2737 N N . GLU A 1 366 ? 47.454 9.909 -70.763 1.00 78.62 366 GLU A N 1
ATOM 2738 C CA . GLU A 1 366 ? 48.199 10.358 -69.580 1.00 78.62 366 GLU A CA 1
ATOM 2739 C C . GLU A 1 366 ? 47.539 11.582 -68.933 1.00 78.62 366 GLU A C 1
ATOM 2741 O O . GLU A 1 366 ? 47.309 11.602 -67.722 1.00 78.62 366 GLU A O 1
ATOM 2746 N N . ALA A 1 367 ? 47.153 12.579 -69.735 1.00 82.75 367 ALA A N 1
ATOM 2747 C CA . ALA A 1 367 ? 46.461 13.764 -69.236 1.00 82.75 367 ALA A CA 1
ATOM 2748 C C . ALA A 1 367 ? 45.105 13.417 -68.594 1.00 82.75 367 ALA A C 1
ATOM 2750 O O . ALA A 1 367 ? 44.779 13.931 -67.521 1.00 82.75 367 ALA A O 1
ATOM 2751 N N . LYS A 1 368 ? 44.330 12.512 -69.210 1.00 82.06 368 LYS A N 1
ATOM 2752 C CA . LYS A 1 368 ? 43.052 12.032 -68.655 1.00 82.06 368 LYS A CA 1
ATOM 2753 C C . LYS A 1 368 ? 43.241 11.262 -67.350 1.00 82.06 368 LYS A C 1
ATOM 2755 O O . LYS A 1 368 ? 42.442 11.446 -66.435 1.00 82.06 368 LYS A O 1
ATOM 2760 N N . LEU A 1 369 ? 44.285 10.440 -67.239 1.00 78.81 369 LEU A N 1
ATOM 2761 C CA . LEU A 1 369 ? 44.611 9.718 -66.008 1.00 78.81 369 LEU A CA 1
ATOM 2762 C C . LEU A 1 369 ? 44.934 10.695 -64.869 1.00 78.81 369 LEU A C 1
ATOM 2764 O O . LEU A 1 369 ? 44.378 10.576 -63.779 1.00 78.81 369 LEU A O 1
ATOM 2768 N N . VAL A 1 370 ? 45.781 11.694 -65.134 1.00 84.62 370 VAL A N 1
ATOM 2769 C CA . VAL A 1 370 ? 46.132 12.733 -64.152 1.00 84.62 370 VAL A CA 1
ATOM 2770 C C . VAL A 1 370 ? 44.892 13.511 -63.707 1.00 84.62 370 VAL A C 1
ATOM 2772 O O . VAL A 1 370 ? 44.707 13.743 -62.514 1.00 84.62 370 VAL A O 1
ATOM 2775 N N . GLN A 1 371 ? 44.009 13.872 -64.642 1.00 85.44 371 GLN A N 1
ATOM 2776 C CA . GLN A 1 371 ? 42.764 14.566 -64.317 1.00 85.44 371 GLN A CA 1
ATOM 2777 C C . GLN A 1 371 ? 41.820 13.703 -63.465 1.00 85.44 371 GLN A C 1
ATOM 2779 O O . GLN A 1 371 ? 41.246 14.208 -62.502 1.00 85.44 371 GLN A O 1
ATOM 2784 N N . ALA A 1 372 ? 41.678 12.415 -63.786 1.00 78.50 372 ALA A N 1
ATOM 2785 C CA . ALA A 1 372 ? 40.835 11.495 -63.026 1.00 78.50 372 ALA A CA 1
ATOM 2786 C C . ALA A 1 372 ? 41.347 11.291 -61.589 1.00 78.50 372 ALA A C 1
ATOM 2788 O O . ALA A 1 372 ? 40.551 11.260 -60.652 1.00 78.50 372 ALA A O 1
ATOM 2789 N N . LEU A 1 373 ? 42.670 11.210 -61.399 1.00 79.12 373 LEU A N 1
ATOM 2790 C CA . LEU A 1 373 ? 43.279 11.127 -60.068 1.00 79.12 373 LEU A CA 1
ATOM 2791 C C . LEU A 1 373 ? 43.027 12.398 -59.245 1.00 79.12 373 LEU A C 1
ATOM 2793 O O . LEU A 1 373 ? 42.630 12.298 -58.087 1.00 79.12 373 LEU A O 1
ATOM 2797 N N . ALA A 1 374 ? 43.177 13.579 -59.852 1.00 82.94 374 ALA A N 1
ATOM 2798 C CA . ALA A 1 374 ? 42.912 14.851 -59.179 1.00 82.94 374 ALA A CA 1
ATOM 2799 C C . ALA A 1 374 ? 41.436 15.005 -58.766 1.00 82.94 374 ALA A C 1
ATOM 2801 O O . ALA A 1 374 ? 41.148 15.446 -57.657 1.00 82.94 374 ALA A O 1
ATOM 2802 N N . GLN A 1 375 ? 40.497 14.600 -59.630 1.00 83.19 375 GLN A N 1
ATOM 2803 C CA . GLN A 1 375 ? 39.063 14.625 -59.315 1.00 83.19 375 GLN A CA 1
ATOM 2804 C C . GLN A 1 375 ? 38.715 13.683 -58.160 1.00 83.19 375 GLN A C 1
ATOM 2806 O O . GLN A 1 375 ? 37.967 14.061 -57.264 1.00 83.19 375 GLN A O 1
ATOM 2811 N N . HIS A 1 376 ? 39.294 12.482 -58.141 1.00 79.75 376 HIS A N 1
ATOM 2812 C CA . HIS A 1 376 ? 39.076 11.535 -57.053 1.00 79.75 376 HIS A CA 1
ATOM 2813 C C . HIS A 1 376 ? 39.639 12.044 -55.711 1.00 79.75 376 HIS A C 1
ATOM 2815 O O . HIS A 1 376 ? 39.004 11.867 -54.674 1.00 79.75 376 HIS A O 1
ATOM 2821 N N . GLU A 1 377 ? 40.799 12.711 -55.705 1.00 80.31 377 GLU A N 1
ATOM 2822 C CA . GLU A 1 377 ? 41.331 13.358 -54.494 1.00 80.31 377 GLU A CA 1
ATOM 2823 C C . GLU A 1 377 ? 40.419 14.486 -53.986 1.00 80.31 377 GLU A C 1
ATOM 2825 O O . GLU A 1 377 ? 40.195 14.597 -52.779 1.00 80.31 377 GLU A O 1
ATOM 2830 N N . GLU A 1 378 ? 39.854 15.294 -54.885 1.00 84.06 378 GLU A N 1
ATOM 2831 C CA . GLU A 1 378 ? 38.920 16.368 -54.528 1.00 84.06 378 GLU A CA 1
ATOM 2832 C C . GLU A 1 378 ? 37.600 15.810 -53.966 1.00 84.06 378 GLU A C 1
ATOM 2834 O O . GLU A 1 378 ? 37.104 16.294 -52.946 1.00 84.06 378 GLU A O 1
ATOM 2839 N N . GLU A 1 379 ? 37.066 14.739 -54.559 1.00 81.50 379 GLU A N 1
ATOM 2840 C CA . GLU A 1 379 ? 35.884 14.037 -54.044 1.00 81.50 379 GLU A CA 1
ATOM 2841 C C . GLU A 1 379 ? 36.137 13.415 -52.663 1.00 81.50 379 GLU A C 1
ATOM 2843 O O . GLU A 1 379 ? 35.271 13.494 -51.790 1.00 81.50 379 GLU A O 1
ATOM 2848 N N . GLN A 1 380 ? 37.327 12.853 -52.417 1.00 75.81 380 GLN A N 1
ATOM 2849 C CA . GLN A 1 380 ? 37.691 12.355 -51.087 1.00 75.81 380 GLN A CA 1
ATOM 2850 C C . GLN A 1 380 ? 37.806 13.477 -50.049 1.00 75.81 380 GLN A C 1
ATOM 2852 O O . GLN A 1 380 ? 37.387 13.284 -48.909 1.00 75.81 380 GLN A O 1
ATOM 2857 N N . GLN A 1 381 ? 38.329 14.647 -50.424 1.00 79.50 381 GLN A N 1
ATOM 2858 C CA . GLN A 1 381 ? 38.395 15.806 -49.527 1.00 79.50 381 GLN A CA 1
ATOM 2859 C C . GLN A 1 381 ? 37.015 16.376 -49.192 1.00 79.50 381 GLN A C 1
ATOM 2861 O O . GLN A 1 381 ? 36.829 16.881 -48.094 1.00 79.50 381 GLN A O 1
ATOM 2866 N N . GLN A 1 382 ? 36.046 16.294 -50.107 1.00 80.38 382 GLN A N 1
ATOM 2867 C CA . GLN A 1 382 ? 34.672 16.743 -49.849 1.00 80.38 382 GLN A CA 1
ATOM 2868 C C . GLN A 1 382 ? 33.871 15.778 -48.961 1.00 80.38 382 GLN A C 1
ATOM 2870 O O . GLN A 1 382 ? 32.856 16.176 -48.390 1.00 80.38 382 GLN A O 1
ATOM 2875 N N . GLN A 1 383 ? 34.288 14.512 -48.873 1.00 73.56 383 GLN A N 1
ATOM 2876 C CA . GLN A 1 383 ? 33.632 13.488 -48.051 1.00 73.56 383 GLN A CA 1
ATOM 2877 C C . GLN A 1 383 ? 34.193 13.384 -46.622 1.00 73.56 383 GLN A C 1
ATOM 2879 O O . GLN A 1 383 ? 33.556 12.747 -45.779 1.00 73.56 383 GLN A O 1
ATOM 2884 N N . GLN A 1 384 ? 35.358 13.982 -46.353 1.00 65.94 384 GLN A N 1
ATOM 2885 C CA . GLN A 1 384 ? 35.937 14.149 -45.012 1.00 65.94 384 GLN A CA 1
ATOM 2886 C C . GLN A 1 384 ? 35.439 15.442 -44.365 1.00 65.94 384 GLN A C 1
ATOM 2888 O O . GLN A 1 384 ? 35.229 15.420 -43.129 1.00 65.94 384 GLN A O 1
#

Sequence (384 aa):
MTRIQKRRGRPPKQQQQQQQQDGASVAGTSTAWTGADLSSGLERQLAEVQGQLEDAQRQVQAHLEGQAAAAAAAAATAHADAERATQLEQRLMDVQGQLQAAQKQVQAQLGKQAQLEAHLEGQIKGQAAAAPTTTTTEASEAPLKRQLAEVQQQAAWLQRELQEAHSRLAEAQTQSEAQAASVAGQARQLTEAQLQVAQLQRELQYAHSQLAEAQAQSEAQAASVTKQAQQLAEITSQLQEAHRQLAAAQMHGEVQAASMAAQAQQLADAQARAEEAHSQAHTQAQEHAAYAATQAQQLADAEARLVEVERQVHEQGSAQEADASGTAIVIAKLVETEARLMEVQTQAREHAEQATAAQAQVAELEAKLVQALAQHEEEQQQQQ

Secondary structure (DSSP, 8-state):
--------PPPP--SSSSSSSS------------HHHHHHHHHHHHHHHHHHHHHHHHHHHHHHHHHHHHHHHHHHHHHHHHHHHHHHHHHHHHHHHHHHHHHHHHHHHHHHHHHHHHHHHHHHHHHHHS--S-S-SHHHHHHHHHHHHHHHHHHHHHHHHHHHHHHHHHHHHHHHHHHHHHHHHHHHHHHHHHHHHHHHHHHHHHHHHHHHHHHHHHHHHHHHHHHHHHHHHHHHHHHHHHHHHHHHHHHHHHHHHHHHHHHHHHHHHHHHHHHHHHHHHHHHHHHHHHHHHHHHHHHHHHHHHHHHHHHHHHHHHHH-S--HHHHHHHHHHHHHHHHHHHHHHHHHHHHHHHHHHHHHHHHHHHHHHHHHHHHHHHHHHHH-

Radius of gyration: 82.05 Å; chains: 1; bounding box: 151×46×245 Å

Organism: Dunaliella tertiolecta (NCBI:txid3047)

Foldseek 3Di:
DDDDDDDDDDDDDDDPDPPPPDDPDDDDDPPDCPVVNVVVVLVVVVVVVVVVVVVVVVVLVVVVVVLVVVLVVLVVVLVVLVVVLVVLVVVLVVLVVVLVVLVVVLVVLVVVLVVLVVVLVVVLVVVVVPDDDDDPSVVVVVVSVVVNVVSVVVSVVSVVVSVVSVVVSVVSVVVSVVSVVVSVVSVVVSVVSVVVNVVSVVVVVVVVVVVVVVVVVSVVVVVVSVVVVVVVVVVVVVVVVVVVVVVVVVVVVVVVVVVVVVVVVVVVVVVVVLVVVLVVLVVVLVVLVVVLVVLVVVLVVLVVVLVVLVVVLVVVVVPDDDDPVVNVVSVVVNVVSVVVSVVSVVVSVVSVVVSVVSVVVSVVSVVVVVVVVVVVVVVVVVVD

pLDDT: mean 73.06, std 12.93, range [40.06, 94.69]